Protein AF-0000000083315249 (afdb_homodimer)

Nearest PDB structures (foldseek):
  5zr6-assembly1_A  TM=9.435E-01  e=2.554E-20  Mycobacterium tuberculosis
  5zr6-assembly1_B  TM=9.448E-01  e=4.396E-19  Mycobacterium tuberculosis
  5cvi-assembly1_B  TM=8.089E-01  e=4.535E-18  Streptococcus mutans
  5zr4-assembly1_A  TM=9.489E-01  e=9.551E-16  Mycobacterium tuberculosis
  5zr4-assembly1_B  TM=8.848E-01  e=5.902E-15  Mycobacterium tuberculosis

InterPro domains:
  IPR001367 Iron dependent repressor, metal binding and dimerisation domain [PF02742] (69-138)
  IPR007167 Ferrous iron transporter FeoA-like domain [PF04023] (150-233)
  IPR007167 Ferrous iron transporter FeoA-like domain [SM00899] (149-235)
  IPR008988 Transcriptional repressor, C-terminal [SSF50037] (151-203)
  IPR022687 DTXR-type, HTH domain [PF01325] (9-63)
  IPR022687 DTXR-type, HTH domain [PS50944] (8-69)
  IPR022689 Iron dependent repressor [SM00529] (30-129)
  IPR036388 Winged helix-like DNA-binding domain superfamily [G3DSA:1.10.10.10] (8-78)
  IPR036390 Winged helix DNA-binding domain superfamily [SSF46785] (11-68)
  IPR036421 Iron dependent repressor, metal binding and dimerisation domain superfamily [G3DSA:1.10.60.10] (79-143)
  IPR036421 Iron dependent repressor, metal binding and dimerisation domain superfamily [SSF47979] (69-144)
  IPR038157 Ferrous iron transporter, core domain [G3DSA:2.30.30.90] (146-236)
  IPR050536 MntR/IdeR Metal-Dependent Regulators [PTHR33238] (9-155)

Secondary structure (DSSP, 8-state):
---GGGT--HHHHHHHHHHHHHHHH-SSB-HHHHHHHHTS-HHHHHHHHHHHHHTTSEEEETTTEEEE-HHHHHHHHHHHHHHHHHHHHHHHTT---TTTHHHHHHHHTTT--HHHHHHHHHHTT--SB-TTSPBPPPTTS-------EEGGGSPTT-EEEEEEES---HHHHHHHHHTT--TT-EEEEEEE-TTT--EEEEEPP---SS----S--PPEEEE-HHHHTTEEEEEPP---------------/---GGGT--HHHHHHHHHHHHHHHH-SSB-HHHHHHHHTS-HHHHHHHHHHHHHTTSEEEETTTEEEE-HHHHHHHHHHHHHHHHHHHHHHHTT---TTTHHHHHHHHTTT--HHHHHHHHHHTT--SB-TTSPBPPPTTS-------EEGGGSPTT-EEEEEEES---HHHHHHHHHTT--TT-EEEEEEE-TTT--EEEEEPP---SS----S--PPEEEE-HHHHTTEEEEEPP---------------

Organism: NCBI:txid1204385

Foldseek 3Di:
DPCVVVVDDPVLLVLLLLQVVVVVVDQADALVNSCVSVVHDSVVSVVSLVVCVVVPQWDADPVRGIGGDLNSLLSNLLLVLQLQLQQLLCCPPVNDDLLCSNVVSVVPSSPDDPVRSVVSCVVSPNDQGHQQQHGRADNSNDHDDDDKAFLLPDDAFWKWFWRHFQDNHSVLVVVCVVVVNTGGWMKGWHDDDPPQAKTKIFTDDDPPVPPPPVPDRGDIDIGGSVRRRRTITDIDDDPPPPPPPPPDPPPD/DPCVVVVDDPVLLVLLLLQVVVVVVDQADALVNSCVVVVHDSVVSVVSLVVCVVVPQWDADPVRGIGGDLNSLLSNLLLVLQLQLQQLLCCPPVNDDLLCSNVVSVVCSSPDDPVRSVVSCVVSPNDQGHQQQHGRADNSNDHDDDDKAFLLPDDAFWKWFWRHFQDSHSVLVVVCVVVVNTGGWMWGWHDDDPPQAKTKIFTDDDPPVPPPPVPDRGDIDIGGSVRRRRTITDIDPDPPPPPPPPPDPPPD

Radius of gyration: 31.64 Å; Cα contacts (8 Å, |Δi|>4): 783; chains: 2; bounding box: 77×123×65 Å

Structure (mmCIF, N/CA/C/O backbone):
data_AF-0000000083315249-model_v1
#
loop_
_entity.id
_entity.type
_entity.pdbx_description
1 polymer 'Manganese transport regulator'
#
loop_
_atom_site.group_PDB
_atom_site.id
_atom_site.type_symbol
_atom_site.label_atom_id
_atom_site.label_alt_id
_atom_site.label_comp_id
_atom_site.label_asym_id
_atom_site.label_entity_id
_atom_site.label_seq_id
_atom_site.pdbx_PDB_ins_code
_atom_site.Cartn_x
_atom_site.Cartn_y
_atom_site.Cartn_z
_atom_site.occupancy
_atom_site.B_iso_or_equiv
_atom_site.auth_seq_id
_atom_site.auth_comp_id
_atom_site.auth_asym_id
_atom_site.auth_atom_id
_atom_site.pdbx_PDB_model_num
ATOM 1 N N . MET A 1 1 ? 9.117 -13.203 15.688 1 26.09 1 MET A N 1
ATOM 2 C CA . MET A 1 1 ? 9.008 -13.633 14.297 1 26.09 1 MET A CA 1
ATOM 3 C C . MET A 1 1 ? 10.141 -13.055 13.461 1 26.09 1 MET A C 1
ATOM 5 O O . MET A 1 1 ? 10.32 -11.836 13.414 1 26.09 1 MET A O 1
ATOM 9 N N . GLN A 1 2 ? 11.156 -13.734 13.297 1 33.12 2 GLN A N 1
ATOM 10 C CA . GLN A 1 2 ? 12.406 -13.273 12.703 1 33.12 2 GLN A CA 1
ATOM 11 C C . GLN A 1 2 ? 12.156 -12.602 11.359 1 33.12 2 GLN A C 1
ATOM 13 O O . GLN A 1 2 ? 11.734 -13.25 10.398 1 33.12 2 GLN A O 1
ATOM 18 N N . THR A 1 3 ? 11.492 -11.531 11.312 1 38.53 3 THR A N 1
ATOM 19 C CA . THR A 1 3 ? 11.359 -10.789 10.062 1 38.53 3 THR A CA 1
ATOM 20 C C . THR A 1 3 ? 12.727 -10.555 9.422 1 38.53 3 THR A C 1
ATOM 22 O O . THR A 1 3 ? 13.609 -9.945 10.039 1 38.53 3 THR A O 1
ATOM 25 N N . PHE A 1 4 ? 13.242 -11.594 8.797 1 41.69 4 PHE A N 1
ATOM 26 C CA . PHE A 1 4 ? 14.508 -11.469 8.094 1 41.69 4 PHE A CA 1
ATOM 27 C C . PHE A 1 4 ? 14.523 -10.219 7.219 1 41.69 4 PHE A C 1
ATOM 29 O O . PHE A 1 4 ? 15.406 -10.055 6.379 1 41.69 4 PHE A O 1
ATOM 36 N N . CYS A 1 5 ? 13.469 -9.422 7.379 1 45.09 5 CYS A N 1
ATOM 37 C CA . CYS A 1 5 ? 13.289 -8.195 6.609 1 45.09 5 CYS A CA 1
ATOM 38 C C . CYS A 1 5 ? 14.516 -7.293 6.719 1 45.09 5 CYS A C 1
ATOM 40 O O . CYS A 1 5 ? 14.859 -6.582 5.773 1 45.09 5 CYS A O 1
ATOM 42 N N . GLY A 1 6 ? 15.242 -7.441 7.855 1 51.16 6 GLY A N 1
ATOM 43 C CA . GLY A 1 6 ? 16.328 -6.484 7.957 1 51.16 6 GLY A CA 1
ATOM 44 C C . GLY A 1 6 ? 17.5 -6.82 7.062 1 51.16 6 GLY A C 1
ATOM 45 O O . GLY A 1 6 ? 18.266 -5.934 6.676 1 51.16 6 GLY A O 1
ATOM 46 N N . LEU A 1 7 ? 17.641 -8.188 6.641 1 61.94 7 LEU A N 1
ATOM 47 C CA . LEU A 1 7 ? 18.859 -8.57 5.934 1 61.94 7 LEU A CA 1
ATOM 48 C C . LEU A 1 7 ? 18.609 -8.688 4.434 1 61.94 7 LEU A C 1
ATOM 50 O O . LEU A 1 7 ? 19.531 -8.891 3.656 1 61.94 7 LEU A O 1
ATOM 54 N N . THR A 1 8 ? 17.391 -8.414 4.078 1 77.75 8 THR A N 1
ATOM 55 C CA . THR A 1 8 ? 17.094 -8.648 2.666 1 77.75 8 THR A CA 1
ATOM 56 C C . THR A 1 8 ? 16.578 -7.375 2.008 1 77.75 8 THR A C 1
ATOM 58 O O . THR A 1 8 ? 15.828 -6.609 2.623 1 77.75 8 THR A O 1
ATOM 61 N N . THR A 1 9 ? 17.219 -7.113 0.875 1 89.88 9 THR A N 1
ATOM 62 C CA . THR A 1 9 ? 16.656 -6.062 0.027 1 89.88 9 THR A CA 1
ATOM 63 C C . THR A 1 9 ? 15.461 -6.578 -0.758 1 89.88 9 THR A C 1
ATOM 65 O O . THR A 1 9 ? 15.227 -7.785 -0.823 1 89.88 9 THR A O 1
ATOM 68 N N . ASP A 1 10 ? 14.734 -5.684 -1.313 1 93.69 10 ASP A N 1
ATOM 69 C CA . ASP A 1 10 ? 13.594 -6.051 -2.146 1 93.69 10 ASP A CA 1
ATOM 70 C C . ASP A 1 10 ? 14.023 -6.961 -3.295 1 93.69 10 ASP A C 1
ATOM 72 O O . ASP A 1 10 ? 13.344 -7.949 -3.598 1 93.69 10 ASP A O 1
ATOM 76 N N . GLY A 1 11 ? 15.125 -6.613 -3.848 1 94.5 11 GLY A N 1
ATOM 77 C CA . GLY A 1 11 ? 15.648 -7.43 -4.93 1 94.5 11 GLY A CA 1
ATOM 78 C C . GLY A 1 11 ? 15.984 -8.844 -4.504 1 94.5 11 GLY A C 1
ATOM 79 O O . GLY A 1 11 ? 15.68 -9.805 -5.219 1 94.5 11 GLY A O 1
ATOM 80 N N . MET A 1 12 ? 16.656 -8.992 -3.426 1 95.94 12 MET A N 1
ATOM 81 C CA . MET A 1 12 ? 16.984 -10.312 -2.898 1 95.94 12 MET A CA 1
ATOM 82 C C . MET A 1 12 ? 15.719 -11.148 -2.699 1 95.94 12 MET A C 1
ATOM 84 O O . MET A 1 12 ? 15.672 -12.32 -3.086 1 95.94 12 MET A O 1
ATOM 88 N N . LEU A 1 13 ? 14.703 -10.492 -2.137 1 96.56 13 LEU A N 1
ATOM 89 C CA . LEU A 1 13 ? 13.453 -11.195 -1.878 1 96.56 13 LEU A CA 1
ATOM 90 C C . LEU A 1 13 ? 12.797 -11.633 -3.182 1 96.56 13 LEU A C 1
ATOM 92 O O . LEU A 1 13 ? 12.242 -12.734 -3.264 1 96.56 13 LEU A O 1
ATOM 96 N N . ASP A 1 14 ? 12.875 -10.844 -4.176 1 97.25 14 ASP A N 1
ATOM 97 C CA . ASP A 1 14 ? 12.305 -11.18 -5.477 1 97.25 14 ASP A CA 1
ATOM 98 C C . ASP A 1 14 ? 12.984 -12.406 -6.07 1 97.25 14 ASP A C 1
ATOM 100 O O . ASP A 1 14 ? 12.32 -13.273 -6.652 1 97.25 14 ASP A O 1
ATOM 104 N N . TYR A 1 15 ? 14.273 -12.469 -5.945 1 97.69 15 TYR A N 1
ATOM 105 C CA . TYR A 1 15 ? 15.008 -13.625 -6.453 1 97.69 15 TYR A CA 1
ATOM 106 C C . TYR A 1 15 ? 14.648 -14.883 -5.672 1 97.69 15 TYR A C 1
ATOM 108 O O . TYR A 1 15 ? 14.492 -15.961 -6.258 1 97.69 15 TYR A O 1
ATOM 116 N N . LEU A 1 16 ? 14.547 -14.75 -4.391 1 97.88 16 LEU A N 1
ATOM 117 C CA . LEU A 1 16 ? 14.195 -15.898 -3.566 1 97.88 16 LEU A CA 1
ATOM 118 C C . LEU A 1 16 ? 12.82 -16.438 -3.949 1 97.88 16 LEU A C 1
ATOM 120 O O . LEU A 1 16 ? 12.641 -17.656 -4.074 1 97.88 16 LEU A O 1
ATOM 124 N N . ALA A 1 17 ? 11.891 -15.555 -4.152 1 97.5 17 ALA A N 1
ATOM 125 C CA . ALA A 1 17 ? 10.555 -15.961 -4.57 1 97.5 17 ALA A CA 1
ATOM 126 C C . ALA A 1 17 ? 10.594 -16.641 -5.934 1 97.5 17 ALA A C 1
ATOM 128 O O . ALA A 1 17 ? 9.906 -17.641 -6.156 1 97.5 17 ALA A O 1
ATOM 129 N N . ALA A 1 18 ? 11.383 -16.125 -6.824 1 97.31 18 ALA A N 1
ATOM 130 C CA . ALA A 1 18 ? 11.516 -16.703 -8.156 1 97.31 18 ALA A CA 1
ATOM 131 C C . ALA A 1 18 ? 12.102 -18.109 -8.086 1 97.31 18 ALA A C 1
ATOM 133 O O . ALA A 1 18 ? 11.641 -19.016 -8.773 1 97.31 18 ALA A O 1
ATOM 134 N N . ILE A 1 19 ? 13.094 -18.234 -7.297 1 97.5 19 ILE A N 1
ATOM 135 C CA . ILE A 1 19 ? 13.719 -19.547 -7.129 1 97.5 19 ILE A CA 1
ATOM 136 C C . ILE A 1 19 ? 12.695 -20.531 -6.574 1 97.5 19 ILE A C 1
ATOM 138 O O . ILE A 1 19 ? 12.602 -21.672 -7.051 1 97.5 19 ILE A O 1
ATOM 142 N N . TYR A 1 20 ? 11.938 -20.125 -5.633 1 96.88 20 TYR A N 1
ATOM 143 C CA . TYR A 1 20 ? 10.898 -20.984 -5.066 1 96.88 20 TYR A CA 1
ATOM 144 C C . TYR A 1 20 ? 9.914 -21.422 -6.141 1 96.88 20 TYR A C 1
ATOM 146 O O . TYR A 1 20 ? 9.609 -22.609 -6.262 1 96.88 20 TYR A O 1
ATOM 154 N N . ARG A 1 21 ? 9.438 -20.484 -6.898 1 94.44 21 ARG A N 1
ATOM 155 C CA . ARG A 1 21 ? 8.453 -20.781 -7.938 1 94.44 21 ARG A CA 1
ATOM 156 C C . ARG A 1 21 ? 9.023 -21.75 -8.969 1 94.44 21 ARG A C 1
ATOM 158 O O . ARG A 1 21 ? 8.367 -22.719 -9.344 1 94.44 21 ARG A O 1
ATOM 165 N N . LEU A 1 22 ? 10.219 -21.438 -9.375 1 94.56 22 LEU A N 1
ATOM 166 C CA . LEU A 1 22 ? 10.883 -22.297 -10.359 1 94.56 22 LEU A CA 1
ATOM 167 C C . LEU A 1 22 ? 11.062 -23.703 -9.82 1 94.56 22 LEU A C 1
ATOM 169 O O . LEU A 1 22 ? 10.969 -24.688 -10.57 1 94.56 22 LEU A O 1
ATOM 173 N N . SER A 1 23 ? 11.352 -23.797 -8.562 1 94.12 23 SER A N 1
ATOM 174 C CA . SER A 1 23 ? 11.609 -25.094 -7.945 1 94.12 23 SER A CA 1
ATOM 175 C C . SER A 1 23 ? 10.344 -25.953 -7.926 1 94.12 23 SER A C 1
ATOM 177 O O . SER A 1 23 ? 10.422 -27.188 -7.836 1 94.12 23 SER A O 1
ATOM 179 N N . GLN A 1 24 ? 9.164 -25.266 -7.977 1 86.62 24 GLN A N 1
ATOM 180 C CA . GLN A 1 24 ? 7.895 -26 -7.992 1 86.62 24 GLN A CA 1
ATOM 181 C C . GLN A 1 24 ? 7.621 -26.594 -9.367 1 86.62 24 GLN A C 1
ATOM 183 O O . GLN A 1 24 ? 6.914 -27.594 -9.484 1 86.62 24 GLN A O 1
ATOM 188 N N . ASP A 1 25 ? 8.203 -26 -10.359 1 81.81 25 ASP A N 1
ATOM 189 C CA . ASP A 1 25 ? 7.875 -26.359 -11.734 1 81.81 25 ASP A CA 1
ATOM 190 C C . ASP A 1 25 ? 8.969 -27.219 -12.359 1 81.81 25 ASP A C 1
ATOM 192 O O . ASP A 1 25 ? 8.734 -27.906 -13.352 1 81.81 25 ASP A O 1
ATOM 196 N N . THR A 1 26 ? 10.133 -27.031 -11.805 1 83.94 26 THR A N 1
ATOM 197 C CA . THR A 1 26 ? 11.258 -27.734 -12.414 1 83.94 26 THR A CA 1
ATOM 198 C C . THR A 1 26 ? 12.031 -28.531 -11.367 1 83.94 26 THR A C 1
ATOM 200 O O . THR A 1 26 ? 11.961 -28.219 -10.172 1 83.94 26 THR A O 1
ATOM 203 N N . GLU A 1 27 ? 12.695 -29.5 -11.867 1 83.81 27 GLU A N 1
ATOM 204 C CA . GLU A 1 27 ? 13.5 -30.328 -10.984 1 83.81 27 GLU A CA 1
ATOM 205 C C . GLU A 1 27 ? 14.758 -29.609 -10.531 1 83.81 27 GLU A C 1
ATOM 207 O O . GLU A 1 27 ? 15.156 -29.703 -9.367 1 83.81 27 GLU A O 1
ATOM 212 N N . LYS A 1 28 ? 15.328 -28.891 -11.484 1 91.44 28 LYS A N 1
ATOM 213 C CA . LYS A 1 28 ? 16.594 -28.203 -11.211 1 91.44 28 LYS A CA 1
ATOM 214 C C . LYS A 1 28 ? 16.516 -26.75 -11.641 1 91.44 28 LYS A C 1
ATOM 216 O O . LYS A 1 28 ? 16.281 -26.453 -12.82 1 91.44 28 LYS A O 1
ATOM 221 N N . VAL A 1 29 ? 16.766 -25.891 -10.641 1 95.88 29 VAL A N 1
ATOM 222 C CA . VAL A 1 29 ? 16.781 -24.469 -10.953 1 95.88 29 VAL A CA 1
ATOM 223 C C . VAL A 1 29 ? 18.188 -24.062 -11.406 1 95.88 29 VAL A C 1
ATOM 225 O O . VAL A 1 29 ? 19.172 -24.281 -10.695 1 95.88 29 VAL A O 1
ATOM 228 N N . THR A 1 30 ? 18.234 -23.5 -12.602 1 95.56 30 THR A N 1
ATOM 229 C CA . THR A 1 30 ? 19.516 -23.078 -13.156 1 95.56 30 THR A CA 1
ATOM 230 C C . THR A 1 30 ? 19.625 -21.562 -13.188 1 95.56 30 THR A C 1
ATOM 232 O O . THR A 1 30 ? 18.625 -20.859 -13.094 1 95.56 30 THR A O 1
ATOM 235 N N . THR A 1 31 ? 20.906 -21.125 -13.305 1 95.62 31 THR A N 1
ATOM 236 C CA . THR A 1 31 ? 21.156 -19.688 -13.406 1 95.62 31 THR A CA 1
ATOM 237 C C . THR A 1 31 ? 20.469 -19.109 -14.648 1 95.62 31 THR A C 1
ATOM 239 O O . THR A 1 31 ? 19.922 -18 -14.602 1 95.62 31 THR A O 1
ATOM 242 N N . SER A 1 32 ? 20.469 -19.859 -15.695 1 95.62 32 SER A N 1
ATOM 243 C CA . SER A 1 32 ? 19.859 -19.391 -16.938 1 95.62 32 SER A CA 1
ATOM 244 C C . SER A 1 32 ? 18.344 -19.234 -16.797 1 95.62 32 SER A C 1
ATOM 246 O O . SER A 1 32 ? 17.781 -18.234 -17.234 1 95.62 32 SER A O 1
ATOM 248 N N . ALA A 1 33 ? 17.75 -20.203 -16.234 1 95.25 33 ALA A N 1
ATOM 249 C CA . ALA A 1 33 ? 16.312 -20.156 -16 1 95.25 33 ALA A CA 1
ATOM 250 C C . ALA A 1 33 ? 15.938 -18.984 -15.094 1 95.25 33 ALA A C 1
ATOM 252 O O . ALA A 1 33 ? 14.945 -18.297 -15.328 1 95.25 33 ALA A O 1
ATOM 253 N N . LEU A 1 34 ? 16.719 -18.781 -14.094 1 97 34 LEU A N 1
ATOM 254 C CA . LEU A 1 34 ? 16.5 -17.688 -13.164 1 97 34 LEU A CA 1
ATOM 255 C C . LEU A 1 34 ? 16.656 -16.328 -13.859 1 97 34 LEU A C 1
ATOM 257 O O . LEU A 1 34 ? 15.82 -15.438 -13.68 1 97 34 LEU A O 1
ATOM 261 N N . ALA A 1 35 ? 17.703 -16.172 -14.648 1 97.31 35 ALA A N 1
ATOM 262 C CA . ALA A 1 35 ? 17.953 -14.938 -15.398 1 97.31 35 ALA A CA 1
ATOM 263 C C . ALA A 1 35 ? 16.781 -14.625 -16.328 1 97.31 35 ALA A C 1
ATOM 265 O O . ALA A 1 35 ? 16.359 -13.477 -16.438 1 97.31 35 ALA A O 1
ATOM 266 N N . GLU A 1 36 ? 16.266 -15.625 -16.938 1 95.31 36 GLU A N 1
ATOM 267 C CA . GLU A 1 36 ? 15.133 -15.469 -17.828 1 95.31 36 GLU A CA 1
ATOM 268 C C . GLU A 1 36 ? 13.883 -15.031 -17.078 1 95.31 36 GLU A C 1
ATOM 270 O O . GLU A 1 36 ? 13.195 -14.094 -17.484 1 95.31 36 GLU A O 1
ATOM 275 N N . THR A 1 37 ? 13.648 -15.688 -15.969 1 94 37 THR A N 1
ATOM 276 C CA . THR A 1 37 ? 12.477 -15.398 -15.148 1 94 37 THR A CA 1
ATOM 277 C C . THR A 1 37 ? 12.523 -13.961 -14.633 1 94 37 THR A C 1
ATOM 279 O O . THR A 1 37 ? 11.5 -13.273 -14.602 1 94 37 THR A O 1
ATOM 282 N N . MET A 1 38 ? 13.703 -13.516 -14.289 1 96.12 38 MET A N 1
ATOM 283 C CA . MET A 1 38 ? 13.875 -12.188 -13.695 1 96.12 38 MET A CA 1
ATOM 284 C C . MET A 1 38 ? 14.094 -11.133 -14.766 1 96.12 38 MET A C 1
ATOM 286 O O . MET A 1 38 ? 14.156 -9.938 -14.469 1 96.12 38 MET A O 1
ATOM 290 N N . SER A 1 39 ? 14.219 -11.539 -15.992 1 96.12 39 SER A N 1
ATOM 291 C CA . SER A 1 39 ? 14.461 -10.672 -17.141 1 96.12 39 SER A CA 1
ATOM 292 C C . SER A 1 39 ? 15.711 -9.828 -16.938 1 96.12 39 SER A C 1
ATOM 294 O O . SER A 1 39 ? 15.688 -8.609 -17.109 1 96.12 39 SER A O 1
ATOM 296 N N . VAL A 1 40 ? 16.797 -10.43 -16.531 1 97.25 40 VAL A N 1
ATOM 297 C CA . VAL A 1 40 ? 18.094 -9.797 -16.375 1 97.25 40 VAL A CA 1
ATOM 298 C C . VAL A 1 40 ? 19.156 -10.625 -17.078 1 97.25 40 VAL A C 1
ATOM 300 O O . VAL A 1 40 ? 18.891 -11.742 -17.547 1 97.25 40 VAL A O 1
ATOM 303 N N . SER A 1 41 ? 20.328 -10.055 -17.203 1 96.88 41 SER A N 1
ATOM 304 C CA . SER A 1 41 ? 21.438 -10.789 -17.812 1 96.88 41 SER A CA 1
ATOM 305 C C . SER A 1 41 ? 21.906 -11.914 -16.891 1 96.88 41 SER A C 1
ATOM 307 O O . SER A 1 41 ? 21.766 -11.828 -15.664 1 96.88 41 SER A O 1
ATOM 309 N N . PRO A 1 42 ? 22.5 -12.977 -17.5 1 96.12 42 PRO A N 1
ATOM 310 C CA . PRO A 1 42 ? 23.078 -14.047 -16.672 1 96.12 42 PRO A CA 1
ATOM 311 C C . PRO A 1 42 ? 24.125 -13.531 -15.695 1 96.12 42 PRO A C 1
ATOM 313 O O . PRO A 1 42 ? 24.234 -14.039 -14.578 1 96.12 42 PRO A O 1
ATOM 316 N N . ALA A 1 43 ? 24.828 -12.578 -16.109 1 96.94 43 ALA A N 1
ATOM 317 C CA . ALA A 1 43 ? 25.844 -11.992 -15.234 1 96.94 43 ALA A CA 1
ATOM 318 C C . ALA A 1 43 ? 25.203 -11.344 -14.008 1 96.94 43 ALA A C 1
ATOM 320 O O . ALA A 1 43 ? 25.688 -11.5 -12.891 1 96.94 43 ALA A O 1
ATOM 321 N N . ALA A 1 44 ? 24.109 -10.617 -14.219 1 96.81 44 ALA A N 1
ATOM 322 C CA . ALA A 1 44 ? 23.391 -9.969 -13.125 1 96.81 44 ALA A CA 1
ATOM 323 C C . ALA A 1 44 ? 22.781 -11.008 -12.18 1 96.81 44 ALA A C 1
ATOM 325 O O . ALA A 1 44 ? 22.859 -10.852 -10.961 1 96.81 44 ALA A O 1
ATOM 326 N N . ALA A 1 45 ? 22.219 -12.023 -12.781 1 97.38 45 ALA A N 1
ATOM 327 C CA . ALA A 1 45 ? 21.656 -13.102 -11.977 1 97.38 45 ALA A CA 1
ATOM 328 C C . ALA A 1 45 ? 22.734 -13.789 -11.141 1 97.38 45 ALA A C 1
ATOM 330 O O . ALA A 1 45 ? 22.531 -14.086 -9.969 1 97.38 45 ALA A O 1
ATOM 331 N N . SER A 1 46 ? 23.875 -13.992 -11.75 1 96.88 46 SER A N 1
ATOM 332 C CA . SER A 1 46 ? 24.969 -14.648 -11.062 1 96.88 46 SER A CA 1
ATOM 333 C C . SER A 1 46 ? 25.484 -13.812 -9.891 1 96.88 46 SER A C 1
ATOM 335 O O . SER A 1 46 ? 25.812 -14.344 -8.828 1 96.88 46 SER A O 1
ATOM 337 N N . SER A 1 47 ? 25.609 -12.578 -10.125 1 97.56 47 SER A N 1
ATOM 338 C CA . SER A 1 47 ? 26.047 -11.672 -9.062 1 97.56 47 SER A CA 1
ATOM 339 C C . SER A 1 47 ? 25.094 -11.703 -7.875 1 97.56 47 SER A C 1
ATOM 341 O O . SER A 1 47 ? 25.531 -11.766 -6.723 1 97.56 47 SER A O 1
ATOM 343 N N . MET A 1 48 ? 23.828 -11.688 -8.148 1 96.81 48 MET A N 1
ATOM 344 C CA . MET A 1 48 ? 22.828 -11.75 -7.09 1 96.81 48 MET A CA 1
ATOM 345 C C . MET A 1 48 ? 22.875 -13.094 -6.379 1 96.81 48 MET A C 1
ATOM 347 O O . MET A 1 48 ? 22.75 -13.156 -5.152 1 96.81 48 MET A O 1
ATOM 351 N N . LEU A 1 49 ? 23.047 -14.094 -7.125 1 97.19 49 LEU A N 1
ATOM 352 C CA . LEU A 1 49 ? 23.125 -15.43 -6.539 1 97.19 49 LEU A CA 1
ATOM 353 C C . LEU A 1 49 ? 24.297 -15.523 -5.57 1 97.19 49 LEU A C 1
ATOM 355 O O . LEU A 1 49 ? 24.188 -16.141 -4.512 1 97.19 49 LEU A O 1
ATOM 359 N N . LYS A 1 50 ? 25.359 -14.992 -5.973 1 96.88 50 LYS A N 1
ATOM 360 C CA . LYS A 1 50 ? 26.516 -14.984 -5.09 1 96.88 50 LYS A CA 1
ATOM 361 C C . LYS A 1 50 ? 26.203 -14.258 -3.779 1 96.88 50 LYS A C 1
ATOM 363 O O . LYS A 1 50 ? 26.562 -14.742 -2.701 1 96.88 50 LYS A O 1
ATOM 368 N N . ARG A 1 51 ? 25.562 -13.148 -3.859 1 96.38 51 ARG A N 1
ATOM 369 C CA . ARG A 1 51 ? 25.172 -12.391 -2.682 1 96.38 51 ARG A CA 1
ATOM 370 C C . ARG A 1 51 ? 24.234 -13.195 -1.793 1 96.38 51 ARG A C 1
ATOM 372 O O . ARG A 1 51 ? 24.375 -13.203 -0.569 1 96.38 51 ARG A O 1
ATOM 379 N N . LEU A 1 52 ? 23.281 -13.844 -2.404 1 97.5 52 LEU A N 1
ATOM 380 C CA . LEU A 1 52 ? 22.312 -14.664 -1.673 1 97.5 52 LEU A CA 1
ATOM 381 C C . LEU A 1 52 ? 23.016 -15.836 -0.987 1 97.5 52 LEU A C 1
ATOM 383 O O . LEU A 1 52 ? 22.672 -16.188 0.143 1 97.5 52 LEU A O 1
ATOM 387 N N . GLN A 1 53 ? 23.938 -16.406 -1.679 1 96.88 53 GLN A N 1
ATOM 388 C CA . GLN A 1 53 ? 24.719 -17.5 -1.115 1 96.88 53 GLN A CA 1
ATOM 389 C C . GLN A 1 53 ? 25.547 -17.047 0.072 1 96.88 53 GLN A C 1
ATOM 391 O O . GLN A 1 53 ? 25.562 -17.688 1.121 1 96.88 53 GLN A O 1
ATOM 396 N N . ASP A 1 54 ? 26.219 -15.938 -0.14 1 96 54 ASP A N 1
ATOM 397 C CA . ASP A 1 54 ? 27.047 -15.375 0.915 1 96 54 ASP A CA 1
ATOM 398 C C . ASP A 1 54 ? 26.219 -15.016 2.145 1 96 54 ASP A C 1
ATOM 400 O O . ASP A 1 54 ? 26.719 -15.07 3.271 1 96 54 ASP A O 1
ATOM 404 N N . SER A 1 55 ? 25 -14.641 1.914 1 95.81 55 SER A N 1
ATOM 405 C CA . SER A 1 55 ? 24.109 -14.234 3.004 1 95.81 55 SER A CA 1
ATOM 406 C C . SER A 1 55 ? 23.406 -15.438 3.617 1 95.81 55 SER A C 1
ATOM 408 O O . SER A 1 55 ? 22.625 -15.289 4.566 1 95.81 55 SER A O 1
ATOM 410 N N . GLY A 1 56 ? 23.562 -16.641 3.035 1 96.06 56 GLY A N 1
ATOM 411 C CA . GLY A 1 56 ? 23.078 -17.891 3.619 1 96.06 56 GLY A CA 1
ATOM 412 C C . GLY A 1 56 ? 21.656 -18.203 3.207 1 96.06 56 GLY A C 1
ATOM 413 O O . GLY A 1 56 ? 20.969 -18.984 3.885 1 96.06 56 GLY A O 1
ATOM 414 N N . PHE A 1 57 ? 21.156 -17.625 2.107 1 97.56 57 PHE A N 1
ATOM 415 C CA . PHE A 1 57 ? 19.766 -17.812 1.709 1 97.56 57 PHE A CA 1
ATOM 416 C C . PHE A 1 57 ? 19.656 -18.906 0.646 1 97.56 57 PHE A C 1
ATOM 418 O O . PHE A 1 57 ? 18.594 -19.484 0.445 1 97.56 57 PHE A O 1
ATOM 425 N N . VAL A 1 58 ? 20.781 -19.156 -0.095 1 97.75 58 VAL A N 1
ATOM 426 C CA . VAL A 1 58 ? 20.75 -20.125 -1.179 1 97.75 58 VAL A CA 1
ATOM 427 C C . VAL A 1 58 ? 22.016 -21 -1.129 1 97.75 58 VAL A C 1
ATOM 429 O O . VAL A 1 58 ? 23.031 -20.594 -0.561 1 97.75 58 VAL A O 1
ATOM 432 N N . GLU A 1 59 ? 21.922 -22.156 -1.653 1 97.38 59 GLU A N 1
ATOM 433 C CA . GLU A 1 59 ? 23.047 -23.062 -1.909 1 97.38 59 GLU A CA 1
ATOM 434 C C . GLU A 1 59 ? 23.109 -23.453 -3.381 1 97.38 59 GLU A C 1
ATOM 436 O O . GLU A 1 59 ? 22.062 -23.609 -4.031 1 97.38 59 GLU A O 1
ATOM 441 N N . ARG A 1 60 ? 24.328 -23.594 -3.805 1 95.06 60 ARG A N 1
ATOM 442 C CA . ARG A 1 60 ? 24.516 -23.969 -5.199 1 95.06 60 ARG A CA 1
ATOM 443 C C . ARG A 1 60 ? 25.375 -25.234 -5.305 1 95.06 60 ARG A C 1
ATOM 445 O O . ARG A 1 60 ? 26.375 -25.359 -4.594 1 95.06 60 ARG A O 1
ATOM 452 N N . SER A 1 61 ? 24.922 -26.156 -6.129 1 92.06 61 SER A N 1
ATOM 453 C CA . SER A 1 61 ? 25.719 -27.359 -6.418 1 92.06 61 SER A CA 1
ATOM 454 C C . SER A 1 61 ? 25.531 -27.812 -7.863 1 92.06 61 SER A C 1
ATOM 456 O O . SER A 1 61 ? 24.531 -27.453 -8.5 1 92.06 61 SER A O 1
ATOM 458 N N . ASN A 1 62 ? 26.453 -28.562 -8.359 1 88.62 62 ASN A N 1
ATOM 459 C CA . ASN A 1 62 ? 26.375 -29.094 -9.719 1 88.62 62 ASN A CA 1
ATOM 460 C C . ASN A 1 62 ? 25.266 -30.141 -9.828 1 88.62 62 ASN A C 1
ATOM 462 O O . ASN A 1 62 ? 24.609 -30.234 -10.867 1 88.62 62 ASN A O 1
ATOM 466 N N . THR A 1 63 ? 24.953 -30.812 -8.828 1 87.5 63 THR A N 1
ATOM 467 C CA . THR A 1 63 ? 23.984 -31.906 -8.836 1 87.5 63 THR A CA 1
ATOM 468 C C . THR A 1 63 ? 22.562 -31.391 -8.672 1 87.5 63 THR A C 1
ATOM 470 O O . THR A 1 63 ? 21.672 -31.75 -9.453 1 87.5 63 THR A O 1
ATOM 473 N N . ASP A 1 64 ? 22.359 -30.453 -7.809 1 88.56 64 ASP A N 1
ATOM 474 C CA . ASP A 1 64 ? 21.016 -30.062 -7.426 1 88.56 64 ASP A CA 1
ATOM 475 C C . ASP A 1 64 ? 20.656 -28.703 -8.023 1 88.56 64 ASP A C 1
ATOM 477 O O . ASP A 1 64 ? 19.484 -28.297 -7.992 1 88.56 64 ASP A O 1
ATOM 481 N N . GLY A 1 65 ? 21.641 -28.016 -8.555 1 95.12 65 GLY A N 1
ATOM 482 C CA . GLY A 1 65 ? 21.391 -26.672 -9.031 1 95.12 65 GLY A CA 1
ATOM 483 C C . GLY A 1 65 ? 21.266 -25.656 -7.906 1 95.12 65 GLY A C 1
ATOM 484 O O . GLY A 1 65 ? 22.031 -25.703 -6.938 1 95.12 65 GLY A O 1
ATOM 485 N N . ILE A 1 66 ? 20.391 -24.688 -8.062 1 97.44 66 ILE A N 1
ATOM 486 C CA . ILE A 1 66 ? 20.172 -23.656 -7.055 1 97.44 66 ILE A CA 1
ATOM 487 C C . ILE A 1 66 ? 19.062 -24.094 -6.105 1 97.44 66 ILE A C 1
ATOM 489 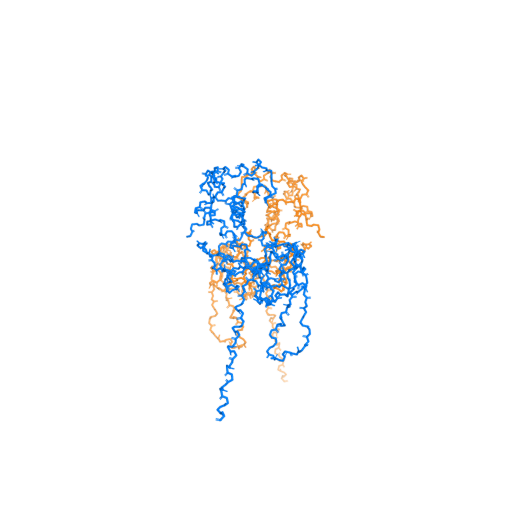O O . ILE A 1 66 ? 17.953 -24.422 -6.539 1 97.44 66 ILE A O 1
ATOM 493 N N . THR A 1 67 ? 19.375 -24.156 -4.848 1 97.19 67 THR A N 1
ATOM 494 C CA . THR A 1 67 ? 18.375 -24.547 -3.857 1 97.19 67 THR A CA 1
ATOM 495 C C . THR A 1 67 ? 18.281 -23.5 -2.748 1 97.19 67 THR A C 1
ATOM 497 O O . THR A 1 67 ? 19.281 -22.859 -2.406 1 97.19 67 THR A O 1
ATOM 500 N N . LEU A 1 68 ? 17.078 -23.359 -2.174 1 97.56 68 LEU A N 1
ATOM 501 C CA . LEU A 1 68 ? 16.859 -22.453 -1.052 1 97.56 68 LEU A CA 1
ATOM 502 C C . LEU A 1 68 ? 17.219 -23.125 0.268 1 97.56 68 LEU A C 1
ATOM 504 O O . LEU A 1 68 ? 16.922 -24.312 0.473 1 97.56 68 LEU A O 1
ATOM 508 N N . THR A 1 69 ? 17.922 -22.406 1.179 1 97.06 69 THR A N 1
ATOM 509 C CA . THR A 1 69 ? 18.047 -22.844 2.564 1 97.06 69 THR A CA 1
ATOM 510 C C . THR A 1 69 ? 16.703 -22.688 3.295 1 97.06 69 THR A C 1
ATOM 512 O O . THR A 1 69 ? 15.734 -22.188 2.721 1 97.06 69 THR A O 1
ATOM 515 N N . GLU A 1 70 ? 16.719 -23.109 4.523 1 95.94 70 GLU A N 1
ATOM 516 C CA . GLU A 1 70 ? 15.508 -22.922 5.32 1 95.94 70 GLU A CA 1
ATOM 517 C C . GLU A 1 70 ? 15.164 -21.438 5.457 1 95.94 70 GLU A C 1
ATOM 519 O O . GLU A 1 70 ? 14 -21.062 5.324 1 95.94 70 GLU A O 1
ATOM 524 N N . GLN A 1 71 ? 16.156 -20.688 5.688 1 95.69 71 GLN A N 1
ATOM 525 C CA . GLN A 1 71 ? 15.953 -19.25 5.824 1 95.69 71 GLN A CA 1
ATOM 526 C C . GLN A 1 71 ? 15.5 -18.625 4.508 1 95.69 71 GLN A C 1
ATOM 528 O O . GLN A 1 71 ? 14.633 -17.766 4.492 1 95.69 71 GLN A O 1
ATOM 533 N N . GLY A 1 72 ? 16.141 -19.109 3.426 1 97.19 72 GLY A N 1
ATOM 534 C CA . GLY A 1 72 ? 15.75 -18.625 2.111 1 97.19 72 GLY A CA 1
ATOM 535 C C . GLY A 1 72 ? 14.32 -18.969 1.74 1 97.19 72 GLY A C 1
ATOM 536 O O . GLY A 1 72 ? 13.602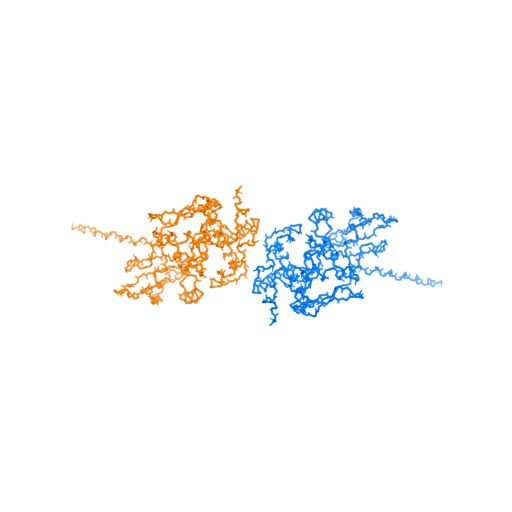 -18.141 1.181 1 97.19 72 GLY A O 1
ATOM 537 N N . ARG A 1 73 ? 13.984 -20.109 2.066 1 96.94 73 ARG A N 1
ATOM 538 C CA . ARG A 1 73 ? 12.625 -20.578 1.782 1 96.94 73 ARG A CA 1
ATOM 539 C C . ARG A 1 73 ? 11.602 -19.766 2.568 1 96.94 73 ARG A C 1
ATOM 541 O O . ARG A 1 73 ? 10.578 -19.359 2.018 1 96.94 73 ARG A O 1
ATOM 548 N N . LEU A 1 74 ? 11.852 -19.578 3.787 1 96.44 74 LEU A N 1
ATOM 549 C CA . LEU A 1 74 ? 10.93 -18.812 4.617 1 96.44 74 LEU A CA 1
ATOM 550 C C . LEU A 1 74 ? 10.781 -17.391 4.094 1 96.44 74 LEU A C 1
ATOM 552 O O . LEU A 1 74 ? 9.664 -16.875 4.004 1 96.44 74 LEU A O 1
ATOM 556 N N . ALA A 1 75 ? 11.867 -16.781 3.732 1 96.69 75 ALA A N 1
ATOM 557 C CA . ALA A 1 75 ? 11.844 -15.43 3.199 1 96.69 75 ALA A CA 1
ATOM 558 C C . ALA A 1 75 ? 11.031 -15.359 1.908 1 96.69 75 ALA A C 1
ATOM 560 O O . ALA A 1 75 ? 10.227 -14.445 1.72 1 96.69 75 ALA A O 1
ATOM 561 N N . ALA A 1 76 ? 11.258 -16.312 1.068 1 97.44 76 ALA A N 1
ATOM 562 C CA . ALA A 1 76 ? 10.508 -16.375 -0.186 1 97.44 76 ALA A CA 1
ATOM 563 C C . ALA A 1 76 ? 9.016 -16.516 0.071 1 97.44 76 ALA A C 1
ATOM 565 O O . ALA A 1 76 ? 8.211 -15.789 -0.524 1 97.44 76 ALA A O 1
ATOM 566 N N . LEU A 1 77 ? 8.68 -17.344 0.962 1 97.06 77 LEU A N 1
ATOM 567 C CA . LEU A 1 77 ? 7.273 -17.656 1.207 1 97.06 77 LEU A CA 1
ATOM 568 C C . LEU A 1 77 ? 6.574 -16.5 1.903 1 97.06 77 LEU A C 1
ATOM 570 O O . LEU A 1 77 ? 5.383 -16.25 1.686 1 97.06 77 LEU A O 1
ATOM 574 N N . GLN A 1 78 ? 7.285 -15.812 2.662 1 96.81 78 GLN A N 1
ATOM 575 C CA . GLN A 1 78 ? 6.703 -14.633 3.299 1 96.81 78 GLN A CA 1
ATOM 576 C C . GLN A 1 78 ? 6.363 -13.562 2.268 1 96.81 78 GLN A C 1
ATOM 578 O O . GLN A 1 78 ? 5.32 -12.914 2.359 1 96.81 78 GLN A O 1
ATOM 583 N N . LEU A 1 79 ? 7.242 -13.398 1.33 1 97.56 79 LEU A N 1
ATOM 584 C CA . LEU A 1 79 ? 6.934 -12.453 0.261 1 97.56 79 LEU A CA 1
ATOM 585 C C . LEU A 1 79 ? 5.742 -12.93 -0.559 1 97.56 79 LEU A C 1
ATOM 587 O O . LEU A 1 79 ? 4.867 -12.133 -0.909 1 97.56 79 LEU A O 1
ATOM 591 N N . ILE A 1 80 ? 5.699 -14.172 -0.859 1 97.19 80 ILE A N 1
ATOM 592 C CA . ILE A 1 80 ? 4.605 -14.758 -1.631 1 97.19 80 ILE A CA 1
ATOM 593 C C . ILE A 1 80 ? 3.291 -14.586 -0.875 1 97.19 80 ILE A C 1
ATOM 595 O O . ILE A 1 80 ? 2.262 -14.258 -1.475 1 97.19 80 ILE A O 1
ATOM 599 N N . ARG A 1 81 ? 3.303 -14.805 0.398 1 97.75 81 ARG A N 1
ATOM 600 C CA . ARG A 1 81 ? 2.121 -14.586 1.227 1 97.75 81 ARG A CA 1
ATOM 601 C C . ARG A 1 81 ? 1.607 -13.156 1.091 1 97.75 81 ARG A C 1
ATOM 603 O O . ARG A 1 81 ? 0.425 -12.938 0.818 1 97.75 81 ARG A O 1
ATOM 610 N N . ARG A 1 82 ? 2.494 -12.258 1.273 1 97.81 82 ARG A N 1
ATOM 611 C CA . ARG A 1 82 ? 2.111 -10.852 1.175 1 97.81 82 ARG A CA 1
ATOM 612 C C . ARG A 1 82 ? 1.465 -10.555 -0.174 1 97.81 82 ARG A C 1
ATOM 614 O O . ARG A 1 82 ? 0.407 -9.922 -0.236 1 97.81 82 ARG A O 1
ATOM 621 N N . HIS A 1 83 ? 2.072 -11.031 -1.202 1 97.56 83 HIS A N 1
ATOM 622 C CA . HIS A 1 83 ? 1.589 -10.812 -2.561 1 97.56 83 HIS A CA 1
ATOM 623 C C . HIS A 1 83 ? 0.185 -11.383 -2.744 1 97.56 83 HIS A C 1
ATOM 625 O O . HIS A 1 83 ? -0.716 -10.68 -3.211 1 97.56 83 HIS A O 1
ATOM 631 N N . ARG A 1 84 ? 0.06 -12.594 -2.371 1 97.25 84 ARG A N 1
ATOM 632 C CA . ARG A 1 84 ? -1.205 -13.281 -2.617 1 97.25 84 ARG A CA 1
ATOM 633 C C . ARG A 1 84 ? -2.311 -12.727 -1.722 1 97.25 84 ARG A C 1
ATOM 635 O O . ARG A 1 84 ? -3.471 -12.656 -2.131 1 97.25 84 ARG A O 1
ATOM 642 N N . LEU A 1 85 ? -2.006 -12.359 -0.49 1 98 85 LEU A N 1
ATOM 643 C CA . LEU A 1 85 ? -2.979 -11.703 0.379 1 98 85 LEU A CA 1
ATOM 644 C C . LEU A 1 85 ? -3.41 -10.359 -0.206 1 98 85 LEU A C 1
ATOM 646 O O . LEU A 1 85 ? -4.594 -10.016 -0.163 1 98 85 LEU A O 1
ATOM 650 N N . LEU A 1 86 ? -2.473 -9.641 -0.735 1 98.5 86 LEU A N 1
ATOM 651 C CA . LEU A 1 86 ? -2.783 -8.375 -1.387 1 98.5 86 LEU A CA 1
ATOM 652 C C . LEU A 1 86 ? -3.764 -8.578 -2.537 1 98.5 86 LEU A C 1
ATOM 654 O O . LEU A 1 86 ? -4.695 -7.789 -2.713 1 98.5 86 LEU A O 1
ATOM 658 N N . GLU A 1 87 ? -3.535 -9.633 -3.297 1 96.38 87 GLU A N 1
ATOM 659 C CA . GLU A 1 87 ? -4.445 -9.914 -4.406 1 96.38 87 GLU A CA 1
ATOM 660 C C . GLU A 1 87 ? -5.879 -10.086 -3.912 1 96.38 87 GLU A C 1
ATOM 662 O O . GLU A 1 87 ? -6.812 -9.523 -4.492 1 96.38 87 GLU A O 1
ATOM 667 N N . VAL A 1 88 ? -6.051 -10.805 -2.871 1 97.5 88 VAL A N 1
ATOM 668 C CA . VAL A 1 88 ? -7.379 -11.023 -2.301 1 97.5 88 VAL A CA 1
ATOM 669 C C . VAL A 1 88 ? -7.961 -9.688 -1.828 1 97.5 88 VAL A C 1
ATOM 671 O O . VAL A 1 88 ? -9.102 -9.352 -2.16 1 97.5 88 VAL A O 1
ATOM 674 N N . PHE A 1 89 ? -7.184 -8.977 -1.124 1 98.38 89 PHE A N 1
ATOM 675 C CA . PHE A 1 89 ? -7.605 -7.699 -0.562 1 98.38 89 PHE A CA 1
ATOM 676 C C . PHE A 1 89 ? -8.016 -6.727 -1.665 1 98.38 89 PHE A C 1
ATOM 678 O O . PHE A 1 89 ? -9.055 -6.07 -1.57 1 98.38 89 PHE A O 1
ATOM 685 N N . LEU A 1 90 ? -7.219 -6.605 -2.695 1 97.81 90 LEU A N 1
ATOM 686 C CA . LEU A 1 90 ? -7.441 -5.672 -3.791 1 97.81 90 LEU A CA 1
ATOM 687 C C . LEU A 1 90 ? -8.734 -6 -4.531 1 97.81 90 LEU A C 1
ATOM 689 O O . LEU A 1 90 ? -9.422 -5.102 -5.016 1 97.81 90 LEU A O 1
ATOM 693 N N . ILE A 1 91 ? -9.062 -7.246 -4.555 1 93.5 91 ILE A N 1
ATOM 694 C CA . ILE A 1 91 ? -10.289 -7.641 -5.234 1 93.5 91 ILE A CA 1
ATOM 695 C C . ILE A 1 91 ? -11.477 -7.484 -4.289 1 93.5 91 ILE A C 1
ATOM 697 O O . ILE A 1 91 ? -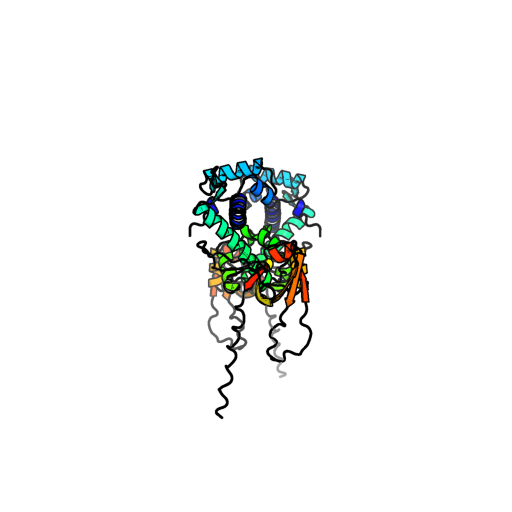12.438 -6.766 -4.594 1 93.5 91 ILE A O 1
ATOM 701 N N . LYS A 1 92 ? -11.406 -8 -3.125 1 95.56 92 LYS A N 1
ATOM 702 C CA . LYS A 1 92 ? -12.547 -8.094 -2.215 1 95.56 92 LYS A CA 1
ATOM 703 C C . LYS A 1 92 ? -12.898 -6.727 -1.634 1 95.56 92 LYS A C 1
ATOM 705 O O . LYS A 1 92 ? -14.07 -6.422 -1.415 1 95.56 92 LYS A O 1
ATOM 710 N N . VAL A 1 93 ? -11.883 -5.957 -1.443 1 95.5 93 VAL A N 1
ATOM 711 C CA . VAL A 1 93 ? -12.109 -4.715 -0.706 1 95.5 93 VAL A CA 1
ATOM 712 C C . VAL A 1 93 ? -12.031 -3.525 -1.658 1 95.5 93 VAL A C 1
ATOM 714 O O . VAL A 1 93 ? -12.859 -2.619 -1.6 1 95.5 93 VAL A O 1
ATOM 717 N N . MET A 1 94 ? -11.117 -3.543 -2.576 1 95.31 94 MET A N 1
ATOM 718 C CA . MET A 1 94 ? -10.852 -2.344 -3.365 1 95.31 94 MET A CA 1
ATOM 719 C C . MET A 1 94 ? -11.555 -2.414 -4.719 1 95.31 94 MET A C 1
ATOM 721 O O . MET A 1 94 ? -11.625 -1.415 -5.438 1 95.31 94 MET A O 1
ATOM 725 N N . GLY A 1 95 ? -11.922 -3.59 -5.148 1 93.75 95 GLY A N 1
ATOM 726 C CA . GLY A 1 95 ? -12.734 -3.705 -6.352 1 93.75 95 GLY A CA 1
ATOM 727 C C . GLY A 1 95 ? -11.906 -3.854 -7.613 1 93.75 95 GLY A C 1
ATOM 728 O O . GLY A 1 95 ? -12.375 -3.547 -8.711 1 93.75 95 GLY A O 1
ATOM 729 N N . PHE A 1 96 ? -10.719 -4.277 -7.484 1 93.25 96 PHE A N 1
ATOM 730 C CA . PHE A 1 96 ? -9.93 -4.586 -8.672 1 93.25 96 PHE A CA 1
ATOM 731 C C . PHE A 1 96 ? -10.414 -5.871 -9.328 1 93.25 96 PHE A C 1
ATOM 733 O O . PHE A 1 96 ? -11.125 -6.664 -8.695 1 93.25 96 PHE A O 1
ATOM 740 N N . THR A 1 97 ? -9.969 -6 -10.531 1 89.44 97 THR A N 1
ATOM 741 C CA . THR A 1 97 ? -10.328 -7.227 -11.234 1 89.44 97 THR A CA 1
ATOM 742 C C . THR A 1 97 ? -9.18 -8.227 -11.219 1 89.44 97 THR A C 1
ATOM 744 O O . THR A 1 97 ? -8.016 -7.836 -11.094 1 89.44 97 THR A O 1
ATOM 747 N N . TRP A 1 98 ? -9.453 -9.453 -11.312 1 86.62 98 TRP A N 1
ATOM 748 C CA . TRP A 1 98 ? -8.477 -10.523 -11.125 1 86.62 98 TRP A CA 1
ATOM 749 C C . TRP A 1 98 ? -7.402 -10.469 -12.211 1 86.62 98 TRP A C 1
ATOM 751 O O . TRP A 1 98 ? -6.316 -11.031 -12.039 1 86.62 98 TRP A O 1
ATOM 761 N N . ASP A 1 99 ? -7.699 -9.789 -13.336 1 85.06 99 ASP A N 1
ATOM 762 C CA . ASP A 1 99 ? -6.723 -9.734 -14.422 1 85.06 99 ASP A CA 1
ATOM 763 C C . ASP A 1 99 ? -5.711 -8.617 -14.195 1 85.06 99 ASP A C 1
ATOM 765 O O . ASP A 1 99 ? -4.641 -8.602 -14.812 1 85.06 99 ASP A O 1
ATOM 769 N N . GLN A 1 100 ? -6.102 -7.734 -13.289 1 87.12 100 GLN A N 1
ATOM 770 C CA . GLN A 1 100 ? -5.238 -6.574 -13.094 1 87.12 100 GLN A CA 1
ATOM 771 C C . GLN A 1 100 ? -4.582 -6.609 -11.711 1 87.12 100 GLN A C 1
ATOM 773 O O . GLN A 1 100 ? -3.686 -5.812 -11.43 1 87.12 100 GLN A O 1
ATOM 778 N N . VAL A 1 101 ? -4.945 -7.516 -10.945 1 92.56 101 VAL A N 1
ATOM 779 C CA . VAL A 1 101 ? -4.648 -7.414 -9.523 1 92.56 101 VAL A CA 1
ATOM 780 C C . VAL A 1 101 ? -3.191 -7.789 -9.266 1 92.56 101 VAL A C 1
ATOM 782 O O . VAL A 1 101 ? -2.564 -7.281 -8.336 1 92.56 101 VAL A O 1
ATOM 785 N N . ASP A 1 102 ? -2.627 -8.641 -10.195 1 92.25 102 ASP A N 1
ATOM 786 C CA . ASP A 1 102 ? -1.261 -9.109 -10 1 92.25 102 ASP A CA 1
ATOM 787 C C . ASP A 1 102 ? -0.267 -7.953 -10.031 1 92.25 102 ASP A C 1
ATOM 789 O O . ASP A 1 102 ? 0.597 -7.848 -9.156 1 92.25 102 ASP A O 1
ATOM 793 N N . VAL A 1 103 ? -0.393 -7.102 -10.961 1 93.62 103 VAL A N 1
ATOM 794 C CA . VAL A 1 103 ? 0.505 -5.969 -11.133 1 93.62 103 VAL A CA 1
ATOM 795 C C . VAL A 1 103 ? 0.376 -5.016 -9.945 1 93.62 103 VAL A C 1
ATOM 797 O O . VAL A 1 103 ? 1.379 -4.512 -9.438 1 93.62 103 VAL A O 1
ATOM 800 N N . GLU A 1 104 ? -0.832 -4.805 -9.523 1 95.06 104 GLU A N 1
ATOM 801 C CA . GLU A 1 104 ? -1.08 -3.924 -8.391 1 95.06 104 GLU A CA 1
ATOM 802 C C . GLU A 1 104 ? -0.469 -4.488 -7.109 1 95.06 104 GLU A C 1
ATOM 804 O O . GLU A 1 104 ? 0.158 -3.758 -6.34 1 95.06 104 GLU A O 1
ATOM 809 N N . ALA A 1 105 ? -0.636 -5.754 -6.914 1 96.88 105 ALA A N 1
ATOM 810 C CA . ALA A 1 105 ? -0.068 -6.414 -5.742 1 96.88 105 ALA A CA 1
ATOM 811 C C . ALA A 1 105 ? 1.454 -6.305 -5.734 1 96.88 105 ALA A C 1
ATOM 813 O O . ALA A 1 105 ? 2.061 -6.062 -4.688 1 96.88 105 ALA A O 1
ATOM 814 N N . HIS A 1 106 ? 2.012 -6.445 -6.867 1 95.94 106 HIS A N 1
ATOM 815 C CA . HIS A 1 106 ? 3.463 -6.387 -6.992 1 95.94 106 HIS A CA 1
ATOM 816 C C . HIS A 1 106 ? 3.998 -5.016 -6.602 1 95.94 106 HIS A C 1
ATOM 818 O O . HIS A 1 106 ? 5.082 -4.906 -6.023 1 95.94 106 HIS A O 1
ATOM 824 N N . ARG A 1 107 ? 3.264 -4.035 -6.805 1 95.44 107 ARG A N 1
ATOM 825 C CA . ARG A 1 107 ? 3.666 -2.676 -6.465 1 95.44 107 ARG A CA 1
ATOM 826 C C . ARG A 1 107 ? 3.734 -2.488 -4.953 1 95.44 107 ARG A C 1
ATOM 828 O O . ARG A 1 107 ? 4.535 -1.692 -4.457 1 95.44 107 ARG A O 1
ATOM 835 N N . LEU A 1 108 ? 2.975 -3.24 -4.242 1 97.38 108 LEU A N 1
ATOM 836 C CA . LEU A 1 108 ? 2.723 -2.934 -2.838 1 97.38 108 LEU A CA 1
ATOM 837 C C . LEU A 1 108 ? 3.467 -3.904 -1.926 1 97.38 108 LEU A C 1
ATOM 839 O O . LEU A 1 108 ? 3.732 -3.59 -0.764 1 97.38 108 LEU A O 1
ATOM 843 N N . GLU A 1 109 ? 3.785 -5.047 -2.379 1 97.19 109 GLU A N 1
ATOM 844 C CA . GLU A 1 109 ? 4.148 -6.191 -1.547 1 97.19 109 GLU A CA 1
ATOM 845 C C . GLU A 1 109 ? 5.402 -5.898 -0.728 1 97.19 109 GLU A C 1
ATOM 847 O O . GLU A 1 109 ? 5.57 -6.43 0.372 1 97.19 109 GLU A O 1
ATOM 852 N N . HIS A 1 110 ? 6.285 -5.023 -1.205 1 96.56 110 HIS A N 1
ATOM 853 C CA . HIS A 1 110 ? 7.504 -4.707 -0.468 1 96.56 110 HIS A CA 1
ATOM 854 C C . HIS A 1 110 ? 7.281 -3.533 0.482 1 96.56 110 HIS A C 1
ATOM 856 O O . HIS A 1 110 ? 8.102 -3.291 1.374 1 96.56 110 HIS A O 1
ATOM 862 N N . ALA A 1 111 ? 6.18 -2.877 0.321 1 95.75 111 ALA A N 1
ATOM 863 C CA . ALA A 1 111 ? 5.992 -1.62 1.04 1 95.75 111 ALA A CA 1
ATOM 864 C C . ALA A 1 111 ? 5.094 -1.815 2.258 1 95.75 111 ALA A C 1
ATOM 866 O O . ALA A 1 111 ? 5.109 -1.004 3.186 1 95.75 111 ALA A O 1
ATOM 867 N N . ILE A 1 112 ? 4.344 -2.846 2.289 1 96 112 ILE A N 1
ATOM 868 C CA . ILE A 1 112 ? 3.367 -2.984 3.363 1 96 112 ILE A CA 1
ATOM 869 C C . ILE A 1 112 ? 4.059 -3.506 4.621 1 96 112 ILE A C 1
ATOM 871 O O . ILE A 1 112 ? 5.008 -4.285 4.539 1 96 112 ILE A O 1
ATOM 875 N N . SER A 1 113 ? 3.561 -3.105 5.812 1 95.62 113 SER A N 1
ATOM 876 C CA . SER A 1 113 ? 4.07 -3.553 7.105 1 95.62 113 SER A CA 1
ATOM 877 C C . SER A 1 113 ? 3.438 -4.875 7.52 1 95.62 113 SER A C 1
ATOM 879 O O . SER A 1 113 ? 2.477 -5.332 6.898 1 95.62 113 SER A O 1
ATOM 881 N N . ALA A 1 114 ? 4.039 -5.434 8.562 1 95.69 114 ALA A N 1
ATOM 882 C CA . ALA A 1 114 ? 3.438 -6.629 9.148 1 95.69 114 ALA A CA 1
ATOM 883 C C . ALA A 1 114 ? 2.037 -6.332 9.68 1 95.69 114 ALA A C 1
ATOM 885 O O . ALA A 1 114 ? 1.135 -7.164 9.562 1 95.69 114 ALA A O 1
ATOM 886 N N . ALA A 1 115 ? 1.876 -5.145 10.25 1 95.44 115 ALA A N 1
ATOM 887 C CA . ALA A 1 115 ? 0.57 -4.746 10.773 1 95.44 115 ALA A CA 1
ATOM 888 C C . ALA A 1 115 ? -0.456 -4.633 9.648 1 95.44 115 ALA A C 1
ATOM 890 O O . ALA A 1 115 ? -1.602 -5.062 9.805 1 95.44 115 ALA A O 1
ATOM 891 N N . PHE A 1 116 ? -0.068 -4.074 8.57 1 97.19 116 PHE A N 1
ATOM 892 C CA . PHE A 1 116 ? -0.935 -3.982 7.398 1 97.19 116 PHE A CA 1
ATOM 893 C C . PHE A 1 116 ? -1.334 -5.371 6.91 1 97.19 116 PHE A C 1
ATOM 895 O O . PHE A 1 116 ? -2.51 -5.625 6.637 1 97.19 116 PHE A O 1
ATOM 902 N N . GLU A 1 117 ? -0.352 -6.234 6.836 1 97.5 117 GLU A N 1
ATOM 903 C CA . GLU A 1 117 ? -0.592 -7.609 6.41 1 97.5 117 GLU A CA 1
ATOM 904 C C . GLU A 1 117 ? -1.623 -8.289 7.305 1 97.5 117 GLU A C 1
ATOM 906 O O . GLU A 1 117 ? -2.553 -8.93 6.809 1 97.5 117 GLU A O 1
ATOM 911 N N . ASP A 1 118 ? -1.473 -8.156 8.555 1 96.75 118 ASP A N 1
ATOM 912 C CA . ASP A 1 118 ? -2.377 -8.781 9.516 1 96.75 118 ASP A CA 1
ATOM 913 C C . ASP A 1 118 ? -3.803 -8.266 9.344 1 96.75 118 ASP A C 1
ATOM 915 O O . ASP A 1 118 ? -4.762 -9.039 9.398 1 96.75 118 ASP A O 1
ATOM 919 N N . ARG A 1 119 ? -3.934 -7.09 9.125 1 95.88 119 ARG A N 1
ATOM 920 C CA . ARG A 1 119 ? -5.254 -6.484 8.977 1 95.88 119 ARG A CA 1
ATOM 921 C C . ARG A 1 119 ? -5.926 -6.938 7.688 1 95.88 119 ARG A C 1
ATOM 923 O O . ARG A 1 119 ? -7.129 -7.203 7.668 1 95.88 119 ARG A O 1
ATOM 930 N N . MET A 1 120 ? -5.129 -6.961 6.66 1 96.62 120 MET A N 1
ATOM 931 C CA . MET A 1 120 ? -5.656 -7.484 5.406 1 96.62 120 MET A CA 1
ATOM 932 C C . MET A 1 120 ? -6.18 -8.906 5.586 1 96.62 120 MET A C 1
ATOM 934 O O . MET A 1 120 ? -7.266 -9.234 5.109 1 96.62 120 MET A O 1
ATOM 938 N N . ASP A 1 121 ? -5.316 -9.68 6.254 1 96.75 121 ASP A N 1
ATOM 939 C CA . ASP A 1 121 ? -5.668 -11.07 6.492 1 96.75 121 ASP A CA 1
ATOM 940 C C . ASP A 1 121 ? -7.012 -11.188 7.211 1 96.75 121 ASP A C 1
ATOM 942 O O . ASP A 1 121 ? -7.898 -11.922 6.773 1 96.75 121 ASP A O 1
ATOM 946 N N . ARG A 1 122 ? -7.18 -10.43 8.164 1 95.5 122 ARG A N 1
ATOM 947 C CA . ARG A 1 122 ? -8.398 -10.422 8.961 1 95.5 122 ARG A CA 1
ATOM 948 C C . ARG A 1 122 ? -9.578 -9.898 8.148 1 95.5 122 ARG A C 1
ATOM 950 O O . ARG A 1 122 ? -10.656 -10.508 8.141 1 95.5 122 ARG A O 1
ATOM 957 N N . LEU A 1 123 ? -9.391 -8.805 7.484 1 96.12 123 LEU A N 1
ATOM 958 C CA . LEU A 1 123 ? -10.445 -8.164 6.707 1 96.12 123 LEU A CA 1
ATOM 959 C C . LEU A 1 123 ? -10.961 -9.102 5.617 1 96.12 123 LEU A C 1
ATOM 961 O O . LEU A 1 123 ? -12.148 -9.078 5.293 1 96.12 123 LEU A O 1
ATOM 965 N N . CYS A 1 124 ? -10.086 -9.914 5.141 1 97 124 CYS A N 1
ATOM 966 C CA . CYS A 1 124 ? -10.453 -10.797 4.039 1 97 124 CYS A CA 1
ATOM 967 C C . CYS A 1 124 ? -10.961 -12.133 4.559 1 97 124 CYS A C 1
ATOM 969 O O . CYS A 1 124 ? -11.289 -13.023 3.773 1 97 124 CYS A O 1
ATOM 971 N N . GLY A 1 125 ? -11 -12.297 5.836 1 96.5 125 GLY A N 1
ATOM 972 C CA . GLY A 1 125 ? -11.531 -13.508 6.438 1 96.5 125 GLY A CA 1
ATOM 973 C C . GLY A 1 125 ? -10.539 -14.656 6.449 1 96.5 125 GLY A C 1
ATOM 974 O O . GLY A 1 125 ? -10.922 -15.82 6.266 1 96.5 125 GLY A O 1
ATOM 975 N N . TYR A 1 126 ? -9.336 -14.383 6.5 1 95.88 126 TYR A N 1
ATOM 976 C CA . TYR A 1 126 ? -8.258 -15.367 6.578 1 95.88 126 TYR A CA 1
ATOM 977 C C . TYR A 1 126 ? -8.297 -16.312 5.387 1 95.88 126 TYR A C 1
ATOM 979 O O . TYR A 1 126 ? -8.414 -17.531 5.559 1 95.88 126 TYR A O 1
ATOM 987 N N . PRO A 1 127 ? -8.133 -15.805 4.219 1 95.88 127 PRO A N 1
ATOM 988 C CA . PRO A 1 127 ? -8.211 -16.641 3.016 1 95.88 127 PRO A CA 1
ATOM 989 C C . PRO A 1 127 ? -7.078 -17.656 2.938 1 95.88 127 PRO A C 1
ATOM 991 O O . PRO A 1 127 ? -5.973 -17.406 3.418 1 95.88 127 PRO A O 1
ATOM 994 N N . THR A 1 128 ? -7.309 -18.719 2.23 1 93.25 128 THR A N 1
ATOM 995 C CA . THR A 1 128 ? -6.305 -19.781 2.107 1 93.25 128 THR A CA 1
ATOM 996 C C . THR A 1 128 ? -5.699 -19.781 0.708 1 93.25 128 THR A C 1
ATOM 998 O O . THR A 1 128 ? -4.664 -20.422 0.479 1 93.25 128 THR A O 1
ATOM 1001 N N . HIS A 1 129 ? -6.41 -19.125 -0.225 1 93.25 129 HIS A N 1
ATOM 1002 C CA . HIS A 1 129 ? -5.953 -19.078 -1.609 1 93.25 129 HIS A CA 1
ATOM 1003 C C . HIS A 1 129 ? -6.121 -17.688 -2.199 1 93.25 129 HIS A C 1
ATOM 1005 O O . HIS A 1 129 ? -7.016 -16.938 -1.795 1 93.25 129 HIS A O 1
ATOM 1011 N N . CYS A 1 130 ? -5.281 -17.391 -3.115 1 93.62 130 CYS A N 1
ATOM 1012 C CA . CYS A 1 130 ? -5.465 -16.141 -3.828 1 93.62 130 CYS A CA 1
ATOM 1013 C C . CYS A 1 130 ? -6.578 -16.25 -4.863 1 93.62 130 CYS A C 1
ATOM 1015 O O . CYS A 1 130 ? -7.125 -17.344 -5.07 1 93.62 130 CYS A O 1
ATOM 1017 N N . PRO A 1 131 ? -6.938 -15.203 -5.539 1 90.75 131 PRO A N 1
ATOM 1018 C CA . PRO A 1 131 ? -8.07 -15.258 -6.465 1 90.75 131 PRO A CA 1
ATOM 1019 C C . PRO A 1 131 ? -7.84 -16.219 -7.633 1 90.75 131 PRO A C 1
ATOM 1021 O O . PRO A 1 131 ? -8.797 -16.672 -8.258 1 90.75 131 PRO A O 1
ATOM 1024 N N . HIS A 1 132 ? -6.574 -16.469 -7.93 1 89.19 132 HIS A N 1
ATOM 1025 C CA . HIS A 1 132 ? -6.25 -17.375 -9.031 1 89.19 132 HIS A CA 1
ATOM 1026 C C . HIS A 1 132 ? -6.18 -18.812 -8.562 1 89.19 132 HIS A C 1
ATOM 1028 O O . HIS A 1 132 ? -6.004 -19.734 -9.375 1 89.19 132 HIS A O 1
ATOM 1034 N N . GLY A 1 133 ? -6.227 -19.031 -7.242 1 89.75 133 GLY A N 1
ATOM 1035 C CA . GLY A 1 133 ? -6.27 -20.375 -6.707 1 89.75 133 GLY A CA 1
ATOM 1036 C C . GLY A 1 133 ? -4.953 -20.812 -6.09 1 89.75 133 GLY A C 1
ATOM 1037 O O . GLY A 1 133 ? -4.844 -21.922 -5.57 1 89.75 133 GLY A O 1
ATOM 1038 N N . ASP A 1 134 ? -3.963 -20 -6.109 1 91.75 134 ASP A N 1
ATOM 1039 C CA . ASP A 1 134 ? -2.693 -20.344 -5.473 1 91.75 134 ASP A CA 1
ATOM 1040 C C . ASP A 1 134 ? -2.811 -20.297 -3.951 1 91.75 134 ASP A C 1
ATOM 1042 O O . ASP A 1 134 ? -3.438 -19.391 -3.398 1 91.75 134 ASP A O 1
ATOM 1046 N N . PRO A 1 135 ? -2.234 -21.312 -3.318 1 94.06 135 PRO A N 1
ATOM 1047 C CA . PRO A 1 135 ? -2.305 -21.297 -1.855 1 94.06 135 PRO A CA 1
ATOM 1048 C C . PRO A 1 135 ? -1.532 -20.125 -1.239 1 94.06 135 PRO A C 1
ATOM 1050 O O . PRO A 1 135 ? -0.471 -19.75 -1.743 1 94.06 135 PRO A O 1
ATOM 1053 N N . ILE A 1 136 ? -2.049 -19.594 -0.145 1 96.62 136 ILE A N 1
ATOM 1054 C CA . ILE A 1 136 ? -1.388 -18.531 0.613 1 96.62 136 ILE A CA 1
ATOM 1055 C C . ILE A 1 136 ? -0.6 -19.141 1.77 1 96.62 136 ILE A C 1
ATOM 1057 O O . ILE A 1 136 ? -1.18 -19.766 2.666 1 96.62 136 ILE A O 1
ATOM 1061 N N . PRO A 1 137 ? 0.704 -18.938 1.707 1 96.56 137 PRO A N 1
ATOM 1062 C CA . PRO A 1 137 ? 1.482 -19.469 2.826 1 96.56 137 PRO A CA 1
ATOM 1063 C C . PRO A 1 137 ? 1.066 -18.875 4.172 1 96.56 137 PRO A C 1
ATOM 1065 O O . PRO A 1 137 ? 0.673 -17.719 4.238 1 96.56 137 PRO A O 1
ATOM 1068 N N . ARG A 1 138 ? 1.214 -19.656 5.18 1 94.5 138 ARG A N 1
ATOM 1069 C CA . ARG A 1 138 ? 1.108 -19.109 6.527 1 94.5 138 ARG A CA 1
ATOM 1070 C C . ARG A 1 138 ? 2.369 -18.344 6.902 1 94.5 138 ARG A C 1
ATOM 1072 O O . ARG A 1 138 ? 3.365 -18.375 6.176 1 94.5 138 ARG A O 1
ATOM 1079 N N . LYS A 1 139 ? 2.299 -17.672 8.023 1 93.5 139 LYS A N 1
ATOM 1080 C CA . LYS A 1 139 ? 3.422 -16.844 8.445 1 93.5 139 LYS A CA 1
ATOM 1081 C C . LYS A 1 139 ? 4.664 -17.688 8.703 1 93.5 139 LYS A C 1
ATOM 1083 O O . LYS A 1 139 ? 5.789 -17.234 8.484 1 93.5 139 LYS A O 1
ATOM 1088 N N . ASP A 1 140 ? 4.469 -18.938 9.023 1 92.69 140 ASP A N 1
ATOM 1089 C CA . ASP A 1 140 ? 5.59 -19.812 9.328 1 92.69 140 ASP A CA 1
ATOM 1090 C C . ASP A 1 140 ? 6.074 -20.547 8.078 1 92.69 140 ASP A C 1
ATOM 1092 O O . ASP A 1 140 ? 6.945 -21.422 8.164 1 92.69 140 ASP A O 1
ATOM 1096 N N . GLY A 1 141 ? 5.438 -20.297 6.992 1 92.69 141 GLY A N 1
ATOM 1097 C CA . GLY A 1 141 ? 5.883 -20.859 5.73 1 92.69 141 GLY A CA 1
ATOM 1098 C C . GLY A 1 141 ? 5.129 -22.125 5.348 1 92.69 141 GLY A C 1
ATOM 1099 O O . GLY A 1 141 ? 5.336 -22.672 4.262 1 92.69 141 GLY A O 1
ATOM 1100 N N . THR A 1 142 ? 4.27 -22.516 6.148 1 92.56 142 THR A N 1
ATOM 1101 C CA . THR A 1 142 ? 3.516 -23.719 5.812 1 92.56 142 THR A CA 1
ATOM 1102 C C . THR A 1 142 ? 2.438 -23.406 4.777 1 92.56 142 THR A C 1
ATOM 1104 O O . THR A 1 142 ? 1.92 -22.297 4.73 1 92.56 142 THR A O 1
ATOM 1107 N N . MET A 1 143 ? 2.217 -24.391 3.9 1 90.44 143 MET A N 1
ATOM 1108 C CA . MET A 1 143 ? 1.267 -24.234 2.803 1 90.44 143 MET A CA 1
ATOM 1109 C C . MET A 1 143 ? 0.067 -25.172 2.986 1 90.44 143 MET A C 1
ATOM 1111 O O . MET A 1 143 ? 0.208 -26.281 3.5 1 90.44 143 MET A O 1
ATOM 1115 N N . PRO A 1 144 ? -1.072 -24.672 2.605 1 84.94 144 PRO A N 1
ATOM 1116 C CA . PRO A 1 144 ? -2.199 -25.594 2.562 1 84.94 144 PRO A CA 1
ATOM 1117 C C . PRO A 1 144 ? -1.97 -26.766 1.594 1 84.94 144 PRO A C 1
ATOM 1119 O O . PRO A 1 144 ? -1.354 -26.578 0.541 1 84.94 144 PRO A O 1
ATOM 1122 N N . GLU A 1 145 ? -2.275 -27.875 2.025 1 79.62 145 GLU A N 1
ATOM 1123 C CA . GLU A 1 145 ? -2.104 -29.062 1.192 1 79.62 145 GLU A CA 1
ATOM 1124 C C . GLU A 1 145 ? -3.262 -29.234 0.213 1 79.62 145 GLU A C 1
ATOM 1126 O O . GLU A 1 145 ? -4.426 -29.109 0.597 1 79.62 145 GLU A O 1
ATOM 1131 N N . GLU A 1 146 ? -2.863 -29.188 -1.054 1 79.44 146 GLU A N 1
ATOM 1132 C CA . GLU A 1 146 ? -3.9 -29.516 -2.027 1 79.44 146 GLU A CA 1
ATOM 1133 C C . GLU A 1 146 ? -3.348 -30.375 -3.154 1 79.44 146 GLU A C 1
ATOM 1135 O O . GLU A 1 146 ? -2.191 -30.219 -3.555 1 79.44 146 GLU A O 1
ATOM 1140 N N . HIS A 1 147 ? -4.082 -31.438 -3.469 1 85.44 147 HIS A N 1
ATOM 1141 C CA . HIS A 1 147 ? -3.744 -32.281 -4.59 1 85.44 147 HIS A CA 1
ATOM 1142 C C . HIS A 1 147 ? -4.547 -31.922 -5.836 1 85.44 147 HIS A C 1
ATOM 1144 O O . HIS A 1 147 ? -5.703 -32.312 -5.977 1 85.44 147 HIS A O 1
ATOM 1150 N N . LEU A 1 148 ? -3.889 -31.109 -6.633 1 90.88 148 LEU A N 1
ATOM 1151 C CA . LEU A 1 148 ? -4.527 -30.688 -7.871 1 90.88 148 LEU A CA 1
ATOM 1152 C C . LEU A 1 148 ? -3.916 -31.391 -9.07 1 90.88 148 LEU A C 1
ATOM 1154 O O . LEU A 1 148 ? -2.756 -31.812 -9.031 1 90.88 148 LEU A O 1
ATOM 1158 N N . ILE A 1 149 ? -4.73 -31.625 -10.031 1 93.38 149 ILE A N 1
ATOM 1159 C CA . ILE A 1 149 ? -4.219 -32.125 -11.305 1 93.38 149 ILE A CA 1
ATOM 1160 C C . ILE A 1 149 ? -4.625 -31.188 -12.438 1 93.38 149 ILE A C 1
ATOM 1162 O O . ILE A 1 149 ? -5.613 -30.453 -12.32 1 93.38 149 ILE A O 1
ATOM 1166 N N . SER A 1 150 ? -3.828 -31.172 -13.492 1 94.31 150 SER A N 1
ATOM 1167 C CA . SER A 1 150 ? -4.176 -30.375 -14.664 1 94.31 150 SER A CA 1
ATOM 1168 C C . SER A 1 150 ? -5.426 -30.922 -15.352 1 94.31 150 SER A C 1
ATOM 1170 O O . SER A 1 150 ? -5.695 -32.125 -15.289 1 94.31 150 SER A O 1
ATOM 1172 N N . LEU A 1 151 ? -6.117 -30.078 -16.016 1 93.69 151 LEU A N 1
ATOM 1173 C CA . LEU A 1 151 ? -7.273 -30.484 -16.797 1 93.69 151 LEU A CA 1
ATOM 1174 C C . LEU A 1 151 ? -6.891 -31.578 -17.797 1 93.69 151 LEU A C 1
ATOM 1176 O O . LEU A 1 151 ? -7.68 -32.5 -18.047 1 93.69 151 LEU A O 1
ATOM 1180 N N . THR A 1 152 ? -5.684 -31.5 -18.25 1 94.19 152 THR A N 1
ATOM 1181 C CA . THR A 1 152 ? -5.242 -32.406 -19.297 1 94.19 152 THR A CA 1
ATOM 1182 C C . THR A 1 152 ? -4.969 -33.812 -18.719 1 94.19 152 THR A C 1
ATOM 1184 O O . THR A 1 152 ? -4.789 -34.781 -19.469 1 94.19 152 THR A O 1
ATOM 1187 N N . GLU A 1 153 ? -4.926 -33.875 -17.438 1 94.31 153 GLU A N 1
ATOM 1188 C CA . GLU A 1 153 ? -4.688 -35.156 -16.781 1 94.31 153 GLU A CA 1
ATOM 1189 C C . GLU A 1 153 ? -6 -35.844 -16.406 1 94.31 153 GLU A C 1
ATOM 1191 O O . GLU A 1 153 ? -6 -37 -15.945 1 94.31 153 GLU A O 1
ATOM 1196 N N . MET A 1 154 ? -7.078 -35.219 -16.656 1 94.19 154 MET A N 1
ATOM 1197 C CA . MET A 1 154 ? -8.391 -35.812 -16.391 1 94.19 154 MET A CA 1
ATOM 1198 C C . MET A 1 154 ? -8.82 -36.75 -17.5 1 94.19 154 MET A C 1
ATOM 1200 O O . MET A 1 154 ? -8.258 -36.719 -18.594 1 94.19 154 MET A O 1
ATOM 1204 N N . GLU A 1 155 ? -9.844 -37.5 -17.188 1 93.31 155 GLU A N 1
ATOM 1205 C CA . GLU A 1 155 ? -10.414 -38.406 -18.188 1 93.31 155 GLU A CA 1
ATOM 1206 C C . GLU A 1 155 ? -11.711 -37.812 -18.766 1 93.31 155 GLU A C 1
ATOM 1208 O O . GLU A 1 155 ? -12.453 -37.156 -18.062 1 93.31 155 GLU A O 1
ATOM 1213 N N . PRO A 1 156 ? -11.898 -38.188 -20.062 1 93.44 156 PRO A N 1
ATOM 1214 C CA . PRO A 1 156 ? -13.203 -37.75 -20.594 1 93.44 156 PRO A CA 1
ATOM 1215 C C . PRO A 1 156 ? -14.367 -38.281 -19.75 1 93.44 156 PRO A C 1
ATOM 1217 O O . PRO A 1 156 ? -14.359 -39.406 -19.312 1 93.44 156 PRO A O 1
ATOM 1220 N N . GLY A 1 157 ? -15.266 -37.375 -19.484 1 92.25 157 GLY A N 1
ATOM 1221 C CA . GLY A 1 157 ? -16.422 -37.719 -18.672 1 92.25 157 GLY A CA 1
ATOM 1222 C C . GLY A 1 157 ? -16.25 -37.375 -17.219 1 92.25 157 GLY A C 1
ATOM 1223 O O . GLY A 1 157 ? -17.234 -37.312 -16.469 1 92.25 157 GLY A O 1
ATOM 1224 N N . GLN A 1 158 ? -15.039 -37.125 -16.766 1 93.38 158 GLN A N 1
ATOM 1225 C CA . GLN A 1 158 ? -14.734 -36.844 -15.375 1 93.38 158 GLN A CA 1
ATOM 1226 C C . GLN A 1 158 ? -15.141 -35.406 -15.016 1 93.38 158 GLN A C 1
ATOM 1228 O O . GLN A 1 158 ? -14.945 -34.5 -15.805 1 93.38 158 GLN A O 1
ATOM 1233 N N . LEU A 1 159 ? -15.719 -35.312 -13.828 1 94.31 159 LEU A N 1
ATOM 1234 C CA . LEU A 1 159 ? -16.062 -34 -13.273 1 94.31 159 LEU A CA 1
ATOM 1235 C C . LEU A 1 159 ? -14.961 -33.5 -12.352 1 94.31 159 LEU A C 1
ATOM 1237 O O . LEU A 1 159 ? -14.219 -34.281 -11.766 1 94.31 159 LEU A O 1
ATOM 1241 N N . GLY A 1 160 ? -14.844 -32.156 -12.312 1 94.25 160 GLY A N 1
ATOM 1242 C CA . GLY A 1 160 ? -13.906 -31.531 -11.398 1 94.25 160 GLY A CA 1
ATOM 1243 C C . GLY A 1 160 ? -14.227 -30.078 -11.117 1 94.25 160 GLY A C 1
ATOM 1244 O O . GLY A 1 160 ? -15.062 -29.484 -11.797 1 94.25 160 GLY A O 1
ATOM 1245 N N . VAL A 1 161 ? -13.68 -29.625 -10.047 1 93.75 161 VAL A N 1
ATOM 1246 C CA . VAL A 1 161 ? -13.812 -28.203 -9.703 1 93.75 161 VAL A CA 1
ATOM 1247 C C . VAL A 1 161 ? -12.516 -27.469 -10.008 1 93.75 161 VAL A C 1
ATOM 1249 O O . VAL A 1 161 ? -11.445 -27.859 -9.531 1 93.75 161 VAL A O 1
ATOM 1252 N N . LEU A 1 162 ? -12.617 -26.516 -10.875 1 94.38 162 LEU A N 1
ATOM 1253 C CA . LEU A 1 162 ? -11.453 -25.672 -11.133 1 94.38 162 LEU A CA 1
ATOM 1254 C C . LEU A 1 162 ? -11 -24.969 -9.852 1 94.38 162 LEU A C 1
ATOM 1256 O O . LEU A 1 162 ? -11.805 -24.344 -9.164 1 94.38 162 LEU A O 1
ATOM 1260 N N . ARG A 1 163 ? -9.664 -25.047 -9.555 1 93.06 163 ARG A N 1
ATOM 1261 C CA . ARG A 1 163 ? -9.195 -24.516 -8.281 1 93.06 163 ARG A CA 1
ATOM 1262 C C . ARG A 1 163 ? -8.07 -23.5 -8.484 1 93.06 163 ARG A C 1
ATOM 1264 O O . ARG A 1 163 ? -7.859 -22.609 -7.656 1 93.06 163 ARG A O 1
ATOM 1271 N N . ARG A 1 164 ? -7.359 -23.625 -9.617 1 93.81 164 ARG A N 1
ATOM 1272 C CA . ARG A 1 164 ? -6.176 -22.797 -9.781 1 93.81 164 ARG A CA 1
ATOM 1273 C C . ARG A 1 164 ? -5.875 -22.547 -11.258 1 93.81 164 ARG A C 1
ATOM 1275 O O . ARG A 1 164 ? -6 -23.469 -12.078 1 93.81 164 ARG A O 1
ATOM 1282 N N . VAL A 1 165 ? -5.539 -21.328 -11.539 1 92.88 165 VAL A N 1
ATOM 1283 C CA . VAL A 1 165 ? -5 -20.953 -12.844 1 92.88 165 VAL A CA 1
ATOM 1284 C C . VAL A 1 165 ? -3.502 -20.672 -12.727 1 92.88 165 VAL A C 1
ATOM 1286 O O . VAL A 1 165 ? -3.084 -19.781 -12 1 92.88 165 VAL A O 1
ATOM 1289 N N . GLY A 1 166 ? -2.723 -21.359 -13.5 1 90.38 166 GLY A N 1
ATOM 1290 C CA . GLY A 1 166 ? -1.276 -21.344 -13.344 1 90.38 166 GLY A CA 1
ATOM 1291 C C . GLY A 1 166 ? -0.604 -20.219 -14.102 1 90.38 166 GLY A C 1
ATOM 1292 O O . GLY A 1 166 ? 0.623 -20.094 -14.078 1 90.38 166 GLY A O 1
ATOM 1293 N N . ILE A 1 167 ? -1.373 -19.422 -14.766 1 84.25 167 ILE A N 1
ATOM 1294 C CA . ILE A 1 167 ? -0.823 -18.312 -15.531 1 84.25 167 ILE A CA 1
ATOM 1295 C C . ILE A 1 167 ? -1.536 -17.016 -15.148 1 84.25 167 ILE A C 1
ATOM 1297 O O . ILE A 1 167 ? -2.766 -16.984 -15.062 1 84.25 167 ILE A O 1
ATOM 1301 N N . LYS A 1 168 ? -0.759 -15.961 -14.906 1 82.31 168 LYS A N 1
ATOM 1302 C CA . LYS A 1 168 ? -1.355 -14.711 -14.438 1 82.31 168 LYS A CA 1
ATOM 1303 C C . LYS A 1 168 ? -1.265 -13.625 -15.5 1 82.31 168 LYS A C 1
ATOM 1305 O O . LYS A 1 168 ? -1.17 -12.438 -15.18 1 82.31 168 LYS A O 1
ATOM 1310 N N . ASN A 1 169 ? -1.293 -14.055 -16.703 1 85.56 169 ASN A N 1
ATOM 1311 C CA . ASN A 1 169 ? -1.358 -13.109 -17.812 1 85.56 169 ASN A CA 1
ATOM 1312 C C . ASN A 1 169 ? -2.736 -12.461 -17.906 1 85.56 169 ASN A C 1
ATOM 1314 O O . ASN A 1 169 ? -3.754 -13.156 -17.938 1 85.56 169 ASN A O 1
ATOM 1318 N N . ALA A 1 170 ? -2.752 -11.164 -18 1 86.25 170 ALA A N 1
ATOM 1319 C CA . ALA A 1 170 ? -4.016 -10.43 -17.938 1 86.25 170 ALA A CA 1
ATOM 1320 C C . ALA A 1 170 ? -4.953 -10.852 -19.062 1 86.25 170 ALA A C 1
ATOM 1322 O O . ALA A 1 170 ? -6.156 -11.031 -18.844 1 86.25 170 ALA A O 1
ATOM 1323 N N . SER A 1 171 ? -4.422 -10.953 -20.266 1 86.06 171 SER A N 1
ATOM 1324 C CA . SER A 1 171 ? -5.246 -11.32 -21.422 1 86.06 171 SER A CA 1
ATOM 1325 C C . SER A 1 171 ? -5.836 -12.719 -21.25 1 86.06 171 SER A C 1
ATOM 1327 O O . SER A 1 171 ? -7 -12.945 -21.578 1 86.06 171 SER A O 1
ATOM 1329 N N . VAL A 1 172 ? -5.039 -13.609 -20.719 1 90.81 172 VAL A N 1
ATOM 1330 C CA . VAL A 1 172 ? -5.492 -14.977 -20.5 1 90.81 172 VAL A CA 1
ATOM 1331 C C . VAL A 1 172 ? -6.574 -14.992 -19.422 1 90.81 172 VAL A C 1
ATOM 1333 O O . VAL A 1 172 ? -7.613 -15.633 -19.578 1 90.81 172 VAL A O 1
ATOM 1336 N N . LEU A 1 173 ? -6.352 -14.258 -18.406 1 90.81 173 LEU A N 1
ATOM 1337 C CA . LEU A 1 173 ? -7.289 -14.234 -17.297 1 90.81 173 LEU A CA 1
ATOM 1338 C C . LEU A 1 173 ? -8.617 -13.617 -17.719 1 90.81 173 LEU A C 1
ATOM 1340 O O . LEU A 1 173 ? -9.688 -14.094 -17.312 1 90.81 173 LEU A O 1
ATOM 1344 N N . ARG A 1 174 ? -8.609 -12.547 -18.5 1 86.5 174 ARG A N 1
ATOM 1345 C CA . ARG A 1 174 ? -9.828 -11.945 -19.031 1 86.5 174 ARG A CA 1
ATOM 1346 C C . ARG A 1 174 ? -10.594 -12.938 -19.906 1 86.5 174 ARG A C 1
ATOM 1348 O O . ARG A 1 174 ? -11.82 -13.039 -19.797 1 86.5 174 ARG A O 1
ATOM 1355 N N . TYR A 1 175 ? -9.805 -13.68 -20.734 1 89.56 175 TYR A N 1
ATOM 1356 C CA . TYR A 1 175 ? -10.398 -14.688 -21.594 1 89.56 175 TYR A CA 1
ATOM 1357 C C . TYR A 1 175 ? -11.102 -15.766 -20.766 1 89.56 175 TYR A C 1
ATOM 1359 O O . TYR A 1 175 ? -12.258 -16.109 -21.031 1 89.56 175 TYR A O 1
ATOM 1367 N N . LEU A 1 176 ? -10.445 -16.234 -19.766 1 93.44 176 LEU A N 1
ATOM 1368 C CA . LEU A 1 176 ? -11.016 -17.266 -18.906 1 93.44 176 LEU A CA 1
ATOM 1369 C C . LEU A 1 176 ? -12.273 -16.766 -18.203 1 93.44 176 LEU A C 1
ATOM 1371 O O . LEU A 1 176 ? -13.25 -17.5 -18.047 1 93.44 176 LEU A O 1
ATOM 1375 N N . SER A 1 177 ? -12.203 -15.531 -17.766 1 90.88 177 SER A N 1
ATOM 1376 C CA . SER A 1 177 ? -13.375 -14.93 -17.141 1 90.88 177 SER A CA 1
ATOM 1377 C C . SER A 1 177 ? -14.562 -14.883 -18.094 1 90.88 177 SER A C 1
ATOM 1379 O O . SER A 1 177 ? -15.695 -15.148 -17.703 1 90.88 177 SER A O 1
ATOM 1381 N N . GLN A 1 178 ? -14.336 -14.539 -19.328 1 86.25 178 GLN A N 1
ATOM 1382 C CA . GLN A 1 178 ? -15.383 -14.508 -20.344 1 86.25 178 GLN A CA 1
ATOM 1383 C C . GLN A 1 178 ? -16.016 -15.883 -20.531 1 86.25 178 GLN A C 1
ATOM 1385 O O . GLN A 1 178 ? -17.219 -15.992 -20.781 1 86.25 178 GLN A O 1
ATOM 1390 N N . LEU A 1 179 ? -15.227 -16.875 -20.328 1 89.62 179 LEU A N 1
ATOM 1391 C CA . LEU A 1 179 ? -15.703 -18.25 -20.469 1 89.62 179 LEU A CA 1
ATOM 1392 C C . LEU A 1 179 ? -16.328 -18.734 -19.172 1 89.62 179 LEU A C 1
ATOM 1394 O O . LEU A 1 179 ? -16.797 -19.875 -19.078 1 89.62 179 LEU A O 1
ATOM 1398 N N . THR A 1 180 ? -16.234 -17.938 -18.109 1 90.06 180 THR A N 1
ATOM 1399 C CA . THR A 1 180 ? -16.703 -18.25 -16.766 1 90.06 180 THR A CA 1
ATOM 1400 C C . THR A 1 180 ? -15.906 -19.406 -16.172 1 90.06 180 THR A C 1
ATOM 1402 O O . THR A 1 180 ? -16.469 -20.25 -15.453 1 90.06 180 THR A O 1
ATOM 1405 N N . LEU A 1 181 ? -14.727 -19.469 -16.656 1 92.06 181 LEU A N 1
ATOM 1406 C CA . LEU A 1 181 ? -13.805 -20.469 -16.125 1 92.06 181 LEU A CA 1
ATOM 1407 C C . LEU A 1 181 ? -12.898 -19.859 -15.055 1 92.06 181 LEU A C 1
ATOM 1409 O O . LEU A 1 181 ? -11.734 -19.562 -15.32 1 92.06 181 LEU A O 1
ATOM 1413 N N . THR A 1 182 ? -13.438 -19.656 -13.914 1 92.69 182 THR A N 1
ATOM 1414 C CA . THR A 1 182 ? -12.742 -19.109 -12.75 1 92.69 182 THR A CA 1
ATOM 1415 C C . THR A 1 182 ? -12.711 -20.125 -11.609 1 92.69 182 THR A C 1
ATOM 1417 O O . THR A 1 182 ? -13.531 -21.047 -11.57 1 92.69 182 THR A O 1
ATOM 1420 N N . PRO A 1 183 ? -11.727 -19.969 -10.734 1 92 183 PRO A N 1
ATOM 1421 C CA . PRO A 1 183 ? -11.672 -20.922 -9.617 1 92 183 PRO A CA 1
ATOM 1422 C C . PRO A 1 183 ? -13.016 -21.062 -8.898 1 92 183 PRO A C 1
ATOM 1424 O O . PRO A 1 183 ? -13.664 -20.062 -8.602 1 92 183 PRO A O 1
ATOM 1427 N N . GLY A 1 184 ? -13.391 -22.281 -8.664 1 90.19 184 GLY A N 1
ATOM 1428 C CA . GLY A 1 184 ? -14.68 -22.594 -8.07 1 90.19 184 GLY A CA 1
ATOM 1429 C C . GLY A 1 184 ? -15.656 -23.188 -9.055 1 90.19 184 GLY A C 1
ATOM 1430 O O . GLY A 1 184 ? -16.641 -23.828 -8.656 1 90.19 184 GLY A O 1
ATOM 1431 N N . ARG A 1 185 ? -15.438 -23.078 -10.305 1 90.94 185 ARG A N 1
ATOM 1432 C CA . ARG A 1 185 ? -16.328 -23.562 -11.352 1 90.94 185 ARG A CA 1
ATOM 1433 C C . ARG A 1 185 ? -16.234 -25.094 -11.477 1 90.94 185 ARG A C 1
ATOM 1435 O O . ARG A 1 185 ? -15.148 -25.656 -11.477 1 90.94 185 ARG A O 1
ATOM 1442 N N . VAL A 1 186 ? -17.391 -25.641 -11.555 1 92.75 186 VAL A N 1
ATOM 1443 C CA . VAL A 1 186 ? -17.422 -27.078 -11.82 1 92.75 186 VAL A CA 1
ATOM 1444 C C . VAL A 1 186 ? -17.391 -27.328 -13.328 1 92.75 186 VAL A C 1
ATOM 1446 O O . VAL A 1 186 ? -18.141 -26.703 -14.086 1 92.75 186 VAL A O 1
ATOM 1449 N N . VAL A 1 187 ? -16.516 -28.297 -13.727 1 93.88 187 VAL A N 1
ATOM 1450 C CA . VAL A 1 187 ? -16.359 -28.562 -15.156 1 93.88 187 VAL A CA 1
ATOM 1451 C C . VAL A 1 187 ? -16.359 -30.078 -15.391 1 93.88 187 VAL A C 1
ATOM 1453 O O . VAL A 1 187 ? -15.984 -30.859 -14.508 1 93.88 187 VAL A O 1
ATOM 1456 N N . LYS A 1 188 ? -16.797 -30.406 -16.516 1 94.12 188 LYS A N 1
ATOM 1457 C CA . LYS A 1 188 ? -16.703 -31.797 -17 1 94.12 188 LYS A CA 1
ATOM 1458 C C . LYS A 1 188 ? -15.875 -31.875 -18.281 1 94.12 188 LYS A C 1
ATOM 1460 O O . LYS A 1 188 ? -16.109 -31.125 -19.234 1 94.12 188 LYS A O 1
ATOM 1465 N N . VAL A 1 189 ? -14.961 -32.781 -18.266 1 94.75 189 VAL A N 1
ATOM 1466 C CA . VAL A 1 189 ? -14.188 -33 -19.484 1 94.75 189 VAL A CA 1
ATOM 1467 C C . VAL A 1 189 ? -14.984 -33.844 -20.469 1 94.75 189 VAL A C 1
ATOM 1469 O O . VAL A 1 189 ? -15.375 -34.969 -20.156 1 94.75 189 VAL A O 1
ATOM 1472 N N . VAL A 1 190 ? -15.234 -33.25 -21.594 1 93.69 190 VAL A N 1
ATOM 1473 C CA . VAL A 1 190 ? -15.969 -33.969 -22.625 1 93.69 190 VAL A CA 1
ATOM 1474 C C . VAL A 1 190 ? -14.992 -34.75 -23.5 1 93.69 190 VAL A C 1
ATOM 1476 O O . VAL A 1 190 ? -15.219 -35.938 -23.781 1 93.69 190 VAL A O 1
ATOM 1479 N N . GLU A 1 191 ? -13.93 -34 -23.828 1 93.56 191 GLU A N 1
ATOM 1480 C CA . GLU A 1 191 ? -12.961 -34.625 -24.719 1 93.56 191 GLU A CA 1
ATOM 1481 C C . GLU A 1 191 ? -11.586 -33.969 -24.594 1 93.56 191 GLU A C 1
ATOM 1483 O O . GLU A 1 191 ? -11.484 -32.781 -24.406 1 93.56 191 GLU A O 1
ATOM 1488 N N . ILE A 1 192 ? -10.57 -34.844 -24.719 1 93.38 192 ILE A N 1
ATOM 1489 C CA . ILE A 1 192 ? -9.195 -34.406 -24.906 1 93.38 192 ILE A CA 1
ATOM 1490 C C . ILE A 1 192 ? -8.648 -34.938 -26.219 1 93.38 192 ILE A C 1
ATOM 1492 O O . ILE A 1 192 ? -8.359 -36.125 -26.359 1 93.38 192 ILE A O 1
ATOM 1496 N N . ALA A 1 193 ? -8.516 -34.031 -27.109 1 88.5 193 ALA A N 1
ATOM 1497 C CA . ALA A 1 193 ? -8.109 -34.438 -28.453 1 88.5 193 ALA A CA 1
ATOM 1498 C C . ALA A 1 193 ? -6.676 -34.969 -28.453 1 88.5 193 ALA A C 1
ATOM 1500 O O . ALA A 1 193 ? -5.824 -34.469 -27.719 1 88.5 193 ALA A O 1
ATOM 1501 N N . PRO A 1 194 ? -6.355 -35.969 -29.266 1 88.81 194 PRO A N 1
ATOM 1502 C CA . PRO A 1 194 ? -5.004 -36.5 -29.344 1 88.81 194 PRO A CA 1
ATOM 1503 C C . PRO A 1 194 ? -3.992 -35.531 -29.953 1 88.81 194 PRO A C 1
ATOM 1505 O O . PRO A 1 194 ? -4.371 -34.438 -30.391 1 88.81 194 PRO A O 1
ATOM 1508 N N . PHE A 1 195 ? -2.67 -35.812 -29.781 1 88.44 195 PHE A N 1
ATOM 1509 C CA . PHE A 1 195 ? -1.562 -35.062 -30.391 1 88.44 195 PHE A CA 1
ATOM 1510 C C . PHE A 1 195 ? -1.525 -33.625 -29.875 1 88.44 195 PHE A C 1
ATOM 1512 O O . PHE A 1 195 ? -1.412 -32.688 -30.672 1 88.44 195 PHE A O 1
ATOM 1519 N N . ASN A 1 196 ? -1.752 -33.531 -28.641 1 88.56 196 ASN A N 1
ATOM 1520 C CA . ASN A 1 196 ? -1.704 -32.25 -27.969 1 88.56 196 ASN A CA 1
ATOM 1521 C C . ASN A 1 196 ? -2.787 -31.297 -28.484 1 88.56 196 ASN A C 1
ATOM 1523 O O . ASN A 1 196 ? -2.549 -30.094 -28.641 1 88.56 196 ASN A O 1
ATOM 1527 N N . GLY A 1 197 ? -3.9 -31.938 -28.781 1 86.69 197 GLY A N 1
ATOM 1528 C CA . GLY A 1 197 ? -5.035 -31.172 -29.281 1 86.69 197 GLY A CA 1
ATOM 1529 C C . GLY A 1 197 ? -5.836 -30.5 -28.188 1 86.69 197 GLY A C 1
ATOM 1530 O O . GLY A 1 197 ? -5.469 -30.578 -27.016 1 86.69 197 GLY A O 1
ATOM 1531 N N . PRO A 1 198 ? -6.895 -29.875 -28.578 1 91.31 198 PRO A N 1
ATOM 1532 C CA . PRO A 1 198 ? -7.684 -29.062 -27.641 1 91.31 198 PRO A CA 1
ATOM 1533 C C . PRO A 1 198 ? -8.469 -29.922 -26.641 1 91.31 198 PRO A C 1
ATOM 1535 O O . PRO A 1 198 ? -8.578 -31.125 -26.812 1 91.31 198 PRO A O 1
ATOM 1538 N N . VAL A 1 199 ? -8.898 -29.297 -25.578 1 94.31 199 VAL A N 1
ATOM 1539 C CA . VAL A 1 199 ? -9.727 -29.906 -24.531 1 94.31 199 VAL A CA 1
ATOM 1540 C C . VAL A 1 199 ? -11.133 -29.312 -24.578 1 94.31 199 VAL A C 1
ATOM 1542 O O . VAL A 1 199 ? -11.289 -28.078 -24.594 1 94.31 199 VAL A O 1
ATOM 1545 N N . THR A 1 200 ? -12.102 -30.109 -24.641 1 94.56 200 THR A N 1
ATOM 1546 C CA . THR A 1 200 ? -13.492 -29.672 -24.625 1 94.56 200 THR A CA 1
ATOM 1547 C C . THR A 1 200 ? -14.109 -29.875 -23.25 1 94.56 200 THR A C 1
ATOM 1549 O O . THR A 1 200 ? -14.055 -30.984 -22.688 1 94.56 200 THR A O 1
ATOM 1552 N N . LEU A 1 201 ? -14.656 -28.766 -22.734 1 94.94 201 LEU A N 1
ATOM 1553 C CA . LEU A 1 201 ? -15.234 -28.797 -21.391 1 94.94 201 LEU A CA 1
ATOM 1554 C C . LEU A 1 201 ? -16.719 -28.469 -21.438 1 94.94 201 LEU A C 1
ATOM 1556 O O . LEU A 1 201 ? -17.156 -27.641 -22.25 1 94.94 201 LEU A O 1
ATOM 1560 N N . GLU A 1 202 ? -17.453 -29.094 -20.594 1 92.88 202 GLU A N 1
ATOM 1561 C CA . GLU A 1 202 ? -18.812 -28.703 -20.281 1 92.88 202 GLU A CA 1
ATOM 1562 C C . GLU A 1 202 ? -18.891 -28 -18.938 1 92.88 202 GLU A C 1
ATOM 1564 O O . GLU A 1 202 ? -18.328 -28.469 -17.953 1 92.88 202 GLU A O 1
ATOM 1569 N N . LEU A 1 203 ? -19.469 -26.859 -18.938 1 90.5 203 LEU A N 1
ATOM 1570 C CA . LEU A 1 203 ? -19.562 -26.094 -17.703 1 90.5 203 LEU A CA 1
ATOM 1571 C C . LEU A 1 203 ? -20.875 -26.375 -16.984 1 90.5 203 LEU A C 1
ATOM 1573 O O . LEU A 1 203 ? -21.938 -26.359 -17.609 1 90.5 203 LEU A O 1
ATOM 1577 N N . ALA A 1 204 ? -20.781 -26.859 -15.773 1 79.25 204 ALA A N 1
ATOM 1578 C CA . ALA A 1 204 ? -21.984 -27.125 -14.984 1 79.25 204 ALA A CA 1
ATOM 1579 C C . ALA A 1 204 ? -22.703 -25.844 -14.617 1 79.25 204 ALA A C 1
ATOM 1581 O O . ALA A 1 204 ? -22.078 -24.781 -14.469 1 79.25 204 ALA A O 1
ATOM 1582 N N . SER A 1 205 ? -23.984 -25.812 -14.883 1 66.06 205 SER A N 1
ATOM 1583 C CA . SER A 1 205 ? -24.781 -24.641 -14.539 1 66.06 205 SER A CA 1
ATOM 1584 C C . SER A 1 205 ? -24.641 -24.281 -13.062 1 66.06 205 SER A C 1
ATOM 1586 O O . SER A 1 205 ? -24.5 -25.172 -12.219 1 66.06 205 SER A O 1
ATOM 1588 N N . PRO A 1 206 ? -24.156 -23.109 -12.688 1 54.97 206 PRO A N 1
ATOM 1589 C CA . PRO A 1 206 ? -24.172 -22.75 -11.266 1 54.97 206 PRO A CA 1
ATOM 1590 C C . PRO A 1 206 ? -25.422 -23.234 -10.547 1 54.97 206 PRO A C 1
ATOM 1592 O O . PRO A 1 206 ? -26.484 -23.391 -11.164 1 54.97 206 PRO A O 1
ATOM 1595 N N . HIS A 1 207 ? -25.297 -24.141 -9.547 1 47.59 207 HIS A N 1
ATOM 1596 C CA . HIS A 1 207 ? -26.453 -24.672 -8.828 1 47.59 207 HIS A CA 1
ATOM 1597 C C . HIS A 1 207 ? -27.547 -23.625 -8.695 1 47.59 207 HIS A C 1
ATOM 1599 O O . HIS A 1 207 ? -27.438 -22.688 -7.91 1 47.59 207 HIS A O 1
ATOM 1605 N N . ASN A 1 208 ? -28.094 -23.047 -9.641 1 42.19 208 ASN A N 1
ATOM 1606 C CA . ASN A 1 208 ? -29.391 -22.562 -9.164 1 42.19 208 ASN A CA 1
ATOM 1607 C C . ASN A 1 208 ? -30.156 -23.656 -8.43 1 42.19 208 ASN A C 1
ATOM 1609 O O . ASN A 1 208 ? -30.016 -24.844 -8.734 1 42.19 208 ASN A O 1
ATOM 1613 N N . GLY A 1 209 ? -30.359 -23.594 -7.059 1 37.97 209 GLY A N 1
ATOM 1614 C CA . GLY A 1 209 ? -31.188 -24.453 -6.25 1 37.97 209 GLY A CA 1
ATOM 1615 C C . GLY A 1 209 ? -32.156 -25.297 -7.074 1 37.97 209 GLY A C 1
ATOM 1616 O O . GLY A 1 209 ? -32.875 -26.125 -6.527 1 37.97 209 GLY A O 1
ATOM 1617 N N . ASN A 1 210 ? -32.875 -24.625 -7.953 1 39.44 210 ASN A N 1
ATOM 1618 C CA . ASN A 1 210 ? -34 -25.422 -8.477 1 39.44 210 ASN A CA 1
ATOM 1619 C C . ASN A 1 210 ? -33.5 -26.547 -9.367 1 39.44 210 ASN A C 1
ATOM 1621 O O . ASN A 1 210 ? -32.625 -26.344 -10.234 1 39.44 210 ASN A O 1
ATOM 1625 N N . GLY A 1 211 ? -33.219 -27.734 -8.867 1 38.81 211 GLY A N 1
ATOM 1626 C CA . GLY A 1 211 ? -33.062 -29.078 -9.406 1 38.81 211 GLY A CA 1
ATOM 1627 C C . GLY A 1 211 ? -33.406 -29.172 -10.883 1 38.81 211 GLY A C 1
ATOM 1628 O O . GLY A 1 211 ? -33.562 -30.266 -11.422 1 38.81 211 GLY A O 1
ATOM 1629 N N . GLU A 1 212 ? -34.188 -28.203 -11.336 1 38.44 212 GLU A N 1
ATOM 1630 C CA . GLU A 1 212 ? -34.656 -28.609 -12.656 1 38.44 212 GLU A CA 1
ATOM 1631 C C . GLU A 1 212 ? -33.531 -28.609 -13.68 1 38.44 212 GLU A C 1
ATOM 1633 O O . GLU A 1 212 ? -32.844 -27.594 -13.867 1 38.44 212 GLU A O 1
ATOM 1638 N N . ASP A 1 213 ? -32.625 -29.672 -13.727 1 43.53 213 ASP A N 1
ATOM 1639 C CA . ASP A 1 213 ? -31.922 -30.047 -14.953 1 43.53 213 ASP A CA 1
ATOM 1640 C C . ASP A 1 213 ? -32.656 -29.531 -16.188 1 43.53 213 ASP A C 1
ATOM 1642 O O . ASP A 1 213 ? -33.594 -30.172 -16.688 1 43.53 213 ASP A O 1
ATOM 1646 N N . SER A 1 214 ? -33.156 -28.359 -16.188 1 42 214 SER A N 1
ATOM 1647 C CA . SER A 1 214 ? -33.781 -28.172 -17.5 1 42 214 SER A CA 1
ATOM 1648 C C . SER A 1 214 ? -32.875 -28.672 -18.625 1 42 214 SER A C 1
ATOM 1650 O O . SER A 1 214 ? -31.656 -28.516 -18.547 1 42 214 SER A O 1
ATOM 1652 N N . GLY A 1 215 ? -33.094 -29.766 -19.281 1 46.28 215 GLY A N 1
ATOM 1653 C CA . GLY A 1 215 ? -32.688 -30.359 -20.547 1 46.28 215 GLY A CA 1
ATOM 1654 C C . GLY A 1 215 ? -31.828 -29.453 -21.391 1 46.28 215 GLY A C 1
ATOM 1655 O O . GLY A 1 215 ? -31.641 -29.703 -22.594 1 46.28 215 GLY A O 1
ATOM 1656 N N . GLY A 1 216 ? -31.594 -28.188 -20.969 1 51.69 216 GLY A N 1
ATOM 1657 C CA . GLY A 1 216 ? -30.906 -27.375 -21.953 1 51.69 216 GLY A CA 1
ATOM 1658 C C . GLY A 1 216 ? -29.406 -27.641 -22.031 1 51.69 216 GLY A C 1
ATOM 1659 O O . GLY A 1 216 ? -28.844 -28.25 -21.109 1 51.69 216 GLY A O 1
ATOM 1660 N N . GLN A 1 217 ? -28.797 -27.719 -23.266 1 59.47 217 GLN A N 1
ATOM 1661 C CA . GLN A 1 217 ? -27.406 -27.938 -23.641 1 59.47 217 GLN A CA 1
ATOM 1662 C C . GLN A 1 217 ? -26.469 -27.109 -22.766 1 59.47 217 GLN A C 1
ATOM 1664 O O . GLN A 1 217 ? -26.594 -25.891 -22.688 1 59.47 217 GLN A O 1
ATOM 1669 N N . ARG A 1 218 ? -25.828 -27.75 -21.766 1 72.75 218 ARG A N 1
ATOM 1670 C CA . ARG A 1 218 ? -24.797 -27.078 -20.984 1 72.75 218 ARG A CA 1
ATOM 1671 C C . ARG A 1 218 ? -23.734 -26.453 -21.875 1 72.75 218 ARG A C 1
ATOM 1673 O O . ARG A 1 218 ? -23.281 -27.062 -22.844 1 72.75 218 ARG A O 1
ATOM 1680 N N . PRO A 1 219 ? -23.438 -25.266 -21.688 1 81.56 219 PRO A N 1
ATOM 1681 C CA . PRO A 1 219 ? -22.453 -24.578 -22.531 1 81.56 219 PRO A CA 1
ATOM 1682 C C . PRO A 1 219 ? -21.109 -25.297 -22.562 1 81.56 219 PRO A C 1
ATOM 1684 O O . PRO A 1 219 ? -20.656 -25.828 -21.531 1 81.56 219 PRO A O 1
ATOM 1687 N N . THR A 1 220 ? -20.672 -25.609 -23.797 1 89.56 220 THR A N 1
ATOM 1688 C CA . THR A 1 220 ? -19.375 -26.234 -23.984 1 89.56 220 THR A CA 1
ATOM 1689 C C . THR A 1 220 ? -18.312 -25.188 -24.344 1 89.56 220 THR A C 1
ATOM 1691 O O . THR A 1 220 ? -18.625 -24.203 -25.031 1 89.56 220 THR A O 1
ATOM 1694 N N . GLN A 1 221 ? -17.125 -25.359 -23.797 1 91.88 221 GLN A N 1
ATOM 1695 C CA . GLN A 1 221 ? -15.977 -24.516 -24.125 1 91.88 221 GLN A CA 1
ATOM 1696 C C . GLN A 1 221 ? -14.812 -25.359 -24.641 1 91.88 221 GLN A C 1
ATOM 1698 O O . GLN A 1 221 ? -14.578 -26.469 -24.156 1 91.88 221 GLN A O 1
ATOM 1703 N N . ILE A 1 222 ? -14.109 -24.781 -25.609 1 92.25 222 ILE A N 1
ATOM 1704 C CA . ILE A 1 222 ? -12.93 -25.453 -26.141 1 92.25 222 ILE A CA 1
ATOM 1705 C C . ILE A 1 222 ? -11.68 -24.656 -25.797 1 92.25 222 ILE A C 1
ATOM 1707 O O . ILE A 1 222 ? -11.602 -23.453 -26.062 1 92.25 222 ILE A O 1
ATOM 1711 N N . LEU A 1 223 ? -10.734 -25.328 -25.203 1 94.38 223 LEU A N 1
ATOM 1712 C CA . LEU A 1 223 ? -9.477 -24.688 -24.812 1 94.38 223 LEU A CA 1
ATOM 1713 C C . LEU A 1 223 ? -8.297 -25.328 -25.547 1 94.38 223 LEU A C 1
ATOM 1715 O O . LEU A 1 223 ? -8.258 -26.547 -25.734 1 94.38 223 LEU A O 1
ATOM 1719 N N . GLY A 1 224 ? -7.34 -24.5 -25.938 1 92.12 224 GLY A N 1
ATOM 1720 C CA . GLY A 1 224 ? -6.078 -25.062 -26.406 1 92.12 224 GLY A CA 1
ATOM 1721 C C . GLY A 1 224 ? -5.336 -25.828 -25.328 1 92.12 224 GLY A C 1
ATOM 1722 O O . GLY A 1 224 ? -5.477 -25.562 -24.141 1 92.12 224 GLY A O 1
ATOM 1723 N N . ARG A 1 225 ? -4.516 -26.734 -25.828 1 91.69 225 ARG A N 1
ATOM 1724 C CA . ARG A 1 225 ? -3.811 -27.625 -24.906 1 91.69 225 ARG A CA 1
ATOM 1725 C C . ARG A 1 225 ? -2.953 -26.844 -23.922 1 91.69 225 ARG A C 1
ATOM 1727 O O . ARG A 1 225 ? -2.943 -27.141 -22.734 1 91.69 225 ARG A O 1
ATOM 1734 N N . GLU A 1 226 ? -2.248 -25.859 -24.344 1 90.31 226 GLU A N 1
ATOM 1735 C CA . GLU A 1 226 ? -1.344 -25.078 -23.5 1 90.31 226 GLU A CA 1
ATOM 1736 C C . GLU A 1 226 ? -2.098 -24.391 -22.359 1 90.31 226 GLU A C 1
ATOM 1738 O O . GLU A 1 226 ? -1.637 -24.391 -21.219 1 90.31 226 GLU A O 1
ATOM 1743 N N . LEU A 1 227 ? -3.23 -23.859 -22.734 1 92.81 227 LEU A N 1
ATOM 1744 C CA . LEU A 1 227 ? -4.047 -23.219 -21.719 1 92.81 227 LEU A CA 1
ATOM 1745 C C . LEU A 1 227 ? -4.625 -24.25 -20.75 1 92.81 227 LEU A C 1
ATOM 1747 O O . LEU A 1 227 ? -4.59 -24.062 -19.531 1 92.81 227 LEU A O 1
ATOM 1751 N N . ALA A 1 228 ? -5.094 -25.328 -21.266 1 95.06 228 ALA A N 1
ATOM 1752 C CA . ALA A 1 228 ? -5.703 -26.375 -20.453 1 95.06 228 ALA A CA 1
ATOM 1753 C C . ALA A 1 228 ? -4.703 -26.938 -19.453 1 95.06 228 ALA A C 1
ATOM 1755 O O . ALA A 1 228 ? -5.074 -27.312 -18.328 1 95.06 228 ALA A O 1
ATOM 1756 N N . GLU A 1 229 ? -3.492 -26.969 -19.812 1 93.5 229 GLU A N 1
ATOM 1757 C CA . GLU A 1 229 ? -2.432 -27.5 -18.969 1 93.5 229 GLU A CA 1
ATOM 1758 C C . GLU A 1 229 ? -2.211 -26.594 -17.75 1 93.5 229 GLU A C 1
ATOM 1760 O O . GLU A 1 229 ? -1.654 -27.031 -16.734 1 93.5 229 GLU A O 1
ATOM 1765 N N . GLN A 1 230 ? -2.672 -25.344 -17.844 1 93 230 GLN A N 1
ATOM 1766 C CA . GLN A 1 230 ? -2.453 -24.375 -16.781 1 93 230 GLN A CA 1
ATOM 1767 C C . GLN A 1 230 ? -3.682 -24.25 -15.891 1 93 230 GLN A C 1
ATOM 1769 O O . GLN A 1 230 ? -3.732 -23.391 -15.008 1 93 230 GLN A O 1
ATOM 1774 N N . LEU A 1 231 ? -4.664 -25.047 -16.188 1 94.5 231 LEU A N 1
ATOM 1775 C CA . LEU A 1 231 ? -5.863 -25.078 -15.359 1 94.5 231 LEU A CA 1
ATOM 1776 C C . LEU A 1 231 ? -5.891 -26.328 -14.484 1 94.5 231 LEU A C 1
ATOM 1778 O O . LEU A 1 231 ? -5.84 -27.453 -15 1 94.5 231 LEU A O 1
ATOM 1782 N N . PHE A 1 232 ? -5.941 -26.078 -13.141 1 94.88 232 PHE A N 1
ATOM 1783 C CA . PHE A 1 232 ? -5.816 -27.188 -12.203 1 94.88 232 PHE A CA 1
ATOM 1784 C C . PHE A 1 232 ? -7.125 -27.422 -11.453 1 94.88 232 PHE A C 1
ATOM 1786 O O . PHE A 1 232 ? -7.801 -26.453 -11.062 1 94.88 232 PHE A O 1
ATOM 1793 N N . VAL A 1 233 ? -7.484 -28.719 -11.297 1 94.94 233 VAL A N 1
ATOM 1794 C CA . VAL A 1 233 ? -8.789 -29.078 -10.758 1 94.94 233 VAL A CA 1
ATOM 1795 C C . VAL A 1 233 ? -8.625 -30.109 -9.648 1 94.94 233 VAL A C 1
ATOM 1797 O O . VAL A 1 233 ? -7.559 -30.719 -9.508 1 94.94 233 VAL A O 1
ATOM 1800 N N . ILE A 1 234 ? -9.602 -30.141 -8.805 1 92.75 234 ILE A N 1
ATOM 1801 C CA . ILE A 1 234 ? -9.82 -31.297 -7.945 1 92.75 234 ILE A CA 1
ATOM 1802 C C . ILE A 1 234 ? -10.82 -32.25 -8.609 1 92.75 234 ILE A C 1
ATOM 1804 O O . ILE A 1 234 ? -11.992 -31.906 -8.781 1 92.75 234 ILE A O 1
ATOM 1808 N N . PRO A 1 235 ? -10.352 -33.375 -8.984 1 92.75 235 PRO A N 1
ATOM 1809 C CA . PRO A 1 235 ? -11.289 -34.312 -9.602 1 92.75 235 PRO A CA 1
ATOM 1810 C C . PRO A 1 235 ? -12.344 -34.812 -8.625 1 92.75 235 PRO A C 1
ATOM 1812 O O . PRO A 1 235 ? -12.047 -35.031 -7.441 1 92.75 235 PRO A O 1
ATOM 1815 N N . GLN A 1 236 ? -13.594 -34.812 -9.031 1 86.38 236 GLN A N 1
ATOM 1816 C CA . GLN A 1 236 ? -14.648 -35.438 -8.227 1 86.38 236 GLN A CA 1
ATOM 1817 C C . GLN A 1 236 ? -14.758 -36.906 -8.492 1 86.38 236 GLN A C 1
ATOM 1819 O O . GLN A 1 236 ? -14.547 -37.375 -9.617 1 86.38 236 GLN A O 1
ATOM 1824 N N . PRO A 1 237 ? -14.898 -37.719 -7.426 1 75.06 237 PRO A N 1
ATOM 1825 C CA . PRO A 1 237 ? -15.031 -39.156 -7.633 1 75.06 237 PRO A CA 1
ATOM 1826 C C . PRO A 1 237 ? -16.188 -39.531 -8.547 1 75.06 237 PRO A C 1
ATOM 1828 O O . PRO A 1 237 ? -17.203 -38.812 -8.57 1 75.06 237 PRO A O 1
ATOM 1831 N N . ALA A 1 238 ? -16.047 -40.312 -9.656 1 61.91 238 ALA A N 1
ATOM 1832 C CA . ALA A 1 238 ? -17.109 -40.812 -10.523 1 61.91 238 ALA A CA 1
ATOM 1833 C C . ALA A 1 238 ? -18.297 -41.312 -9.703 1 61.91 238 ALA A C 1
ATOM 1835 O O . ALA A 1 238 ? -18.125 -41.938 -8.641 1 61.91 238 ALA A O 1
ATOM 1836 N N . PRO A 1 239 ? -19.5 -40.625 -9.852 1 53.94 239 PRO A N 1
ATOM 1837 C CA . PRO A 1 239 ? -20.609 -41.25 -9.125 1 53.94 239 PRO A CA 1
ATOM 1838 C C . PRO A 1 239 ? -20.547 -42.75 -9.156 1 53.94 239 PRO A C 1
ATOM 1840 O O . PRO A 1 239 ? -20.219 -43.344 -10.195 1 53.94 239 PRO A O 1
ATOM 1843 N N . GLN A 1 240 ? -20.156 -43.406 -8.07 1 49.31 240 GLN A N 1
ATOM 1844 C CA . GLN A 1 240 ? -20.25 -44.844 -8.016 1 49.31 240 GLN A CA 1
ATOM 1845 C C . GLN A 1 240 ? -21.516 -45.344 -8.703 1 49.31 240 GLN A C 1
ATOM 1847 O O . GLN A 1 240 ? -22.609 -44.844 -8.43 1 49.31 240 GLN A O 1
ATOM 1852 N N . ALA A 1 241 ? -21.469 -45.906 -9.844 1 51.5 241 ALA A N 1
ATOM 1853 C CA . ALA A 1 241 ? -22.609 -46.594 -10.445 1 51.5 241 ALA A CA 1
ATOM 1854 C C . ALA A 1 241 ? -23.359 -47.406 -9.406 1 51.5 241 ALA A C 1
ATOM 1856 O O . ALA A 1 241 ? -22.75 -48.156 -8.625 1 51.5 241 ALA A O 1
ATOM 1857 N N . GLU A 1 242 ? -24.422 -46.875 -8.758 1 49 242 GLU A N 1
ATOM 1858 C CA . GLU A 1 242 ? -25.234 -47.781 -7.973 1 49 242 GLU A CA 1
ATOM 1859 C C . GLU A 1 242 ? -25.234 -49.188 -8.578 1 49 242 GLU A C 1
ATOM 1861 O O . GLU A 1 242 ? -25.359 -49.344 -9.797 1 49 242 GLU A O 1
ATOM 1866 N N . PRO A 1 243 ? -24.672 -50.125 -7.848 1 47.28 243 PRO A N 1
ATOM 1867 C CA . PRO A 1 243 ? -24.781 -51.469 -8.398 1 47.28 243 PRO A CA 1
ATOM 1868 C C . PRO A 1 243 ? -26.156 -51.781 -8.969 1 47.28 243 PRO A C 1
ATOM 1870 O O . PRO A 1 243 ? -27.156 -51.25 -8.469 1 47.28 243 PRO A O 1
ATOM 1873 N N . ASP A 1 244 ? -26.266 -51.969 -10.25 1 42.56 244 ASP A N 1
ATOM 1874 C CA . ASP A 1 244 ? -27.531 -52.438 -10.828 1 42.56 244 ASP A CA 1
ATOM 1875 C C . ASP A 1 244 ? -28.25 -53.375 -9.883 1 42.56 244 ASP A C 1
ATOM 1877 O O . ASP A 1 244 ? -27.672 -54.375 -9.445 1 42.56 244 ASP A O 1
ATOM 1881 N N . ALA A 1 245 ? -29.203 -52.844 -9.109 1 48.59 245 ALA A N 1
ATOM 1882 C CA . ALA A 1 245 ? -30.047 -53.75 -8.336 1 48.59 245 ALA A CA 1
ATOM 1883 C C . ALA A 1 245 ? -30.359 -55 -9.133 1 48.59 245 ALA A C 1
ATOM 1885 O O . ALA A 1 245 ? -30.891 -54.938 -10.234 1 48.59 245 ALA A O 1
ATOM 1886 N N . THR A 1 246 ? -29.453 -56.094 -8.992 1 44.84 246 THR A N 1
ATOM 1887 C CA . THR A 1 246 ? -29.75 -57.375 -9.562 1 44.84 246 THR A CA 1
ATOM 1888 C C . THR A 1 246 ? -31.25 -57.688 -9.469 1 44.84 246 THR A C 1
ATOM 1890 O O . THR A 1 246 ? -31.844 -57.594 -8.391 1 44.84 246 THR A O 1
ATOM 1893 N N . PRO A 1 247 ? -32.031 -57.531 -10.523 1 47.22 247 PRO A N 1
ATOM 1894 C CA . PRO A 1 247 ? -33.469 -57.875 -10.414 1 47.22 247 PRO A CA 1
ATOM 1895 C C . PRO A 1 247 ? -33.719 -59.156 -9.602 1 47.22 247 PRO A C 1
ATOM 1897 O O . PRO A 1 247 ? -32.906 -60.094 -9.656 1 47.22 247 PRO A O 1
ATOM 1900 N N . ALA A 1 248 ? -34.312 -58.844 -8.359 1 49.91 248 ALA A N 1
ATOM 1901 C CA . ALA A 1 248 ? -34.75 -59.938 -7.527 1 49.91 248 ALA A CA 1
ATOM 1902 C C . ALA A 1 248 ? -35.312 -61.062 -8.383 1 49.91 248 ALA A C 1
ATOM 1904 O O . ALA A 1 248 ? -36.031 -60.812 -9.359 1 49.91 248 ALA A O 1
ATOM 1905 N N . PRO A 1 249 ? -34.719 -62.281 -8.305 1 45.62 249 PRO A N 1
ATOM 1906 C CA . PRO A 1 249 ? -35.188 -63.438 -9.086 1 45.62 249 PRO A CA 1
ATOM 1907 C C . PRO A 1 249 ? -36.719 -63.594 -9.016 1 45.62 249 PRO A C 1
ATOM 1909 O O . PRO A 1 249 ? -37.312 -63.344 -7.969 1 45.62 249 PRO A O 1
ATOM 1912 N N . THR A 1 250 ? -37.5 -63.125 -10 1 44.75 250 THR A N 1
ATOM 1913 C CA . THR A 1 250 ? -38.906 -63.469 -10.07 1 44.75 250 THR A CA 1
ATOM 1914 C C . THR A 1 250 ? -39.125 -64.938 -9.766 1 44.75 250 THR A C 1
ATOM 1916 O O . THR A 1 250 ? -38.594 -65.812 -10.438 1 44.75 250 THR A O 1
ATOM 1919 N N . SER A 1 251 ? -39.281 -65.188 -8.398 1 40.88 251 SER A N 1
ATOM 1920 C CA . SER A 1 251 ? -39.75 -66.562 -8.039 1 40.88 251 SER A CA 1
ATOM 1921 C C . SER A 1 251 ? -40.844 -67 -9.008 1 40.88 251 SER A C 1
ATOM 1923 O O . SER A 1 251 ? -41.844 -66.312 -9.195 1 40.88 251 SER A O 1
ATOM 1925 N N . LEU A 1 252 ? -40.531 -67.812 -10.047 1 33.38 252 LEU A N 1
ATOM 1926 C CA . LEU A 1 252 ? -41.531 -68.625 -10.695 1 33.38 252 LEU A CA 1
ATOM 1927 C C . LEU A 1 252 ? -42.312 -69.438 -9.664 1 33.38 252 LEU A C 1
ATOM 1929 O O . LEU A 1 252 ? -41.75 -69.938 -8.703 1 33.38 252 LEU A O 1
ATOM 1933 N N . MET B 1 1 ? -3.08 13.703 -17.922 1 25.59 1 MET B N 1
ATOM 1934 C CA . MET B 1 1 ? -2.662 14.125 -16.594 1 25.59 1 MET B CA 1
ATOM 1935 C C . MET B 1 1 ? -1.174 13.859 -16.375 1 25.59 1 MET B C 1
ATOM 1937 O O . MET B 1 1 ? -0.714 12.727 -16.5 1 25.59 1 MET B O 1
ATOM 1941 N N . GLN B 1 2 ? -0.373 14.805 -16.625 1 32.75 2 GLN B N 1
ATOM 1942 C CA . GLN B 1 2 ? 1.079 14.703 -16.703 1 32.75 2 GLN B CA 1
ATOM 1943 C C . GLN B 1 2 ? 1.667 14.078 -15.445 1 32.75 2 GLN B C 1
ATOM 1945 O O . GLN B 1 2 ? 1.586 14.656 -14.367 1 32.75 2 GLN B O 1
ATOM 1950 N N . THR B 1 3 ? 1.408 12.875 -15.172 1 38.41 3 THR B N 1
ATOM 1951 C CA . THR B 1 3 ? 2.084 12.203 -14.07 1 38.41 3 THR B CA 1
ATOM 1952 C C . THR B 1 3 ? 3.596 12.383 -14.172 1 38.41 3 THR B C 1
ATOM 1954 O O . THR B 1 3 ? 4.207 12.008 -15.172 1 38.41 3 THR B O 1
ATOM 1957 N N . PHE B 1 4 ? 4.039 13.523 -13.766 1 42.19 4 PHE B N 1
ATOM 1958 C CA . PHE B 1 4 ? 5.477 13.773 -13.758 1 42.19 4 PHE B CA 1
ATOM 1959 C C . PHE B 1 4 ? 6.227 12.625 -13.102 1 42.19 4 PHE B C 1
ATOM 1961 O O . PHE B 1 4 ? 7.402 12.75 -12.758 1 42.19 4 PHE B O 1
ATOM 1968 N N . CYS B 1 5 ? 5.488 11.547 -12.812 1 45.28 5 CYS B N 1
ATOM 1969 C CA . CYS B 1 5 ? 6.004 10.344 -12.172 1 45.28 5 CYS B CA 1
ATOM 1970 C C . CYS B 1 5 ? 7.242 9.828 -12.898 1 45.28 5 CYS B C 1
ATOM 1972 O O . CYS B 1 5 ? 8.148 9.273 -12.273 1 45.28 5 CYS B O 1
ATOM 1974 N N . GLY B 1 6 ? 7.309 10.133 -14.211 1 51.19 6 GLY B N 1
ATOM 1975 C CA . GLY B 1 6 ? 8.453 9.523 -14.867 1 51.19 6 GLY B CA 1
ATOM 1976 C C . GLY B 1 6 ? 9.766 10.234 -14.57 1 51.19 6 GLY B C 1
ATOM 1977 O O . GLY B 1 6 ? 10.836 9.633 -14.648 1 51.19 6 GLY B O 1
ATOM 1978 N N . LEU B 1 7 ? 9.664 11.602 -14.141 1 61.72 7 LEU B N 1
ATOM 1979 C CA . LEU B 1 7 ? 10.898 12.367 -14.031 1 61.72 7 LEU B CA 1
ATOM 1980 C C . LEU B 1 7 ? 11.328 12.492 -12.57 1 61.72 7 LEU B C 1
ATOM 1982 O O . LEU B 1 7 ? 12.422 12.992 -12.281 1 61.72 7 LEU B O 1
ATOM 1986 N N . THR B 1 8 ? 10.555 11.898 -11.711 1 77.81 8 THR B N 1
ATOM 1987 C CA . THR B 1 8 ? 10.883 12.133 -10.312 1 77.81 8 THR B CA 1
ATOM 1988 C C . THR B 1 8 ? 11.078 10.805 -9.578 1 77.81 8 THR B C 1
ATOM 1990 O O . THR B 1 8 ? 10.375 9.828 -9.852 1 77.81 8 THR B O 1
ATOM 1993 N N . THR B 1 9 ? 12.195 10.812 -8.859 1 89.69 9 THR B N 1
ATOM 1994 C CA . THR B 1 9 ? 12.398 9.711 -7.93 1 89.69 9 THR B CA 1
ATOM 1995 C C . THR B 1 9 ? 11.594 9.938 -6.648 1 89.69 9 THR B C 1
ATOM 1997 O O . THR B 1 9 ? 11.102 11.039 -6.406 1 89.69 9 THR B O 1
ATOM 2000 N N . ASP B 1 10 ? 11.477 8.914 -5.875 1 93.56 10 ASP B N 1
ATOM 2001 C CA . ASP B 1 10 ? 10.789 9.016 -4.59 1 93.56 10 ASP B CA 1
ATOM 2002 C C . ASP B 1 10 ? 11.438 10.078 -3.709 1 93.56 10 ASP B C 1
ATOM 2004 O O . ASP B 1 10 ? 10.742 10.867 -3.07 1 93.56 10 ASP B O 1
ATOM 2008 N N . GLY B 1 11 ? 12.727 10.086 -3.746 1 94.5 11 GLY B N 1
ATOM 2009 C CA . GLY B 1 11 ? 13.445 11.086 -2.969 1 94.5 11 GLY B CA 1
ATOM 2010 C C . GLY B 1 11 ? 13.148 12.508 -3.404 1 94.5 11 GLY B C 1
ATOM 2011 O O . GLY B 1 11 ? 12.961 13.391 -2.566 1 94.5 11 GLY B O 1
ATOM 2012 N N . MET B 1 12 ? 13.172 12.75 -4.656 1 95.81 12 MET B N 1
ATOM 2013 C CA . MET B 1 12 ? 12.852 14.07 -5.184 1 95.81 12 MET B CA 1
ATOM 2014 C C . MET B 1 12 ? 11.469 14.516 -4.723 1 95.81 12 MET B C 1
ATOM 2016 O O . MET B 1 12 ? 11.289 15.656 -4.281 1 95.81 12 MET B O 1
ATOM 2020 N N . LEU B 1 13 ? 10.523 13.586 -4.805 1 96.56 13 LEU B N 1
ATOM 2021 C CA . LEU B 1 13 ? 9.156 13.898 -4.414 1 96.56 13 LEU B CA 1
ATOM 2022 C C . LEU B 1 13 ? 9.078 14.234 -2.926 1 96.56 13 LEU B C 1
ATOM 2024 O O . LEU B 1 13 ? 8.352 15.148 -2.527 1 96.56 13 LEU B O 1
ATOM 2028 N N . ASP B 1 14 ? 9.82 13.562 -2.131 1 97.25 14 ASP B N 1
ATOM 2029 C CA . ASP B 1 14 ? 9.844 13.82 -0.695 1 97.25 14 ASP B CA 1
ATOM 2030 C C . ASP B 1 14 ? 10.359 15.219 -0.396 1 97.25 14 ASP B C 1
ATOM 2032 O O . ASP B 1 14 ? 9.828 15.906 0.48 1 97.25 14 ASP B O 1
ATOM 2036 N N . TYR B 1 15 ? 11.367 15.633 -1.095 1 97.69 15 TYR B N 1
ATOM 2037 C CA . TYR B 1 15 ? 11.914 16.969 -0.906 1 97.69 15 TYR B CA 1
ATOM 2038 C C . TYR B 1 15 ? 10.914 18.031 -1.35 1 97.69 15 TYR B C 1
ATOM 2040 O O . TYR B 1 15 ? 10.766 19.062 -0.687 1 97.69 15 TYR B O 1
ATOM 2048 N N . LEU B 1 16 ? 10.273 17.781 -2.441 1 97.88 16 LEU B N 1
ATOM 2049 C CA . LEU B 1 16 ? 9.289 18.734 -2.934 1 97.88 16 LEU B CA 1
ATOM 2050 C C . LEU B 1 16 ? 8.156 18.906 -1.93 1 97.88 16 LEU B C 1
ATOM 2052 O O . LEU B 1 16 ? 7.734 20.031 -1.653 1 97.88 16 LEU B O 1
ATOM 2056 N N . ALA B 1 17 ? 7.707 17.828 -1.388 1 97.56 17 ALA B N 1
ATOM 2057 C CA . ALA B 1 17 ? 6.656 17.891 -0.375 1 97.56 17 ALA B CA 1
ATOM 2058 C C . ALA B 1 17 ? 7.129 18.641 0.861 1 97.56 17 ALA B C 1
ATOM 2060 O O . ALA B 1 17 ? 6.379 19.422 1.442 1 97.56 17 ALA B O 1
ATOM 2061 N N . ALA B 1 18 ? 8.352 18.406 1.254 1 97.31 18 ALA B N 1
ATOM 2062 C CA . ALA B 1 18 ? 8.914 19.094 2.414 1 97.31 18 ALA B CA 1
ATOM 2063 C C . ALA B 1 18 ? 9.008 20.594 2.178 1 97.31 18 ALA B C 1
ATOM 2065 O O . ALA B 1 18 ? 8.688 21.391 3.062 1 97.31 18 ALA B O 1
ATOM 2066 N N . ILE B 1 19 ? 9.453 20.938 1.033 1 97.5 19 ILE B N 1
ATOM 2067 C CA . ILE B 1 19 ? 9.547 22.344 0.688 1 97.5 19 ILE B CA 1
ATOM 2068 C C . ILE B 1 19 ? 8.164 22.984 0.731 1 97.5 19 ILE B C 1
ATOM 2070 O O . ILE B 1 19 ? 7.996 24.078 1.273 1 97.5 19 ILE B O 1
ATOM 2074 N N . TYR B 1 20 ? 7.199 22.328 0.22 1 96.88 20 TYR B N 1
ATOM 2075 C CA . TYR B 1 20 ? 5.832 22.828 0.251 1 96.88 20 TYR B CA 1
ATOM 2076 C C . TYR B 1 20 ? 5.367 23.062 1.685 1 96.88 20 TYR B C 1
ATOM 2078 O O . TYR B 1 20 ? 4.84 24.125 2.012 1 96.88 20 TYR B O 1
ATOM 2086 N N . ARG B 1 21 ? 5.559 22.078 2.508 1 94.44 21 ARG B N 1
ATOM 2087 C CA . ARG B 1 21 ? 5.125 22.172 3.898 1 94.44 21 ARG B CA 1
ATOM 2088 C C . ARG B 1 21 ? 5.816 23.312 4.613 1 94.44 21 ARG B C 1
ATOM 2090 O O . ARG B 1 21 ? 5.172 24.094 5.316 1 94.44 21 ARG B O 1
ATOM 2097 N N . LEU B 1 22 ? 7.094 23.375 4.406 1 94.56 22 LEU B N 1
ATOM 2098 C CA . LEU B 1 22 ? 7.875 24.438 5.035 1 94.56 22 LEU B CA 1
ATOM 2099 C C . LEU B 1 22 ? 7.406 25.812 4.566 1 94.56 22 LEU B C 1
ATOM 2101 O O . LEU B 1 22 ? 7.41 26.766 5.34 1 94.56 22 LEU B O 1
ATOM 2105 N N . SER B 1 23 ? 7.062 25.891 3.33 1 94.06 23 SER B N 1
ATOM 2106 C CA . SER B 1 23 ? 6.648 27.172 2.756 1 94.06 23 SER B CA 1
ATOM 2107 C C . SER B 1 23 ? 5.34 27.641 3.373 1 94.06 23 SER B C 1
ATOM 2109 O O . SER B 1 23 ? 5.031 28.844 3.34 1 94.06 23 SER B O 1
ATOM 2111 N N . GLN B 1 24 ? 4.547 26.672 3.916 1 86.56 24 GLN B N 1
ATOM 2112 C CA . GLN B 1 24 ? 3.287 27.031 4.562 1 86.56 24 GLN B CA 1
ATOM 2113 C C . GLN B 1 24 ? 3.527 27.625 5.949 1 86.56 24 GLN B C 1
ATOM 2115 O O . GLN B 1 24 ? 2.721 28.406 6.441 1 86.56 24 GLN B O 1
ATOM 2120 N N . ASP B 1 25 ? 4.637 27.266 6.52 1 81.69 25 ASP B N 1
ATOM 2121 C CA . ASP B 1 25 ? 4.891 27.594 7.914 1 81.69 25 ASP B CA 1
ATOM 2122 C C . ASP B 1 25 ? 5.871 28.766 8.023 1 81.69 25 ASP B C 1
ATOM 2124 O O . ASP B 1 25 ? 5.941 29.422 9.062 1 81.69 25 ASP B O 1
ATOM 2128 N N . THR B 1 26 ? 6.648 28.875 6.988 1 83.75 26 THR B N 1
ATOM 2129 C CA . THR B 1 26 ? 7.695 29.891 7.055 1 83.75 26 THR B CA 1
ATOM 2130 C C . THR B 1 26 ? 7.648 30.797 5.832 1 83.75 26 THR B C 1
ATOM 2132 O O . THR B 1 26 ? 7.121 30.406 4.785 1 83.75 26 THR B O 1
ATOM 2135 N N . GLU B 1 27 ? 8.188 31.938 6.035 1 83.44 27 GLU B N 1
ATOM 2136 C CA . GLU B 1 27 ? 8.234 32.906 4.938 1 83.44 27 GLU B CA 1
ATOM 2137 C C . GLU B 1 27 ? 9.289 32.5 3.908 1 83.44 27 GLU B C 1
ATOM 2139 O O . GLU B 1 27 ? 9.07 32.625 2.703 1 83.44 27 GLU B O 1
ATOM 2144 N N . LYS B 1 28 ? 10.398 32.031 4.445 1 91.25 28 LYS B N 1
ATOM 2145 C CA . LYS B 1 28 ? 11.523 31.703 3.58 1 91.25 28 LYS B CA 1
ATOM 2146 C C . LYS B 1 28 ? 12.055 30.297 3.896 1 91.25 28 LYS B C 1
ATOM 2148 O O . LYS B 1 28 ? 12.469 30.031 5.023 1 91.25 28 LYS B O 1
ATOM 2153 N N . VAL B 1 29 ? 12.031 29.484 2.838 1 95.88 29 VAL B N 1
ATOM 2154 C CA . VAL B 1 29 ? 12.57 28.141 3.01 1 95.88 29 VAL B CA 1
ATOM 2155 C C . VAL B 1 29 ? 14.078 28.156 2.742 1 95.88 29 VAL B C 1
ATOM 2157 O O . VAL B 1 29 ? 14.523 28.594 1.68 1 95.88 29 VAL B O 1
ATOM 2160 N N . THR B 1 30 ? 14.82 27.719 3.73 1 95.56 30 THR B N 1
ATOM 2161 C CA . THR B 1 30 ? 16.281 27.688 3.605 1 95.56 30 THR B CA 1
ATOM 2162 C C . THR B 1 30 ? 16.797 26.266 3.477 1 95.56 30 THR B C 1
ATOM 2164 O O . THR B 1 30 ? 16.078 25.312 3.807 1 95.56 30 THR B O 1
ATOM 2167 N N . THR B 1 31 ? 18.047 26.188 2.984 1 95.62 31 THR B N 1
ATOM 2168 C CA . THR B 1 31 ? 18.688 24.891 2.865 1 95.62 31 THR B CA 1
ATOM 2169 C C . THR B 1 31 ? 18.828 24.219 4.234 1 95.62 31 THR B C 1
ATOM 2171 O O . THR B 1 31 ? 18.641 23.016 4.371 1 95.62 31 THR B O 1
ATOM 2174 N N . SER B 1 32 ? 19.109 25.016 5.207 1 95.62 32 SER B N 1
ATOM 2175 C CA . SER B 1 32 ? 19.281 24.484 6.559 1 95.62 32 SER B CA 1
ATOM 2176 C C . SER B 1 32 ? 17.969 23.922 7.109 1 95.62 32 SER B C 1
ATOM 2178 O O . SER B 1 32 ? 17.969 22.844 7.699 1 95.62 32 SER B O 1
ATOM 2180 N N . ALA B 1 33 ? 16.953 24.656 6.949 1 95.31 33 ALA B N 1
ATOM 2181 C CA . ALA B 1 33 ? 15.648 24.203 7.41 1 95.31 33 ALA B CA 1
ATOM 2182 C C . ALA B 1 33 ? 15.234 22.922 6.695 1 95.31 33 ALA B C 1
ATOM 2184 O O . ALA B 1 33 ? 14.68 22 7.312 1 95.31 33 ALA B O 1
ATOM 2185 N N . LEU B 1 34 ? 15.484 22.859 5.434 1 96.94 34 LEU B N 1
ATOM 2186 C CA . LEU B 1 34 ? 15.156 21.688 4.637 1 96.94 34 LEU B CA 1
ATOM 2187 C C . LEU B 1 34 ? 15.977 20.484 5.09 1 96.94 34 LEU B C 1
ATOM 2189 O O . LEU B 1 34 ? 15.43 19.391 5.254 1 96.94 34 LEU B O 1
ATOM 2193 N N . ALA B 1 35 ? 17.281 20.672 5.297 1 97.31 35 ALA B N 1
ATOM 2194 C CA . ALA B 1 35 ? 18.156 19.594 5.762 1 97.31 35 ALA B CA 1
ATOM 2195 C C . ALA B 1 35 ? 17.688 19.047 7.102 1 97.31 35 ALA B C 1
ATOM 2197 O O . ALA B 1 35 ? 17.672 17.828 7.309 1 97.31 35 ALA B O 1
ATOM 2198 N N . GLU B 1 36 ? 17.266 19.891 7.941 1 95.38 36 GLU B N 1
ATOM 2199 C CA . GLU B 1 36 ? 16.75 19.5 9.25 1 95.38 36 GLU B CA 1
ATOM 2200 C C . GLU B 1 36 ? 15.469 18.688 9.117 1 95.38 36 GLU B C 1
ATOM 2202 O O . GLU B 1 36 ? 15.328 17.625 9.734 1 95.38 36 GLU B O 1
ATOM 2207 N N . THR B 1 37 ? 14.578 19.188 8.297 1 94.06 37 THR B N 1
ATOM 2208 C CA . THR B 1 37 ? 13.289 18.531 8.086 1 94.06 37 THR B CA 1
ATOM 2209 C C . THR B 1 37 ? 13.477 17.141 7.504 1 94.06 37 THR B C 1
ATOM 2211 O O . THR B 1 37 ? 12.789 16.203 7.902 1 94.06 37 THR B O 1
ATOM 2214 N N . MET B 1 38 ? 14.438 17 6.625 1 96.19 38 MET B N 1
ATOM 2215 C CA . MET B 1 38 ? 14.664 15.742 5.93 1 96.19 38 MET B CA 1
ATOM 2216 C C . MET B 1 38 ? 15.625 14.852 6.711 1 96.19 38 MET B C 1
ATOM 2218 O O . MET B 1 38 ? 15.859 13.703 6.336 1 96.19 38 MET B O 1
ATOM 2222 N N . SER B 1 39 ? 16.188 15.359 7.766 1 96.06 39 SER B N 1
ATOM 2223 C CA . SER B 1 39 ? 17.141 14.664 8.609 1 96.06 39 SER B CA 1
ATOM 2224 C C . SER B 1 39 ? 18.344 14.18 7.797 1 96.06 39 SER B C 1
ATOM 2226 O O . SER B 1 39 ? 18.734 13.016 7.879 1 96.06 39 SER B O 1
ATOM 2228 N N . VAL B 1 40 ? 18.922 15.023 6.992 1 97.31 40 VAL B N 1
ATOM 2229 C CA . VAL B 1 40 ? 20.125 14.766 6.207 1 97.31 40 VAL B CA 1
ATOM 2230 C C . VAL B 1 40 ? 21.125 15.898 6.41 1 97.31 40 VAL B C 1
ATOM 2232 O O . VAL B 1 40 ? 20.797 16.922 7.023 1 97.31 40 VAL B O 1
ATOM 2235 N N . SER B 1 41 ? 22.312 15.68 5.945 1 96.88 41 SER B N 1
ATOM 2236 C CA . SER B 1 41 ? 23.328 16.719 6.016 1 96.88 41 SER B CA 1
ATOM 2237 C C . SER B 1 41 ? 23.016 17.859 5.059 1 96.88 41 SER B C 1
ATOM 2239 O O . SER B 1 41 ? 22.359 17.656 4.035 1 96.88 41 SER B O 1
ATOM 2241 N N . PRO B 1 42 ? 23.5 19.078 5.406 1 96.12 42 PRO B N 1
ATOM 2242 C CA . PRO B 1 42 ? 23.328 20.203 4.484 1 96.12 42 PRO B CA 1
ATOM 2243 C C . PRO B 1 42 ? 23.906 19.938 3.098 1 96.12 42 PRO B C 1
ATOM 2245 O O . PRO B 1 42 ? 23.344 20.375 2.092 1 96.12 42 PRO B O 1
ATOM 2248 N N . ALA B 1 43 ? 24.938 19.234 3.07 1 96.88 43 ALA B N 1
ATOM 2249 C CA . ALA B 1 43 ? 25.562 18.891 1.79 1 96.88 43 ALA B CA 1
ATOM 2250 C C . ALA B 1 43 ? 24.625 18.016 0.956 1 96.88 43 ALA B C 1
ATOM 2252 O O . ALA B 1 43 ? 24.484 18.219 -0.252 1 96.88 43 ALA B O 1
ATOM 2253 N N . ALA B 1 44 ? 24 17.031 1.6 1 96.75 44 ALA B N 1
ATOM 2254 C CA . ALA B 1 44 ? 23.062 16.141 0.917 1 96.75 44 ALA B CA 1
ATOM 2255 C C . ALA B 1 44 ? 21.844 16.906 0.422 1 96.75 44 ALA B C 1
ATOM 2257 O O . ALA B 1 44 ? 21.391 16.703 -0.703 1 96.75 44 ALA B O 1
ATOM 2258 N N . ALA B 1 45 ? 21.359 17.781 1.29 1 97.31 45 ALA B N 1
ATOM 2259 C CA . ALA B 1 45 ? 20.234 18.609 0.905 1 97.31 45 ALA B CA 1
ATOM 2260 C C . ALA B 1 45 ? 20.578 19.5 -0.279 1 97.31 45 ALA B C 1
ATOM 2262 O O . ALA B 1 45 ? 19.781 19.656 -1.205 1 97.31 45 ALA B O 1
ATOM 2263 N N . SER B 1 46 ? 21.75 20.047 -0.253 1 96.88 46 SER B N 1
ATOM 2264 C CA . SER B 1 46 ? 22.188 20.938 -1.324 1 96.88 46 SER B CA 1
ATOM 2265 C C . SER B 1 46 ? 22.312 20.188 -2.646 1 96.88 46 SER B C 1
ATOM 2267 O O . SER B 1 46 ? 21.953 20.719 -3.703 1 96.88 46 SER B O 1
ATOM 2269 N N . SER B 1 47 ? 22.859 19.062 -2.596 1 97.5 47 SER B N 1
ATOM 2270 C CA . SER B 1 47 ? 23 18.25 -3.795 1 97.5 47 SER B CA 1
ATOM 2271 C C . SER B 1 47 ? 21.641 17.938 -4.41 1 97.5 47 SER B C 1
ATOM 2273 O O . SER B 1 47 ? 21.469 18.031 -5.625 1 97.5 47 SER B O 1
ATOM 2275 N N . MET B 1 48 ? 20.703 17.594 -3.594 1 96.81 48 MET B N 1
ATOM 2276 C CA . MET B 1 48 ? 19.344 17.312 -4.066 1 96.81 48 MET B CA 1
ATOM 2277 C C . MET B 1 48 ? 18.688 18.562 -4.625 1 96.81 48 MET B C 1
ATOM 2279 O O . MET B 1 48 ? 18.016 18.5 -5.652 1 96.81 48 MET B O 1
ATOM 2283 N N . LEU B 1 49 ? 18.906 19.625 -3.969 1 97.12 49 LEU B N 1
ATOM 2284 C CA . LEU B 1 49 ? 18.344 20.891 -4.43 1 97.12 49 LEU B CA 1
ATOM 2285 C C . LEU B 1 49 ? 18.875 21.234 -5.82 1 97.12 49 LEU B C 1
ATOM 2287 O O . LEU B 1 49 ? 18.125 21.734 -6.664 1 97.12 49 LEU B O 1
ATOM 2291 N N . LYS B 1 50 ? 20.094 21.031 -5.992 1 96.81 50 LYS B N 1
ATOM 2292 C CA . LYS B 1 50 ? 20.688 21.281 -7.309 1 96.81 50 LYS B CA 1
ATOM 2293 C C . LYS B 1 50 ? 20.016 20.422 -8.375 1 96.81 50 LYS B C 1
ATOM 2295 O O . LYS B 1 50 ? 19.688 20.906 -9.461 1 96.81 50 LYS B O 1
ATOM 2300 N N . ARG B 1 51 ? 19.797 19.188 -8.086 1 96.31 51 ARG B N 1
ATOM 2301 C CA . ARG B 1 51 ? 19.141 18.266 -9 1 96.31 51 ARG B CA 1
ATOM 2302 C C . ARG B 1 51 ? 17.719 18.734 -9.297 1 96.31 51 ARG B C 1
ATOM 2304 O O . ARG B 1 51 ? 17.281 18.703 -10.453 1 96.31 51 ARG B O 1
ATOM 2311 N N . LEU B 1 52 ? 17.016 19.141 -8.281 1 97.5 52 LEU B N 1
ATOM 2312 C CA . LEU B 1 52 ? 15.641 19.625 -8.43 1 97.5 52 LEU B CA 1
ATOM 2313 C C . LEU B 1 52 ? 15.602 20.891 -9.273 1 97.5 52 LEU B C 1
ATOM 2315 O O . LEU B 1 52 ? 14.695 21.062 -10.094 1 97.5 52 LEU B O 1
ATOM 2319 N N . GLN B 1 53 ? 16.562 21.719 -9.055 1 96.88 53 GLN B N 1
ATOM 2320 C CA . GLN B 1 53 ? 16.656 22.953 -9.828 1 96.88 53 GLN B CA 1
ATOM 2321 C C . GLN B 1 53 ? 16.953 22.656 -11.297 1 96.88 53 GLN B C 1
ATOM 2323 O O . GLN B 1 53 ? 16.297 23.219 -12.188 1 96.88 53 GLN B O 1
ATOM 2328 N N . ASP B 1 54 ? 17.891 21.781 -11.492 1 95.88 54 ASP B N 1
ATOM 2329 C CA . ASP B 1 54 ? 18.266 21.406 -12.852 1 95.88 54 ASP B CA 1
ATOM 2330 C C . ASP B 1 54 ? 17.094 20.75 -13.586 1 95.88 54 ASP B C 1
ATOM 2332 O O . ASP B 1 54 ? 16.984 20.875 -14.805 1 95.88 54 ASP B O 1
ATOM 2336 N N . SER B 1 55 ? 16.266 20.078 -12.836 1 95.75 55 SER B N 1
ATOM 2337 C CA . SER B 1 55 ? 15.125 19.391 -13.422 1 95.75 55 SER B CA 1
ATOM 2338 C C . SER B 1 55 ? 13.922 20.297 -13.562 1 95.75 55 SER B C 1
ATOM 2340 O O . SER B 1 55 ? 12.867 19.891 -14.055 1 95.75 55 SER B O 1
ATOM 2342 N N . GLY B 1 56 ? 14 21.562 -13.039 1 96 56 GLY B N 1
ATOM 2343 C CA . GLY B 1 56 ? 12.977 22.562 -13.242 1 96 56 GLY B CA 1
ATOM 2344 C C . GLY B 1 56 ? 11.875 22.531 -12.203 1 96 56 GLY B C 1
ATOM 2345 O O . GLY B 1 56 ? 10.773 23.031 -12.438 1 96 56 GLY B O 1
ATOM 2346 N N . PHE B 1 57 ? 12.133 21.891 -11.039 1 97.56 57 PHE B N 1
ATOM 2347 C CA . PHE B 1 57 ? 11.086 21.734 -10.039 1 97.56 57 PHE B CA 1
ATOM 2348 C C . PHE B 1 57 ? 11.188 22.812 -8.969 1 97.56 57 PHE B C 1
ATOM 2350 O O . PHE B 1 57 ? 10.219 23.094 -8.258 1 97.56 57 PHE B O 1
ATOM 2357 N N . VAL B 1 58 ? 12.406 23.406 -8.805 1 97.75 58 VAL B N 1
ATOM 2358 C CA . VAL B 1 58 ? 12.617 24.406 -7.766 1 97.75 58 VAL B CA 1
ATOM 2359 C C . VAL B 1 58 ? 13.43 25.578 -8.328 1 97.75 58 VAL B C 1
ATOM 2361 O O . VAL B 1 58 ? 14.141 25.422 -9.328 1 97.75 58 VAL B O 1
ATOM 2364 N N . GLU B 1 59 ? 13.281 26.703 -7.754 1 97.31 59 GLU B N 1
ATOM 2365 C CA . GLU B 1 59 ? 14.102 27.891 -7.977 1 97.31 59 GLU B CA 1
ATOM 2366 C C . GLU B 1 59 ? 14.719 28.391 -6.672 1 97.31 59 GLU B C 1
ATOM 2368 O O . GLU B 1 59 ? 14.102 28.297 -5.609 1 97.31 59 GLU B O 1
ATOM 2373 N N . ARG B 1 60 ? 15.93 28.859 -6.84 1 94.94 60 ARG B N 1
ATOM 2374 C CA . ARG B 1 60 ? 16.625 29.375 -5.668 1 94.94 60 ARG B CA 1
ATOM 2375 C C . ARG B 1 60 ? 17.062 30.828 -5.883 1 94.94 60 ARG B C 1
ATOM 2377 O O . ARG B 1 60 ? 17.547 31.172 -6.961 1 94.94 60 ARG B O 1
ATOM 2384 N N . SER B 1 61 ? 16.797 31.656 -4.887 1 91.88 61 SER B N 1
ATOM 2385 C CA . SER B 1 61 ? 17.281 33.031 -4.91 1 91.88 61 SER B CA 1
ATOM 2386 C C . SER B 1 61 ? 17.656 33.5 -3.51 1 91.88 61 SER B C 1
ATOM 2388 O O . SER B 1 61 ? 17.203 32.938 -2.512 1 91.88 61 SER B O 1
ATOM 2390 N N . ASN B 1 62 ? 18.484 34.5 -3.443 1 88.38 62 ASN B N 1
ATOM 2391 C CA . ASN B 1 62 ? 18.891 35.094 -2.164 1 88.38 62 ASN B CA 1
ATOM 2392 C C . ASN B 1 62 ? 17.719 35.812 -1.485 1 88.38 62 ASN B C 1
ATOM 2394 O O . ASN B 1 62 ? 17.594 35.781 -0.259 1 88.38 62 ASN B O 1
ATOM 2398 N N . THR B 1 63 ? 16.797 36.312 -2.184 1 87.31 63 THR B N 1
ATOM 2399 C CA . THR B 1 63 ? 15.703 37.094 -1.669 1 87.31 63 THR B CA 1
ATOM 2400 C C . THR B 1 63 ? 14.555 36.219 -1.195 1 87.31 63 THR B C 1
ATOM 2402 O O . THR B 1 63 ? 14.055 36.375 -0.081 1 87.31 63 THR B O 1
ATOM 2405 N N . ASP B 1 64 ? 14.25 35.188 -1.939 1 88.38 64 ASP B N 1
ATOM 2406 C CA . ASP B 1 64 ? 13.031 34.438 -1.689 1 88.38 64 ASP B CA 1
ATOM 2407 C C . ASP B 1 64 ? 13.359 33.062 -1.085 1 88.38 64 ASP B C 1
ATOM 2409 O O . ASP B 1 64 ? 12.461 32.344 -0.608 1 88.38 64 ASP B O 1
ATOM 2413 N N . GLY B 1 65 ? 14.641 32.719 -1.107 1 95.06 65 GLY B N 1
ATOM 2414 C CA . GLY B 1 65 ? 14.992 31.375 -0.66 1 95.06 65 GLY B CA 1
ATOM 2415 C C . GLY B 1 65 ? 14.656 30.297 -1.672 1 95.06 65 GLY B C 1
ATOM 2416 O O . GLY B 1 65 ? 14.844 30.484 -2.875 1 95.06 65 GLY B O 1
ATOM 2417 N N . ILE B 1 66 ? 14.242 29.141 -1.193 1 97.38 66 ILE B N 1
ATOM 2418 C CA . ILE B 1 66 ? 13.875 28.031 -2.051 1 97.38 66 ILE B CA 1
ATOM 2419 C C . ILE B 1 66 ? 12.375 28.078 -2.355 1 97.38 66 ILE B C 1
ATOM 2421 O O . ILE B 1 66 ? 11.555 28.125 -1.441 1 97.38 66 ILE B O 1
ATOM 2425 N N . THR B 1 67 ? 12.055 28.141 -3.613 1 97.12 67 THR B N 1
ATOM 2426 C CA . THR B 1 67 ? 10.648 28.188 -4.004 1 97.12 67 THR B CA 1
ATOM 2427 C C . THR B 1 67 ? 10.336 27.094 -5.016 1 97.12 67 THR B C 1
ATOM 2429 O O . THR B 1 67 ? 11.195 26.719 -5.816 1 97.12 67 THR B O 1
ATOM 2432 N N . LEU B 1 68 ? 9.086 26.578 -4.98 1 97.5 68 LEU B N 1
ATOM 2433 C CA . LEU B 1 68 ? 8.641 25.578 -5.938 1 97.5 68 LEU B CA 1
ATOM 2434 C C . LEU B 1 68 ? 8.156 26.234 -7.227 1 97.5 68 LEU B C 1
ATOM 2436 O O . LEU B 1 68 ? 7.496 27.281 -7.191 1 97.5 68 LEU B O 1
ATOM 2440 N N . THR B 1 69 ? 8.531 25.672 -8.414 1 97 69 THR B N 1
ATOM 2441 C CA . THR B 1 69 ? 7.871 26.047 -9.664 1 97 69 THR B CA 1
ATOM 2442 C C . THR B 1 69 ? 6.453 25.484 -9.711 1 97 69 THR B C 1
ATOM 2444 O O . THR B 1 69 ? 6.023 24.781 -8.789 1 97 69 THR B O 1
ATOM 2447 N N . GLU B 1 70 ? 5.773 25.812 -10.773 1 95.88 70 GLU B N 1
ATOM 2448 C CA . GLU B 1 70 ? 4.434 25.25 -10.93 1 95.88 70 GLU B CA 1
ATOM 2449 C C . GLU B 1 70 ? 4.477 23.734 -10.992 1 95.88 70 GLU B C 1
ATOM 2451 O O . GLU B 1 70 ? 3.658 23.047 -10.367 1 95.88 70 GLU B O 1
ATOM 2456 N N . GLN B 1 71 ? 5.414 23.266 -11.695 1 95.69 71 GLN B N 1
ATOM 2457 C CA . GLN B 1 71 ? 5.57 21.812 -11.828 1 95.69 71 GLN B CA 1
ATOM 2458 C C . GLN B 1 71 ? 5.965 21.188 -10.5 1 95.69 71 GLN B C 1
ATOM 2460 O O . GLN B 1 71 ? 5.465 20.109 -10.141 1 95.69 71 GLN B O 1
ATOM 2465 N N . GLY B 1 72 ? 6.867 21.875 -9.797 1 97.19 72 GLY B N 1
ATOM 2466 C CA . GLY B 1 72 ? 7.277 21.391 -8.492 1 97.19 72 GLY B CA 1
ATOM 2467 C C . GLY B 1 72 ? 6.145 21.359 -7.484 1 97.19 72 GLY B C 1
ATOM 2468 O O . GLY B 1 72 ? 6.016 20.406 -6.715 1 97.19 72 GLY B O 1
ATOM 2469 N N . ARG B 1 73 ? 5.398 22.359 -7.547 1 96.88 73 ARG B N 1
ATOM 2470 C CA . ARG B 1 73 ? 4.258 22.453 -6.641 1 96.88 73 ARG B CA 1
ATOM 2471 C C . ARG B 1 73 ? 3.242 21.359 -6.918 1 96.88 73 ARG B C 1
ATOM 2473 O O . ARG B 1 73 ? 2.74 20.719 -5.992 1 96.88 73 ARG B O 1
ATOM 2480 N N . LEU B 1 74 ? 2.951 21.156 -8.133 1 96.44 74 LEU B N 1
ATOM 2481 C CA . LEU B 1 74 ? 1.995 20.109 -8.5 1 96.44 74 LEU B CA 1
ATOM 2482 C C . LEU B 1 74 ? 2.492 18.734 -8.062 1 96.44 74 LEU B C 1
ATOM 2484 O O . LEU B 1 74 ? 1.729 17.953 -7.5 1 96.44 74 LEU B O 1
ATOM 2488 N N . ALA B 1 75 ? 3.738 18.484 -8.289 1 96.69 75 ALA B N 1
ATOM 2489 C CA . ALA B 1 75 ? 4.328 17.203 -7.891 1 96.69 75 ALA B CA 1
ATOM 2490 C C . ALA B 1 75 ? 4.25 17 -6.379 1 96.69 75 ALA B C 1
ATOM 2492 O O . ALA B 1 75 ? 3.902 15.922 -5.906 1 96.69 75 ALA B O 1
ATOM 2493 N N . ALA B 1 76 ? 4.578 18.047 -5.664 1 97.38 76 ALA B N 1
ATOM 2494 C CA . ALA B 1 76 ? 4.504 17.984 -4.207 1 97.38 76 ALA B CA 1
ATOM 2495 C C . ALA B 1 76 ? 3.08 17.688 -3.74 1 97.38 76 ALA B C 1
ATOM 2497 O O . ALA B 1 76 ? 2.867 16.828 -2.893 1 97.38 76 ALA B O 1
ATOM 2498 N N . LEU B 1 77 ? 2.158 18.344 -4.32 1 97.06 77 LEU B N 1
ATOM 2499 C CA . LEU B 1 77 ? 0.772 18.25 -3.871 1 97.06 77 LEU B CA 1
ATOM 2500 C C . LEU B 1 77 ? 0.176 16.891 -4.25 1 97.06 77 LEU B C 1
ATOM 2502 O O . LEU B 1 77 ? -0.671 16.359 -3.529 1 97.06 77 LEU B O 1
ATOM 2506 N N . GLN B 1 78 ? 0.615 16.375 -5.297 1 96.75 78 GLN B N 1
ATOM 2507 C CA . GLN B 1 78 ? 0.149 15.055 -5.676 1 96.75 78 GLN B CA 1
ATOM 2508 C C . GLN B 1 78 ? 0.623 14 -4.676 1 96.75 78 GLN B C 1
ATOM 2510 O O . GLN B 1 78 ? -0.127 13.086 -4.324 1 96.75 78 GLN B O 1
ATOM 2515 N N . LEU B 1 79 ? 1.84 14.133 -4.266 1 97.5 79 LEU B N 1
ATOM 2516 C CA . LEU B 1 79 ? 2.324 13.219 -3.24 1 97.5 79 LEU B CA 1
ATOM 2517 C C . LEU B 1 79 ? 1.56 13.406 -1.935 1 97.5 79 LEU B C 1
ATOM 2519 O O . LEU B 1 79 ? 1.19 12.43 -1.278 1 97.5 79 LEU B O 1
ATOM 2523 N N . ILE B 1 80 ? 1.326 14.617 -1.558 1 97.12 80 ILE B N 1
ATOM 2524 C CA . ILE B 1 80 ? 0.596 14.93 -0.335 1 97.12 80 ILE B CA 1
ATOM 2525 C C . ILE B 1 80 ? -0.818 14.359 -0.415 1 97.12 80 ILE B C 1
ATOM 2527 O O . ILE B 1 80 ? -1.327 13.812 0.563 1 97.12 80 ILE B O 1
ATOM 2531 N N . ARG B 1 81 ? -1.451 14.492 -1.536 1 97.69 81 ARG B N 1
ATOM 2532 C CA . ARG B 1 81 ? -2.775 13.914 -1.743 1 97.69 81 ARG B CA 1
ATOM 2533 C C . ARG B 1 81 ? -2.764 12.414 -1.484 1 97.69 81 ARG B C 1
ATOM 2535 O O . ARG B 1 81 ? -3.582 11.898 -0.716 1 97.69 81 ARG B O 1
ATOM 2542 N N . ARG B 1 82 ? -1.847 11.773 -2.115 1 97.75 82 ARG B N 1
ATOM 2543 C CA . ARG B 1 82 ? -1.747 10.328 -1.946 1 97.75 82 ARG B CA 1
ATOM 2544 C C . ARG B 1 82 ? -1.599 9.953 -0.475 1 97.75 82 ARG B C 1
ATOM 2546 O O . ARG B 1 82 ? -2.291 9.062 0.019 1 97.75 82 ARG B O 1
ATOM 2553 N N . HIS B 1 83 ? -0.748 10.641 0.194 1 97.56 83 HIS B N 1
ATOM 2554 C CA . HIS B 1 83 ? -0.477 10.391 1.605 1 97.56 83 HIS B CA 1
ATOM 2555 C C . HIS B 1 83 ? -1.735 10.57 2.447 1 97.56 83 HIS B C 1
ATOM 2557 O O . HIS B 1 83 ? -2.096 9.688 3.227 1 97.56 83 HIS B O 1
ATOM 2563 N N . ARG B 1 84 ? -2.336 11.68 2.258 1 97.25 84 ARG B N 1
ATOM 2564 C CA . ARG B 1 84 ? -3.48 12.016 3.1 1 97.25 84 ARG B CA 1
ATOM 2565 C C . ARG B 1 84 ? -4.68 11.133 2.773 1 97.25 84 ARG B C 1
ATOM 2567 O O . ARG B 1 84 ? -5.457 10.781 3.662 1 97.25 84 ARG B O 1
ATOM 2574 N N . LEU B 1 85 ? -4.887 10.781 1.516 1 98 85 LEU B N 1
ATOM 2575 C CA . LEU B 1 85 ? -5.93 9.828 1.147 1 98 85 LEU B CA 1
ATOM 2576 C C . LEU B 1 85 ? -5.672 8.469 1.773 1 98 85 LEU B C 1
ATOM 2578 O O . LEU B 1 85 ? -6.602 7.812 2.254 1 98 85 LEU B O 1
ATOM 2582 N N . LEU B 1 86 ? -4.445 8.047 1.766 1 98.5 86 LEU B N 1
ATOM 2583 C CA . LEU B 1 86 ? -4.07 6.789 2.402 1 98.5 86 LEU B CA 1
ATOM 2584 C C . LEU B 1 86 ? -4.43 6.801 3.885 1 98.5 86 LEU B C 1
ATOM 2586 O O . LEU B 1 86 ? -4.93 5.805 4.414 1 98.5 86 LEU B O 1
ATOM 2590 N N . GLU B 1 87 ? -4.168 7.926 4.523 1 96.44 87 GLU B N 1
ATOM 2591 C CA . GLU B 1 87 ? -4.504 8.023 5.941 1 96.44 87 GLU B CA 1
ATOM 2592 C C . GLU B 1 87 ? -5.992 7.773 6.172 1 96.44 87 GLU B C 1
ATOM 2594 O O . GLU B 1 87 ? -6.367 7.023 7.078 1 96.44 87 GLU B O 1
ATOM 2599 N N . VAL B 1 88 ? -6.809 8.352 5.383 1 97.56 88 VAL B N 1
ATOM 2600 C CA . VAL B 1 88 ? -8.25 8.164 5.5 1 97.56 88 VAL B CA 1
ATOM 2601 C C . VAL B 1 88 ? -8.602 6.699 5.262 1 97.56 88 VAL B C 1
ATOM 2603 O O . VAL B 1 88 ? -9.328 6.094 6.055 1 97.56 88 VAL B O 1
ATOM 2606 N N . PHE B 1 89 ? -8.078 6.172 4.23 1 98.38 89 PHE B N 1
ATOM 2607 C CA . PHE B 1 89 ? -8.352 4.793 3.842 1 98.38 89 PHE B CA 1
ATOM 2608 C C . PHE B 1 89 ? -7.926 3.826 4.941 1 98.38 89 PHE B C 1
ATOM 2610 O O . PHE B 1 89 ? -8.672 2.91 5.289 1 98.38 89 PHE B O 1
ATOM 2617 N N . LEU B 1 90 ? -6.746 3.988 5.477 1 97.88 90 LEU B N 1
ATOM 2618 C CA . LEU B 1 90 ? -6.18 3.1 6.484 1 97.88 90 LEU B CA 1
ATOM 2619 C C . LEU B 1 90 ? -7.023 3.119 7.758 1 97.88 90 LEU B C 1
ATOM 2621 O O . LEU B 1 90 ? -7.145 2.1 8.445 1 97.88 90 LEU B O 1
ATOM 2625 N N . ILE B 1 91 ? -7.621 4.238 8.016 1 93.56 91 ILE B N 1
ATOM 2626 C CA . ILE B 1 91 ? -8.453 4.332 9.211 1 93.56 91 ILE B CA 1
ATOM 2627 C C . ILE B 1 91 ? -9.852 3.799 8.906 1 93.56 91 ILE B C 1
ATOM 2629 O O . ILE B 1 91 ? -10.328 2.873 9.562 1 93.56 91 ILE B O 1
ATOM 2633 N N . LYS B 1 92 ? -10.469 4.238 7.875 1 95.56 92 LYS B N 1
ATOM 2634 C CA . LYS B 1 92 ? -11.875 3.959 7.598 1 95.56 92 LYS B CA 1
ATOM 2635 C C . LYS B 1 92 ? -12.07 2.512 7.152 1 95.56 92 LYS B C 1
ATOM 2637 O O . LYS B 1 92 ? -13.086 1.889 7.477 1 95.56 92 LYS B O 1
ATOM 2642 N N . VAL B 1 93 ? -11.102 2.023 6.473 1 95.56 93 VAL B N 1
ATOM 2643 C CA . VAL B 1 93 ? -11.297 0.723 5.84 1 95.56 93 VAL B CA 1
ATOM 2644 C C . VAL B 1 93 ? -10.477 -0.338 6.566 1 95.56 93 VAL B C 1
ATOM 2646 O O . VAL B 1 93 ? -10.961 -1.438 6.832 1 95.56 93 VAL B O 1
ATOM 2649 N N . MET B 1 94 ? -9.281 -0.017 6.965 1 95.31 94 MET B N 1
ATOM 2650 C CA . MET B 1 94 ? -8.367 -1.045 7.457 1 95.31 94 MET B CA 1
ATOM 2651 C C . MET B 1 94 ? -8.359 -1.076 8.984 1 95.31 94 MET B C 1
ATOM 2653 O O . MET B 1 94 ? -7.82 -2.008 9.586 1 95.31 94 MET B O 1
ATOM 2657 N N . GLY B 1 95 ? -8.797 -0.01 9.609 1 93.75 95 GLY B N 1
ATOM 2658 C CA . GLY B 1 95 ? -8.961 -0.036 11.055 1 93.75 95 GLY B CA 1
ATOM 2659 C C . GLY B 1 95 ? -7.715 0.415 11.797 1 93.75 95 GLY B C 1
ATOM 2660 O O . GLY B 1 95 ? -7.527 0.064 12.969 1 93.75 95 GLY B O 1
ATOM 2661 N N . PHE B 1 96 ? -6.883 1.12 11.164 1 93.31 96 PHE B N 1
ATOM 2662 C CA . PHE B 1 96 ? -5.754 1.711 11.875 1 93.31 96 PHE B CA 1
ATOM 2663 C C . PHE B 1 96 ? -6.215 2.861 12.766 1 93.31 96 PHE B C 1
ATOM 2665 O O . PHE B 1 96 ? -7.316 3.391 12.578 1 93.31 96 PHE B O 1
ATOM 2672 N N . THR B 1 97 ? -5.32 3.195 13.633 1 89.5 97 THR B N 1
ATOM 2673 C CA . THR B 1 97 ? -5.637 4.32 14.508 1 89.5 97 THR B CA 1
ATOM 2674 C C . THR B 1 97 ? -4.934 5.59 14.031 1 89.5 97 THR B C 1
ATOM 2676 O O . THR B 1 97 ? -3.902 5.52 13.359 1 89.5 97 THR B O 1
ATOM 2679 N N . TRP B 1 98 ? -5.457 6.703 14.32 1 86.62 98 TRP B N 1
ATOM 2680 C CA . TRP B 1 98 ? -4.996 7.973 13.773 1 86.62 98 TRP B CA 1
ATOM 2681 C C . TRP B 1 98 ? -3.576 8.281 14.242 1 86.62 98 TRP B C 1
ATOM 2683 O O . TRP B 1 98 ? -2.879 9.094 13.625 1 86.62 98 TRP B O 1
ATOM 2693 N N . ASP B 1 99 ? -3.137 7.637 15.344 1 85.19 99 ASP B N 1
ATOM 2694 C CA . ASP B 1 99 ? -1.796 7.914 15.852 1 85.19 99 ASP B CA 1
ATOM 2695 C C . ASP B 1 99 ? -0.747 7.09 15.109 1 85.19 99 ASP B C 1
ATOM 2697 O O . ASP B 1 99 ? 0.446 7.398 15.164 1 85.19 99 ASP B O 1
ATOM 2701 N N . GLN B 1 100 ? -1.255 6.07 14.422 1 87.44 100 GLN B N 1
ATOM 2702 C CA . GLN B 1 100 ? -0.313 5.168 13.773 1 87.44 100 GLN B CA 1
ATOM 2703 C C . GLN B 1 100 ? -0.39 5.293 12.258 1 87.44 100 GLN B C 1
ATOM 2705 O O . GLN B 1 100 ? 0.453 4.75 11.539 1 87.44 100 GLN B O 1
ATOM 2710 N N . VAL B 1 101 ? -1.295 6.02 11.805 1 92.62 101 VAL B N 1
ATOM 2711 C CA . VAL B 1 101 ? -1.668 5.906 10.398 1 92.62 101 VAL B CA 1
ATOM 2712 C C . VAL B 1 101 ? -0.647 6.645 9.531 1 92.62 101 VAL B C 1
ATOM 2714 O O . VAL B 1 101 ? -0.404 6.262 8.383 1 92.62 101 VAL B O 1
ATOM 2717 N N . ASP B 1 102 ? 0.029 7.676 10.156 1 92.38 102 ASP B N 1
ATOM 2718 C CA . ASP B 1 102 ? 0.967 8.484 9.383 1 92.38 102 ASP B CA 1
ATOM 2719 C C . ASP B 1 102 ? 2.135 7.641 8.875 1 92.38 102 ASP B C 1
ATOM 2721 O O . ASP B 1 102 ? 2.494 7.711 7.703 1 92.38 102 ASP B O 1
ATOM 2725 N N . VAL B 1 103 ? 2.678 6.852 9.703 1 93.75 103 VAL B N 1
ATOM 2726 C CA . VAL B 1 103 ? 3.826 6.016 9.375 1 93.75 103 VAL B CA 1
ATOM 2727 C C . VAL B 1 103 ? 3.43 4.984 8.32 1 93.75 103 VAL B C 1
ATOM 2729 O O . VAL B 1 103 ? 4.18 4.738 7.371 1 93.75 103 VAL B O 1
ATOM 2732 N N . GLU B 1 104 ? 2.275 4.43 8.477 1 95.12 104 GLU B N 1
ATOM 2733 C CA . GLU B 1 104 ? 1.781 3.441 7.523 1 95.12 104 GLU B CA 1
ATOM 2734 C C . GLU B 1 104 ? 1.563 4.066 6.148 1 95.12 104 GLU B C 1
ATOM 2736 O O . GLU B 1 104 ? 1.944 3.484 5.129 1 95.12 104 GLU B O 1
ATOM 2741 N N . ALA B 1 105 ? 0.992 5.219 6.137 1 96.88 105 ALA B N 1
ATOM 2742 C CA . ALA B 1 105 ? 0.76 5.93 4.879 1 96.88 105 ALA B CA 1
ATOM 2743 C C . ALA B 1 105 ? 2.076 6.238 4.172 1 96.88 105 ALA B C 1
ATOM 2745 O O . ALA B 1 105 ? 2.18 6.102 2.951 1 96.88 105 ALA B O 1
ATOM 2746 N N . HIS B 1 106 ? 3.029 6.605 4.934 1 96 106 HIS B N 1
ATOM 2747 C CA . HIS B 1 106 ? 4.336 6.953 4.379 1 96 106 HIS B CA 1
ATOM 2748 C C . HIS B 1 106 ? 4.98 5.754 3.697 1 96 106 HIS B C 1
ATOM 2750 O O . HIS B 1 106 ? 5.668 5.906 2.684 1 96 106 HIS B O 1
ATOM 2756 N N . ARG B 1 107 ? 4.707 4.625 4.152 1 95.5 107 ARG B N 1
ATOM 2757 C CA . ARG B 1 107 ? 5.258 3.406 3.572 1 95.5 107 ARG B CA 1
ATOM 2758 C C . ARG B 1 107 ? 4.676 3.145 2.189 1 95.5 107 ARG B C 1
ATOM 2760 O O . ARG B 1 107 ? 5.34 2.566 1.327 1 95.5 107 ARG B O 1
ATOM 2767 N N . LEU B 1 108 ? 3.502 3.605 1.95 1 97.44 108 LEU B N 1
ATOM 2768 C CA . LEU B 1 108 ? 2.729 3.148 0.801 1 97.44 108 LEU B CA 1
ATOM 2769 C C . LEU B 1 108 ? 2.68 4.223 -0.282 1 97.44 108 LEU B C 1
ATOM 2771 O O . LEU B 1 108 ? 2.449 3.916 -1.455 1 97.44 108 LEU B O 1
ATOM 2775 N N . GLU B 1 109 ? 2.855 5.441 0.047 1 97.19 109 GLU B N 1
ATOM 2776 C CA . GLU B 1 109 ? 2.477 6.582 -0.78 1 97.19 109 GLU B CA 1
ATOM 2777 C C . GLU B 1 109 ? 3.244 6.59 -2.1 1 97.19 109 GLU B C 1
ATOM 2779 O O . GLU B 1 109 ? 2.738 7.07 -3.115 1 97.19 109 GLU B O 1
ATOM 2784 N N . HIS B 1 110 ? 4.441 6.012 -2.133 1 96.56 110 HIS B N 1
ATOM 2785 C CA . HIS B 1 110 ? 5.223 5.984 -3.363 1 96.56 110 HIS B CA 1
ATOM 2786 C C . HIS B 1 110 ? 4.918 4.738 -4.184 1 96.56 110 HIS B C 1
ATOM 2788 O O . HIS B 1 110 ? 5.266 4.668 -5.367 1 96.56 110 HIS B O 1
ATOM 2794 N N . ALA B 1 111 ? 4.23 3.818 -3.582 1 95.75 111 ALA B N 1
ATOM 2795 C CA . ALA B 1 111 ? 4.082 2.512 -4.219 1 95.75 111 ALA B CA 1
ATOM 2796 C C . ALA B 1 111 ? 2.709 2.377 -4.879 1 95.75 111 ALA B C 1
ATOM 2798 O O . ALA B 1 111 ? 2.518 1.54 -5.762 1 95.75 111 ALA B O 1
ATOM 2799 N N . ILE B 1 112 ? 1.791 3.158 -4.5 1 95.94 112 ILE B N 1
ATOM 2800 C CA . ILE B 1 112 ? 0.434 2.955 -4.996 1 95.94 112 ILE B CA 1
ATOM 2801 C C . ILE B 1 112 ? 0.299 3.559 -6.391 1 95.94 112 ILE B C 1
ATOM 2803 O O . ILE B 1 112 ? 0.932 4.57 -6.699 1 95.94 112 ILE B O 1
ATOM 2807 N N . SER B 1 113 ? -0.554 2.971 -7.246 1 95.62 113 SER B N 1
ATOM 2808 C CA . SER B 1 113 ? -0.836 3.449 -8.594 1 95.62 113 SER B CA 1
ATOM 2809 C C . SER B 1 113 ? -1.92 4.523 -8.586 1 95.62 113 SER B C 1
ATOM 2811 O O . SER B 1 113 ? -2.574 4.742 -7.566 1 95.62 113 SER B O 1
ATOM 2813 N N . ALA B 1 114 ? -2.035 5.148 -9.742 1 95.69 114 ALA B N 1
ATOM 2814 C CA . ALA B 1 114 ? -3.137 6.094 -9.914 1 95.69 114 ALA B CA 1
ATOM 2815 C C . ALA B 1 114 ? -4.484 5.395 -9.766 1 95.69 114 ALA B C 1
ATOM 2817 O O . ALA B 1 114 ? -5.422 5.957 -9.188 1 95.69 114 ALA B O 1
ATOM 2818 N N . ALA B 1 115 ? -4.562 4.176 -10.273 1 95.44 115 ALA B N 1
ATOM 2819 C CA . ALA B 1 115 ? -5.797 3.402 -10.164 1 95.44 115 ALA B CA 1
ATOM 2820 C C . ALA B 1 115 ? -6.121 3.092 -8.711 1 95.44 115 ALA B C 1
ATOM 2822 O O . ALA B 1 115 ? -7.281 3.184 -8.289 1 95.44 115 ALA B O 1
ATOM 2823 N N . PHE B 1 116 ? -5.141 2.734 -7.961 1 97.19 116 PHE B N 1
ATOM 2824 C CA . PHE B 1 116 ? -5.32 2.49 -6.535 1 97.19 116 PHE B CA 1
ATOM 2825 C C . PHE B 1 116 ? -5.809 3.746 -5.828 1 97.19 116 PHE B C 1
ATOM 2827 O O . PHE B 1 116 ? -6.75 3.691 -5.031 1 97.19 116 PHE B O 1
ATOM 2834 N N . GLU B 1 117 ? -5.184 4.848 -6.148 1 97.44 117 GLU B N 1
ATOM 2835 C CA . GLU B 1 117 ? -5.562 6.129 -5.57 1 97.44 117 GLU B CA 1
ATOM 2836 C C . GLU B 1 117 ? -7.027 6.449 -5.844 1 97.44 117 GLU B C 1
ATOM 2838 O O . GLU B 1 117 ? -7.766 6.844 -4.941 1 97.44 117 GLU B O 1
ATOM 2843 N N . ASP B 1 118 ? -7.434 6.273 -7.031 1 96.75 118 ASP B N 1
ATOM 2844 C CA . ASP B 1 118 ? -8.805 6.566 -7.434 1 96.75 118 ASP B CA 1
ATOM 2845 C C . ASP B 1 118 ? -9.797 5.695 -6.664 1 96.75 118 ASP B C 1
ATOM 2847 O O . ASP B 1 118 ? -10.844 6.176 -6.223 1 96.75 118 ASP B O 1
ATOM 2851 N N . ARG B 1 119 ? -9.492 4.543 -6.488 1 95.88 119 ARG B N 1
ATOM 2852 C CA . ARG B 1 119 ? -10.383 3.615 -5.793 1 95.88 119 ARG B CA 1
ATOM 2853 C C . ARG B 1 119 ? -10.484 3.959 -4.312 1 95.88 119 ARG B C 1
ATOM 2855 O O . ARG B 1 119 ? -11.57 3.893 -3.729 1 95.88 119 ARG B O 1
ATOM 2862 N N . MET B 1 120 ? -9.352 4.262 -3.76 1 96.62 120 MET B N 1
ATOM 2863 C CA . MET B 1 120 ? -9.359 4.707 -2.369 1 96.62 120 MET B CA 1
ATOM 2864 C C . MET B 1 120 ? -10.273 5.922 -2.193 1 96.62 120 MET B C 1
ATOM 2866 O O . MET B 1 120 ? -11.062 5.977 -1.253 1 96.62 120 MET B O 1
ATOM 2870 N N . ASP B 1 121 ? -10.055 6.855 -3.129 1 96.75 121 ASP B N 1
ATOM 2871 C CA . ASP B 1 121 ? -10.836 8.086 -3.086 1 96.75 121 ASP B CA 1
ATOM 2872 C C . ASP B 1 121 ? -12.336 7.781 -3.104 1 96.75 121 ASP B C 1
ATOM 2874 O O . ASP B 1 121 ? -13.086 8.281 -2.262 1 96.75 121 ASP B O 1
ATOM 2878 N N . ARG B 1 122 ? -12.711 6.938 -3.926 1 95.44 122 ARG B N 1
ATOM 2879 C CA . ARG B 1 122 ? -14.109 6.555 -4.074 1 95.44 122 ARG B CA 1
ATOM 2880 C C . ARG B 1 122 ? -14.602 5.781 -2.854 1 95.44 122 ARG B C 1
ATOM 2882 O O . ARG B 1 122 ? -15.664 6.078 -2.312 1 95.44 122 ARG B O 1
ATOM 2889 N N . LEU B 1 123 ? -13.844 4.836 -2.418 1 96.12 123 LEU B N 1
ATOM 2890 C CA . LEU B 1 123 ? -14.211 3.986 -1.289 1 96.12 123 LEU B CA 1
ATOM 2891 C C . LEU B 1 123 ? -14.406 4.816 -0.025 1 96.12 123 LEU B C 1
ATOM 2893 O O . LEU B 1 123 ? -15.258 4.5 0.805 1 96.12 123 LEU B O 1
ATOM 2897 N N . CYS B 1 124 ? -13.656 5.867 0.05 1 97 124 CYS B N 1
ATOM 2898 C CA . CYS B 1 124 ? -13.703 6.691 1.252 1 97 124 CYS B CA 1
ATOM 2899 C C . CYS B 1 124 ? -14.734 7.805 1.112 1 97 124 CYS B C 1
ATOM 2901 O O . CYS B 1 124 ? -14.891 8.625 2.016 1 97 124 CYS B O 1
ATOM 2903 N N . GLY B 1 125 ? -15.383 7.863 0.02 1 96.44 125 GLY B N 1
ATOM 2904 C CA . GLY B 1 125 ? -16.438 8.844 -0.19 1 96.44 125 GLY B CA 1
ATOM 2905 C C . GLY B 1 125 ? -15.906 10.211 -0.573 1 96.44 125 GLY B C 1
ATOM 2906 O O . GLY B 1 125 ? -16.453 11.234 -0.155 1 96.44 125 GLY B O 1
ATOM 2907 N N . TYR B 1 126 ? -14.836 10.281 -1.193 1 95.81 126 TYR B N 1
ATOM 2908 C CA . TYR B 1 126 ? -14.219 11.508 -1.688 1 95.81 126 TYR B CA 1
ATOM 2909 C C . TYR B 1 126 ? -13.969 12.484 -0.549 1 95.81 126 TYR B C 1
ATOM 2911 O O . TYR B 1 126 ? -14.477 13.609 -0.563 1 95.81 126 TYR B O 1
ATOM 2919 N N . PRO B 1 127 ? -13.148 12.109 0.369 1 95.81 127 PRO B N 1
ATOM 2920 C CA . PRO B 1 127 ? -12.883 12.969 1.525 1 95.81 127 PRO B CA 1
ATOM 2921 C C . PRO B 1 127 ? -12.172 14.266 1.146 1 95.81 127 PRO B C 1
ATOM 2923 O O . PRO B 1 127 ? -11.383 14.281 0.194 1 95.81 127 PRO B O 1
ATOM 2926 N N . THR B 1 128 ? -12.328 15.273 1.963 1 93.12 128 THR B N 1
ATOM 2927 C CA . THR B 1 128 ? -11.711 16.562 1.684 1 93.12 128 THR B CA 1
ATOM 2928 C C . THR B 1 128 ? -10.562 16.828 2.646 1 93.12 128 THR B C 1
ATOM 2930 O O . THR B 1 128 ? -9.75 17.734 2.416 1 93.12 128 THR B O 1
ATOM 2933 N N . HIS B 1 129 ? -10.555 16.078 3.756 1 93.25 129 HIS B N 1
ATOM 2934 C CA . HIS B 1 129 ? -9.523 16.25 4.77 1 93.25 129 HIS B CA 1
ATOM 2935 C C . HIS B 1 129 ? -9.023 14.898 5.281 1 93.25 129 HIS B C 1
ATOM 2937 O O . HIS B 1 129 ? -9.766 13.914 5.285 1 93.25 129 HIS B O 1
ATOM 2943 N N . CYS B 1 130 ? -7.816 14.898 5.688 1 93.56 130 CYS B N 1
ATOM 2944 C CA . CYS B 1 130 ? -7.309 13.688 6.32 1 93.56 130 CYS B CA 1
ATOM 2945 C C . CYS B 1 130 ? -7.809 13.578 7.754 1 93.56 130 CYS B C 1
ATOM 2947 O O . CYS B 1 130 ? -8.469 14.484 8.258 1 93.56 130 CYS B O 1
ATOM 2949 N N . PRO B 1 131 ? -7.52 12.523 8.453 1 90.56 131 PRO B N 1
ATOM 2950 C CA . PRO B 1 131 ? -8.07 12.328 9.789 1 90.56 131 PRO B CA 1
ATOM 2951 C C . PRO B 1 131 ? -7.598 13.391 10.781 1 90.56 131 PRO B C 1
ATOM 2953 O O . PRO B 1 131 ? -8.242 13.617 11.805 1 90.56 131 PRO B O 1
ATOM 2956 N N . HIS B 1 132 ? -6.457 14 10.484 1 89.06 132 HIS B N 1
ATOM 2957 C CA . HIS B 1 132 ? -5.918 15.016 11.375 1 89.06 132 HIS B CA 1
ATOM 2958 C C . HIS B 1 132 ? -6.465 16.406 11.023 1 89.06 132 HIS B C 1
ATOM 2960 O O . HIS B 1 132 ? -6.184 17.375 11.719 1 89.06 132 HIS B O 1
ATOM 2966 N N . GLY B 1 133 ? -7.168 16.5 9.891 1 89.62 133 GLY B N 1
ATOM 2967 C CA . GLY B 1 133 ? -7.816 17.75 9.523 1 89.62 133 GLY B CA 1
ATOM 2968 C C .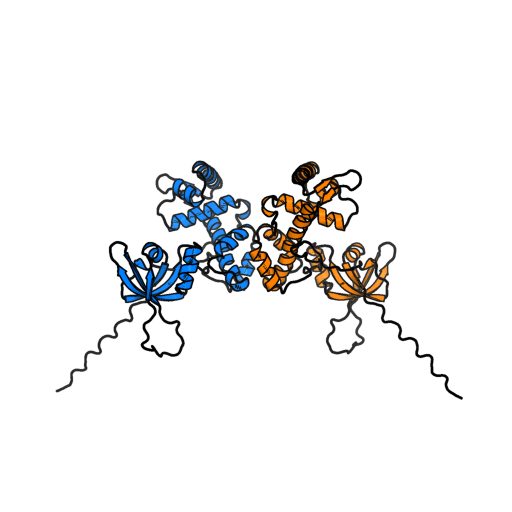 GLY B 1 133 ? -7.102 18.484 8.398 1 89.62 133 GLY B C 1
ATOM 2969 O O . GLY B 1 133 ? -7.551 19.547 7.965 1 89.62 133 GLY B O 1
ATOM 2970 N N . ASP B 1 134 ? -6.031 17.969 7.91 1 91.69 134 ASP B N 1
ATOM 2971 C CA . ASP B 1 134 ? -5.34 18.594 6.789 1 91.69 134 ASP B CA 1
ATOM 2972 C C . ASP B 1 134 ? -6.117 18.406 5.488 1 91.69 134 ASP B C 1
ATOM 2974 O O . ASP B 1 134 ? -6.656 17.328 5.227 1 91.69 134 ASP 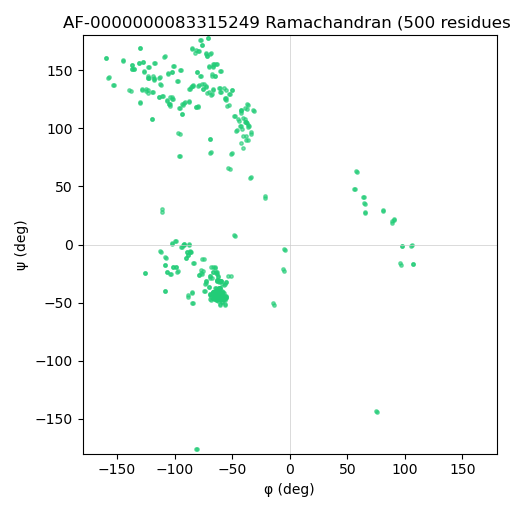B O 1
ATOM 2978 N N . PRO B 1 135 ? -6.199 19.5 4.734 1 94 135 PRO B N 1
ATOM 2979 C CA . PRO B 1 135 ? -6.922 19.375 3.465 1 94 135 PRO B CA 1
ATOM 2980 C C . PRO B 1 135 ? -6.234 18.422 2.488 1 94 135 PRO B C 1
ATOM 2982 O O . PRO B 1 135 ? -5 18.375 2.426 1 94 135 PRO B O 1
ATOM 2985 N N . ILE B 1 136 ? -7.016 17.688 1.714 1 96.56 136 ILE B N 1
ATOM 2986 C CA . ILE B 1 136 ? -6.52 16.797 0.669 1 96.56 136 ILE B CA 1
ATOM 2987 C C . ILE B 1 136 ? -6.547 17.516 -0.677 1 96.56 136 ILE B C 1
ATOM 2989 O O . ILE B 1 136 ? -7.613 17.891 -1.165 1 96.56 136 ILE B O 1
ATOM 2993 N N . PRO B 1 137 ? -5.363 17.672 -1.231 1 96.56 137 PRO B N 1
ATOM 2994 C CA . PRO B 1 137 ? -5.359 18.328 -2.545 1 96.56 137 PRO B CA 1
ATOM 2995 C C . PRO B 1 137 ? -6.164 17.547 -3.586 1 96.56 137 PRO B C 1
ATOM 2997 O O . PRO B 1 137 ? -6.215 16.328 -3.543 1 96.56 137 PRO B O 1
ATOM 3000 N N . ARG B 1 138 ? -6.707 18.266 -4.492 1 94.44 138 ARG B N 1
ATOM 3001 C CA . ARG B 1 138 ? -7.266 17.625 -5.68 1 94.44 138 ARG B CA 1
ATOM 3002 C C . ARG B 1 138 ? -6.16 17.203 -6.641 1 94.44 138 ARG B C 1
ATOM 3004 O O . ARG B 1 138 ? -4.992 17.547 -6.445 1 94.44 138 ARG B O 1
ATOM 3011 N N . LYS B 1 139 ? -6.555 16.469 -7.652 1 93.44 139 LYS B N 1
ATOM 3012 C CA . LYS B 1 139 ? -5.574 15.945 -8.594 1 93.44 139 LYS B CA 1
ATOM 3013 C C . LYS B 1 139 ? -4.867 17.078 -9.336 1 93.44 139 LYS B C 1
ATOM 3015 O O . LYS B 1 139 ? -3.693 16.953 -9.688 1 93.44 139 LYS B O 1
ATOM 3020 N N . ASP B 1 140 ? -5.512 18.219 -9.438 1 92.62 140 ASP B N 1
ATOM 3021 C CA . ASP B 1 140 ? -4.938 19.344 -10.164 1 92.62 140 ASP B CA 1
ATOM 3022 C C . ASP B 1 140 ? -4.156 20.25 -9.227 1 92.62 140 ASP B C 1
ATOM 3024 O O . ASP B 1 140 ? -3.686 21.328 -9.641 1 92.62 140 ASP B O 1
ATOM 3028 N N . GLY B 1 141 ? -4.133 19.906 -7.984 1 92.69 141 GLY B N 1
ATOM 3029 C CA . GLY B 1 141 ? -3.332 20.656 -7.031 1 92.69 141 GLY B CA 1
ATOM 3030 C C . GLY B 1 141 ? -4.137 21.688 -6.262 1 92.69 141 GLY B C 1
ATOM 3031 O O . GLY B 1 141 ? -3.615 22.344 -5.355 1 92.69 141 GLY B O 1
ATOM 3032 N N . THR B 1 142 ? -5.336 21.781 -6.551 1 92.44 142 THR B N 1
ATOM 3033 C CA . THR B 1 142 ? -6.148 22.766 -5.824 1 92.44 142 THR B CA 1
ATOM 3034 C C . THR B 1 142 ? -6.508 22.234 -4.438 1 92.44 142 THR B C 1
ATOM 3036 O O . THR B 1 142 ? -6.625 21.031 -4.238 1 92.44 142 THR B O 1
ATOM 3039 N N . MET B 1 143 ? -6.555 23.172 -3.498 1 90.38 143 MET B N 1
ATOM 3040 C CA . MET B 1 143 ? -6.824 22.844 -2.102 1 90.38 143 MET B CA 1
ATOM 3041 C C . MET B 1 143 ? -8.164 23.406 -1.654 1 90.38 143 MET B C 1
ATOM 3043 O O . MET B 1 143 ? -8.57 24.484 -2.092 1 90.38 143 MET B O 1
ATOM 3047 N N . PRO B 1 144 ? -8.82 22.656 -0.826 1 84.69 144 PRO B N 1
ATOM 3048 C CA . PRO B 1 144 ? -10.008 23.25 -0.208 1 84.69 144 PRO B CA 1
ATOM 3049 C C . PRO B 1 144 ? -9.672 24.484 0.63 1 84.69 144 PRO B C 1
ATOM 3051 O O . PRO B 1 144 ? -8.625 24.531 1.274 1 84.69 144 PRO B O 1
ATOM 3054 N N . GLU B 1 145 ? -10.422 25.453 0.453 1 79.25 145 GLU B N 1
ATOM 3055 C CA . GLU B 1 145 ? -10.203 26.688 1.198 1 79.25 145 GLU B CA 1
ATOM 3056 C C . GLU B 1 145 ? -10.797 26.594 2.604 1 79.25 145 GLU B C 1
ATOM 3058 O O . GLU B 1 145 ? -11.93 26.156 2.779 1 79.25 145 GLU B O 1
ATOM 3063 N N . GLU B 1 146 ? -9.867 26.719 3.553 1 79.06 146 GLU B N 1
ATOM 3064 C CA . GLU B 1 146 ? -10.398 26.828 4.906 1 79.06 146 GLU B CA 1
ATOM 3065 C C . GLU B 1 146 ? -9.641 27.891 5.715 1 79.06 146 GLU B C 1
ATOM 3067 O O . GLU B 1 146 ? -8.43 28.047 5.555 1 79.06 146 GLU B O 1
ATOM 3072 N N . HIS B 1 147 ? -10.406 28.75 6.375 1 85.31 147 HIS B N 1
ATOM 3073 C CA . HIS B 1 147 ? -9.836 29.734 7.277 1 85.31 147 HIS B CA 1
ATOM 3074 C C . HIS B 1 147 ? -9.852 29.25 8.719 1 85.31 147 HIS B C 1
ATOM 3076 O O . HIS B 1 147 ? -10.883 29.328 9.398 1 85.31 147 HIS B O 1
ATOM 3082 N N . LEU B 1 148 ? -8.711 28.688 9.086 1 90.81 148 LEU B N 1
ATOM 3083 C CA . LEU B 1 148 ? -8.578 28.188 10.445 1 90.81 148 LEU B CA 1
ATOM 3084 C C . LEU B 1 148 ? -7.703 29.109 11.281 1 90.81 148 LEU B C 1
ATOM 3086 O O . LEU B 1 148 ? -6.848 29.812 10.742 1 90.81 148 LEU B O 1
ATOM 3090 N N . ILE B 1 149 ? -8.016 29.188 12.531 1 93.31 149 ILE B N 1
ATOM 3091 C CA . ILE B 1 149 ? -7.145 29.891 13.453 1 93.31 149 ILE B CA 1
ATOM 3092 C C . ILE B 1 149 ? -6.719 28.953 14.578 1 93.31 149 ILE B C 1
ATOM 3094 O O . ILE B 1 149 ? -7.41 27.984 14.883 1 93.31 149 ILE B O 1
ATOM 3098 N N . SER B 1 150 ? -5.555 29.234 15.148 1 94.38 150 SER B N 1
ATOM 3099 C CA . SER B 1 150 ? -5.094 28.453 16.297 1 94.38 150 SER B CA 1
ATOM 3100 C C . SER B 1 150 ? -5.988 28.688 17.516 1 94.38 150 SER B C 1
ATOM 3102 O O . SER B 1 150 ? -6.574 29.766 17.656 1 94.38 150 SER B O 1
ATOM 3104 N N . LEU B 1 151 ? -6.035 27.719 18.359 1 93.62 151 LEU B N 1
ATOM 3105 C CA . LEU B 1 151 ? -6.766 27.859 19.609 1 93.62 151 LEU B CA 1
ATOM 3106 C C . LEU B 1 151 ? -6.281 29.078 20.391 1 93.62 151 LEU B C 1
ATOM 3108 O O . LEU B 1 151 ? -7.074 29.75 21.047 1 93.62 151 LEU B O 1
ATOM 3112 N N . THR B 1 152 ? -5.023 29.359 20.25 1 94.12 152 THR B N 1
ATOM 3113 C CA . THR B 1 152 ? -4.418 30.438 21.031 1 94.12 152 THR B CA 1
ATOM 3114 C C . THR B 1 152 ? -4.824 31.797 20.5 1 94.12 152 THR B C 1
ATOM 3116 O O . THR B 1 152 ? -4.598 32.812 21.141 1 94.12 152 THR B O 1
ATOM 3119 N N . GLU B 1 153 ? -5.402 31.797 19.344 1 94.25 153 GLU B N 1
ATOM 3120 C CA . GLU B 1 153 ? -5.848 33.062 18.734 1 94.25 153 GLU B CA 1
ATOM 3121 C C . GLU B 1 153 ? -7.312 33.344 19.047 1 94.25 153 GLU B C 1
ATOM 3123 O O . GLU B 1 153 ? -7.836 34.406 18.719 1 94.25 153 GLU B O 1
ATOM 3128 N N . MET B 1 154 ? -7.941 32.469 19.734 1 94.12 154 MET B N 1
ATOM 3129 C CA . MET B 1 154 ? -9.336 32.625 20.125 1 94.12 154 MET B CA 1
ATOM 3130 C C . MET B 1 154 ? -9.445 33.5 21.375 1 94.12 154 MET B C 1
ATOM 3132 O O . MET B 1 154 ? -8.461 33.688 22.094 1 94.12 154 MET B O 1
ATOM 3136 N N . GLU B 1 155 ? -10.664 33.938 21.609 1 93.25 155 GLU B N 1
ATOM 3137 C CA . GLU B 1 155 ? -10.93 34.719 22.828 1 93.25 155 GLU B CA 1
ATOM 3138 C C . GLU B 1 155 ? -11.609 33.844 23.891 1 93.25 155 GLU B C 1
ATOM 3140 O O . GLU B 1 155 ? -12.375 32.938 23.562 1 93.25 155 GLU B O 1
ATOM 3145 N N . PRO B 1 156 ? -11.266 34.219 25.141 1 93.38 156 PRO B N 1
ATOM 3146 C CA . PRO B 1 156 ? -12.008 33.5 26.188 1 93.38 156 PRO B CA 1
ATOM 3147 C C . PRO B 1 156 ? -13.523 33.625 26.016 1 93.38 156 PRO B C 1
ATOM 3149 O O . PRO B 1 156 ? -14.031 34.688 25.688 1 93.38 156 PRO B O 1
ATOM 3152 N N . GLY B 1 157 ? -14.164 32.531 26.125 1 92.06 157 GLY B N 1
ATOM 3153 C CA . GLY B 1 157 ? -15.609 32.469 25.953 1 92.06 157 GLY B CA 1
ATOM 3154 C C . GLY B 1 157 ? -16.047 32.062 24.562 1 92.06 157 GLY B C 1
ATOM 3155 O O . GLY B 1 157 ? -17.188 31.688 24.344 1 92.06 157 GLY B O 1
ATOM 3156 N N . GLN B 1 158 ? -15.156 32.156 23.594 1 93.31 158 GLN B N 1
ATOM 3157 C CA . GLN B 1 158 ? -15.461 31.859 22.203 1 93.31 158 GLN B CA 1
ATOM 3158 C C . GLN B 1 158 ? -15.586 30.359 21.969 1 93.31 158 GLN B C 1
ATOM 3160 O O . GLN B 1 158 ? -14.805 29.578 22.516 1 93.31 158 GLN B O 1
ATOM 3165 N N . LEU B 1 159 ? -16.594 30 21.172 1 94.31 159 LEU B N 1
ATOM 3166 C CA . LEU B 1 159 ? -16.781 28.625 20.75 1 94.31 159 LEU B CA 1
ATOM 3167 C C . LEU B 1 159 ? -16.125 28.375 19.391 1 94.31 159 LEU B C 1
ATOM 3169 O O . LEU B 1 159 ? -15.984 29.297 18.594 1 94.31 159 LEU B O 1
ATOM 3173 N N . GLY B 1 160 ? -15.688 27.125 19.219 1 94.19 160 GLY B N 1
ATOM 3174 C CA . GLY B 1 160 ? -15.141 26.719 17.938 1 94.19 160 GLY B CA 1
ATOM 3175 C C . GLY B 1 160 ? -15.148 25.219 17.734 1 94.19 160 GLY B C 1
ATOM 3176 O O . GLY B 1 160 ? -15.367 24.453 18.688 1 94.19 160 GLY B O 1
ATOM 3177 N N . VAL B 1 161 ? -15.055 24.859 16.5 1 93.75 161 VAL B N 1
ATOM 3178 C CA . VAL B 1 161 ? -14.953 23.438 16.172 1 93.75 161 VAL B CA 1
ATOM 3179 C C . VAL B 1 161 ? -13.508 23.109 15.789 1 93.75 161 VAL B C 1
ATOM 3181 O O . VAL B 1 161 ? -12.93 23.734 14.906 1 93.75 161 VAL B O 1
ATOM 3184 N N . LEU B 1 162 ? -12.945 22.203 16.547 1 94.44 162 LEU B N 1
ATOM 3185 C CA . LEU B 1 162 ? -11.617 21.734 16.172 1 94.44 162 LEU B CA 1
ATOM 3186 C C . LEU B 1 162 ? -11.625 21.094 14.789 1 94.44 162 LEU B C 1
ATOM 3188 O O . LEU B 1 162 ? -12.453 20.234 14.5 1 94.44 162 LEU B O 1
ATOM 3192 N N . ARG B 1 163 ? -10.664 21.5 13.906 1 93 163 ARG B N 1
ATOM 3193 C CA . ARG B 1 163 ? -10.703 21.031 12.531 1 93 163 ARG B CA 1
ATOM 3194 C C . ARG B 1 163 ? -9.383 20.375 12.133 1 93 163 ARG B C 1
ATOM 3196 O O . ARG B 1 163 ? -9.344 19.531 11.242 1 93 163 ARG B O 1
ATOM 3203 N N . ARG B 1 164 ? -8.297 20.766 12.82 1 93.75 164 ARG B N 1
ATOM 3204 C CA . ARG B 1 164 ? -6.988 20.297 12.367 1 93.75 164 ARG B CA 1
ATOM 3205 C C . ARG B 1 164 ? -5.996 20.234 13.523 1 93.75 164 ARG B C 1
ATOM 3207 O O . ARG B 1 164 ? -5.965 21.141 14.367 1 93.75 164 ARG B O 1
ATOM 3214 N N . VAL B 1 165 ? -5.246 19.172 13.531 1 92.81 165 VAL B N 1
ATOM 3215 C CA . VAL B 1 165 ? -4.094 19.047 14.422 1 92.81 165 VAL B CA 1
ATOM 3216 C C . VAL B 1 165 ? -2.805 19.188 13.609 1 92.81 165 VAL B C 1
ATOM 3218 O O . VAL B 1 165 ? -2.541 18.375 12.711 1 92.81 165 VAL B O 1
ATOM 3221 N N . GLY B 1 166 ? -1.974 20.094 13.977 1 90.38 166 GLY B N 1
ATOM 3222 C CA . GLY B 1 166 ? -0.817 20.469 13.18 1 90.38 166 GLY B CA 1
ATOM 3223 C C . GLY B 1 166 ? 0.403 19.609 13.461 1 90.38 166 GLY B C 1
ATOM 3224 O O . GLY B 1 166 ? 1.464 19.812 12.867 1 90.38 166 GLY B O 1
ATOM 3225 N N . ILE B 1 167 ? 0.28 18.688 14.352 1 84.44 167 ILE B N 1
ATOM 3226 C CA . ILE B 1 167 ? 1.398 17.812 14.695 1 84.44 167 ILE B CA 1
ATOM 3227 C C . ILE B 1 167 ? 0.966 16.359 14.609 1 84.44 167 ILE B C 1
ATOM 3229 O O . ILE B 1 167 ? -0.11 15.992 15.086 1 84.44 167 ILE B O 1
ATOM 3233 N N . LYS B 1 168 ? 1.791 15.523 13.969 1 82.94 168 LYS B N 1
ATOM 3234 C CA . LYS B 1 168 ? 1.397 14.141 13.742 1 82.94 168 LYS B CA 1
ATOM 3235 C C . LYS B 1 168 ? 2.246 13.188 14.578 1 82.94 168 LYS B C 1
ATOM 3237 O O . LYS B 1 168 ? 2.453 12.031 14.188 1 82.94 168 LYS B O 1
ATOM 3242 N N . ASN B 1 169 ? 2.689 13.688 15.664 1 85.69 169 ASN B N 1
ATOM 3243 C CA . ASN B 1 169 ? 3.395 12.828 16.609 1 85.69 169 ASN B CA 1
ATOM 3244 C C . ASN B 1 169 ? 2.447 11.844 17.281 1 85.69 169 ASN B C 1
ATOM 3246 O O . ASN B 1 169 ? 1.409 12.234 17.812 1 85.69 169 ASN B O 1
ATOM 3250 N N . ALA B 1 170 ? 2.816 10.586 17.297 1 86.44 170 ALA B N 1
ATOM 3251 C CA . ALA B 1 170 ? 1.911 9.539 17.766 1 86.44 170 ALA B CA 1
ATOM 3252 C C . ALA B 1 170 ? 1.524 9.766 19.219 1 86.44 170 ALA B C 1
ATOM 3254 O O . ALA B 1 170 ? 0.36 9.602 19.594 1 86.44 170 ALA B O 1
ATOM 3255 N N . SER B 1 171 ? 2.506 10.086 20.047 1 86.44 171 SER B N 1
ATOM 3256 C CA . SER B 1 171 ? 2.238 10.289 21.453 1 86.44 171 SER B CA 1
ATOM 3257 C C . SER B 1 171 ? 1.282 11.461 21.672 1 86.44 171 SER B C 1
ATOM 3259 O O . SER B 1 171 ? 0.391 11.383 22.531 1 86.44 171 SER B O 1
ATOM 3261 N N . VAL B 1 172 ? 1.472 12.5 20.922 1 90.94 172 VAL B N 1
ATOM 3262 C CA . VAL B 1 172 ? 0.614 13.672 21.031 1 90.94 172 VAL B CA 1
ATOM 3263 C C . VAL B 1 172 ? -0.799 13.328 20.562 1 90.94 172 VAL B C 1
ATOM 3265 O O . VAL B 1 172 ? -1.778 13.68 21.234 1 90.94 172 VAL B O 1
ATOM 3268 N N . LEU B 1 173 ? -0.878 12.617 19.516 1 91 173 LEU B N 1
ATOM 3269 C CA . LEU B 1 173 ? -2.178 12.266 18.953 1 91 173 LEU B CA 1
ATOM 3270 C C . LEU B 1 173 ? -2.945 11.344 19.891 1 91 173 LEU B C 1
ATOM 3272 O O . LEU B 1 173 ? -4.16 11.484 20.062 1 91 173 LEU B O 1
ATOM 3276 N N . ARG B 1 174 ? -2.285 10.359 20.516 1 86.56 174 ARG B N 1
ATOM 3277 C CA . ARG B 1 174 ? -2.908 9.492 21.5 1 86.56 174 ARG B CA 1
ATOM 3278 C C . ARG B 1 174 ? -3.43 10.297 22.688 1 86.56 174 ARG B C 1
ATOM 3280 O O . ARG B 1 174 ? -4.539 10.055 23.172 1 86.56 174 ARG B O 1
ATOM 3287 N N . TYR B 1 175 ? -2.58 11.281 23.125 1 89.56 175 TYR B N 1
ATOM 3288 C CA . TYR B 1 175 ? -2.961 12.148 24.219 1 89.56 175 TYR B CA 1
ATOM 3289 C C . TYR B 1 175 ? -4.223 12.938 23.891 1 89.56 175 TYR B C 1
ATOM 3291 O O . TYR B 1 175 ? -5.168 12.969 24.688 1 89.56 175 TYR B O 1
ATOM 3299 N N . LEU B 1 176 ? -4.258 13.5 22.734 1 93.44 176 LEU B N 1
ATOM 3300 C CA . LEU B 1 176 ? -5.414 14.281 22.312 1 93.44 176 LEU B CA 1
ATOM 3301 C C . LEU B 1 176 ? -6.66 13.406 22.219 1 93.44 176 LEU B C 1
ATOM 3303 O O . LEU B 1 176 ? -7.758 13.844 22.578 1 93.44 176 LEU B O 1
ATOM 3307 N N . SER B 1 177 ? -6.469 12.211 21.719 1 91.06 177 SER B N 1
ATOM 3308 C CA . SER B 1 177 ? -7.586 11.273 21.656 1 91.06 177 SER B CA 1
ATOM 3309 C C . SER B 1 177 ? -8.141 10.984 23.047 1 91.06 177 SER B C 1
ATOM 3311 O O . SER B 1 177 ? -9.352 10.898 23.234 1 91.06 177 SER B O 1
ATOM 3313 N N . GLN B 1 178 ? -7.289 10.797 24.016 1 86.44 178 GLN B N 1
ATOM 3314 C CA . GLN B 1 178 ? -7.695 10.547 25.391 1 86.44 178 GLN B CA 1
ATOM 3315 C C . GLN B 1 178 ? -8.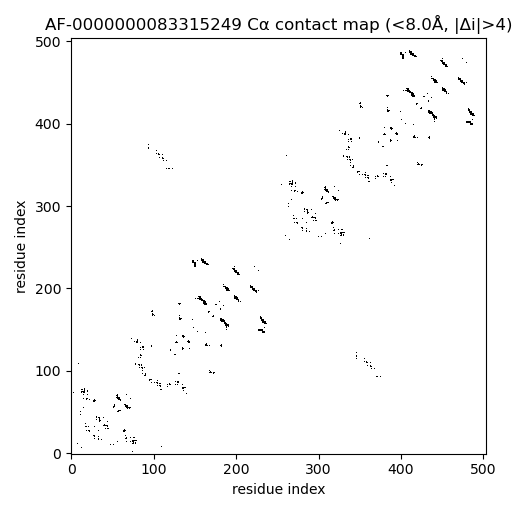523 11.711 25.938 1 86.44 178 GLN B C 1
ATOM 3317 O O . GLN B 1 178 ? -9.453 11.508 26.719 1 86.44 178 GLN B O 1
ATOM 3322 N N . LEU B 1 179 ? -8.219 12.875 25.469 1 89.56 179 LEU B N 1
ATOM 3323 C CA . LEU B 1 179 ? -8.938 14.078 25.906 1 89.56 179 LEU B CA 1
ATOM 3324 C C . LEU B 1 179 ? -10.188 14.289 25.062 1 89.56 179 LEU B C 1
ATOM 3326 O O . LEU B 1 179 ? -10.938 15.25 25.281 1 89.56 179 LEU B O 1
ATOM 3330 N N . THR B 1 180 ? -10.375 13.469 24.016 1 89.94 180 THR B N 1
ATOM 3331 C CA . THR B 1 180 ? -11.469 13.547 23.062 1 89.94 180 THR B CA 1
ATOM 3332 C C . THR B 1 180 ? -11.383 14.844 22.25 1 89.94 180 THR B C 1
ATOM 3334 O O . THR B 1 180 ? -12.414 15.445 21.922 1 89.94 180 THR B O 1
ATOM 3337 N N . LEU B 1 181 ? -10.18 15.258 22.156 1 92.06 181 LEU B N 1
ATOM 3338 C CA . LEU B 1 181 ? -9.914 16.422 21.328 1 92.06 181 LEU B CA 1
ATOM 3339 C C . LEU B 1 181 ? -9.477 16.016 19.922 1 92.06 181 LEU B C 1
ATOM 3341 O O . LEU B 1 181 ? -8.281 16.078 19.609 1 92.06 181 LEU B O 1
ATOM 3345 N N . THR B 1 182 ? -10.406 15.602 19.141 1 92.75 182 THR B N 1
ATOM 3346 C CA . THR B 1 182 ? -10.195 15.188 17.75 1 92.75 182 THR B CA 1
ATOM 3347 C C . THR B 1 182 ? -10.969 16.094 16.797 1 92.75 182 THR B C 1
ATOM 3349 O O . THR B 1 182 ? -11.922 16.75 17.203 1 92.75 182 THR B O 1
ATOM 3352 N N . PRO B 1 183 ? -10.492 16.156 15.562 1 92 183 PRO B N 1
ATOM 3353 C CA . PRO B 1 183 ? -11.211 17 14.617 1 92 183 PRO B CA 1
ATOM 3354 C C . PRO B 1 183 ? -12.719 16.734 14.594 1 92 183 PRO B C 1
ATOM 3356 O O . PRO B 1 183 ? -13.141 15.578 14.562 1 92 183 PRO B O 1
ATOM 3359 N N . GLY B 1 184 ? -13.469 17.781 14.641 1 90.12 184 GLY B N 1
ATOM 3360 C CA . GLY B 1 184 ? -14.922 17.703 14.727 1 90.12 184 GLY B CA 1
ATOM 3361 C C . GLY B 1 184 ? -15.453 18.078 16.094 1 90.12 184 GLY B C 1
ATOM 3362 O O . GLY B 1 184 ? -16.641 18.406 16.234 1 90.12 184 GLY B O 1
ATOM 3363 N N . ARG B 1 185 ? -14.664 18.109 17.094 1 91 185 ARG B N 1
ATOM 3364 C CA . ARG B 1 185 ? -15.07 18.406 18.453 1 91 185 ARG B CA 1
ATOM 3365 C C . ARG B 1 185 ? -15.344 19.891 18.641 1 91 185 ARG B C 1
ATOM 3367 O O . ARG B 1 185 ? -14.57 20.734 18.172 1 91 185 ARG B O 1
ATOM 3374 N N . VAL B 1 186 ? -16.438 20.141 19.266 1 92.75 186 VAL B N 1
ATOM 3375 C CA . VAL B 1 186 ? -16.734 21.516 19.609 1 92.75 186 VAL B CA 1
ATOM 3376 C C . VAL B 1 186 ? -16.078 21.859 20.953 1 92.75 186 VAL B C 1
ATOM 3378 O O . VAL B 1 186 ? -16.203 21.109 21.922 1 92.75 186 VAL B O 1
ATOM 3381 N N . VAL B 1 187 ? -15.414 23.062 20.969 1 93.88 187 VAL B N 1
ATOM 3382 C CA . VAL B 1 187 ? -14.703 23.453 22.188 1 93.88 187 VAL B CA 1
ATOM 3383 C C . VAL B 1 187 ? -15 24.922 22.5 1 93.88 187 VAL B C 1
ATOM 3385 O O . VAL B 1 187 ? -15.297 25.703 21.594 1 93.88 187 VAL B O 1
ATOM 3388 N N . LYS B 1 188 ? -14.945 25.203 23.719 1 94.12 188 LYS B N 1
ATOM 3389 C CA . LYS B 1 188 ? -15.023 26.578 24.203 1 94.12 188 LYS B CA 1
ATOM 3390 C C . LYS B 1 188 ? -13.758 26.969 24.953 1 94.12 188 LYS B C 1
ATOM 3392 O O . LYS B 1 188 ? -13.32 26.25 25.859 1 94.12 188 LYS B O 1
ATOM 3397 N N . VAL B 1 189 ? -13.234 28.094 24.594 1 94.69 189 VAL B N 1
ATOM 3398 C CA . VAL B 1 189 ? -12.07 28.594 25.328 1 94.69 189 VAL B CA 1
ATOM 3399 C C . VAL B 1 189 ? -12.523 29.25 26.625 1 94.69 189 VAL B C 1
ATOM 3401 O O . VAL B 1 189 ? -13.305 30.203 26.609 1 94.69 189 VAL B O 1
ATOM 3404 N N . VAL B 1 190 ? -12.055 28.688 27.703 1 93.62 190 VAL B N 1
ATOM 3405 C CA . VAL B 1 190 ? -12.398 29.25 29 1 93.62 190 VAL B CA 1
ATOM 3406 C C . VAL B 1 190 ? -11.391 30.312 29.391 1 93.62 190 VAL B C 1
ATOM 3408 O O . VAL B 1 190 ? -11.766 31.406 29.828 1 93.62 190 VAL B O 1
ATOM 3411 N N . GLU B 1 191 ? -10.141 29.906 29.125 1 93.5 191 GLU B N 1
ATOM 3412 C CA . GLU B 1 191 ? -9.078 30.828 29.531 1 93.5 191 GLU B CA 1
ATOM 3413 C C . GLU B 1 191 ? -7.797 30.578 28.75 1 93.5 191 GLU B C 1
ATOM 3415 O O . GLU B 1 191 ? -7.473 29.422 28.438 1 93.5 191 GLU B O 1
ATOM 3420 N N . ILE B 1 192 ? -7.113 31.688 28.453 1 93.31 192 ILE B N 1
ATOM 3421 C CA . ILE B 1 192 ? -5.742 31.641 27.953 1 93.31 192 ILE B CA 1
ATOM 3422 C C . ILE B 1 192 ? -4.816 32.375 28.906 1 93.31 192 ILE B C 1
ATOM 3424 O O . ILE B 1 192 ? -4.836 33.625 28.984 1 93.31 192 ILE B O 1
ATOM 3428 N N . ALA B 1 193 ? -4.059 31.625 29.562 1 88.31 193 ALA B N 1
ATOM 3429 C CA . ALA B 1 193 ? -3.211 32.219 30.594 1 88.31 193 ALA B CA 1
ATOM 3430 C C . ALA B 1 193 ? -2.141 33.125 29.984 1 88.31 193 ALA B C 1
ATOM 3432 O O . ALA B 1 193 ? -1.624 32.812 28.906 1 88.31 193 ALA B O 1
ATOM 3433 N N . PRO B 1 194 ? -1.749 34.188 30.625 1 88.75 194 PRO B N 1
ATOM 3434 C CA . PRO B 1 194 ? -0.719 35.094 30.125 1 88.75 194 PRO B CA 1
ATOM 3435 C C . PRO B 1 194 ? 0.673 34.469 30.125 1 88.75 194 PRO B C 1
ATOM 3437 O O . PRO B 1 194 ? 0.851 33.344 30.609 1 88.75 194 PRO B O 1
ATOM 3440 N N . PHE B 1 195 ? 1.673 35.062 29.391 1 88.38 195 PHE B N 1
ATOM 3441 C CA . PHE B 1 195 ? 3.084 34.719 29.359 1 88.38 195 PHE B CA 1
ATOM 3442 C C . PHE B 1 195 ? 3.264 33.312 28.797 1 88.38 195 PHE B C 1
ATOM 3444 O O . PHE B 1 195 ? 3.973 32.469 29.375 1 88.38 195 PHE B O 1
ATOM 3451 N N . ASN B 1 196 ? 2.516 33.062 27.812 1 88.44 196 ASN B N 1
ATOM 3452 C CA . ASN B 1 196 ? 2.586 31.797 27.094 1 88.44 196 ASN B CA 1
ATOM 3453 C C . ASN B 1 196 ? 2.158 30.625 27.969 1 88.44 196 ASN B C 1
ATOM 3455 O O . ASN B 1 196 ? 2.758 29.547 27.922 1 88.44 196 ASN B O 1
ATOM 3459 N N . GLY B 1 197 ? 1.192 30.953 28.797 1 86.56 197 GLY B N 1
ATOM 3460 C CA . GLY B 1 197 ? 0.665 29.953 29.703 1 86.56 197 GLY B CA 1
ATOM 3461 C C . GLY B 1 197 ? -0.332 29.016 29.047 1 86.56 197 GLY B C 1
ATOM 3462 O O . GLY B 1 197 ? -0.58 29.109 27.844 1 86.56 197 GLY B O 1
ATOM 3463 N N . PRO B 1 198 ? -0.886 28.156 29.828 1 91.38 198 PRO B N 1
ATOM 3464 C CA . PRO B 1 198 ? -1.762 27.109 29.312 1 91.38 198 PRO B CA 1
ATOM 3465 C C . PRO B 1 198 ? -3.111 27.641 28.844 1 91.38 198 PRO B C 1
ATOM 3467 O O . PRO B 1 198 ? -3.455 28.797 29.125 1 91.38 198 PRO B O 1
ATOM 3470 N N . VAL B 1 199 ? -3.816 26.859 28.047 1 94.25 199 VAL B N 1
ATOM 3471 C CA . VAL B 1 199 ? -5.156 27.156 27.547 1 94.25 199 VAL B CA 1
ATOM 3472 C C . VAL B 1 199 ? -6.164 26.203 28.203 1 94.25 199 VAL B C 1
ATOM 3474 O O . VAL B 1 199 ? -5.961 24.984 28.203 1 94.25 199 VAL B O 1
ATOM 3477 N N . THR B 1 200 ? -7.172 26.719 28.75 1 94.56 200 THR B N 1
ATOM 3478 C CA . THR B 1 200 ? -8.242 25.922 29.344 1 94.56 200 THR B CA 1
ATOM 3479 C C . THR B 1 200 ? -9.453 25.859 28.422 1 94.56 200 THR B C 1
ATOM 3481 O O . THR B 1 200 ? -9.953 26.891 27.984 1 94.56 200 THR B O 1
ATOM 3484 N N . LEU B 1 201 ? -9.852 24.594 28.141 1 94.94 201 LEU B N 1
ATOM 3485 C CA . LEU B 1 201 ? -10.961 24.375 27.219 1 94.94 201 LEU B CA 1
ATOM 3486 C C . LEU B 1 201 ? -12.117 23.672 27.922 1 94.94 201 LEU B C 1
ATOM 3488 O O . LEU B 1 201 ? -11.891 22.812 28.781 1 94.94 201 LEU B O 1
ATOM 3492 N N . GLU B 1 202 ? -13.273 24.047 27.562 1 92.81 202 GLU B N 1
ATOM 3493 C CA . GLU B 1 202 ? -14.469 23.266 27.875 1 92.81 202 GLU B CA 1
ATOM 3494 C C . GLU B 1 202 ? -14.961 22.484 26.672 1 92.81 202 GLU B C 1
ATOM 3496 O O . GLU B 1 202 ? -15.055 23.031 25.562 1 92.81 202 GLU B O 1
ATOM 3501 N N . LEU B 1 203 ? -15.141 21.234 26.844 1 90.5 203 LEU B N 1
ATOM 3502 C CA . LEU B 1 203 ? -15.586 20.375 25.75 1 90.5 203 LEU B CA 1
ATOM 3503 C C . LEU B 1 203 ? -17.109 20.25 25.734 1 90.5 203 LEU B C 1
ATOM 3505 O O . LEU B 1 203 ? -17.719 20 26.766 1 90.5 203 LEU B O 1
ATOM 3509 N N . ALA B 1 204 ? -17.719 20.656 24.656 1 79 204 ALA B N 1
ATOM 3510 C CA . ALA B 1 204 ? -19.172 20.547 24.531 1 79 204 ALA B CA 1
ATOM 3511 C C . ALA B 1 204 ? -19.609 19.094 24.438 1 79 204 ALA B C 1
ATOM 3513 O O . ALA B 1 204 ? -18.859 18.25 23.953 1 79 204 ALA B O 1
ATOM 3514 N N . SER B 1 205 ? -20.547 18.75 25.266 1 65.69 205 SER B N 1
AT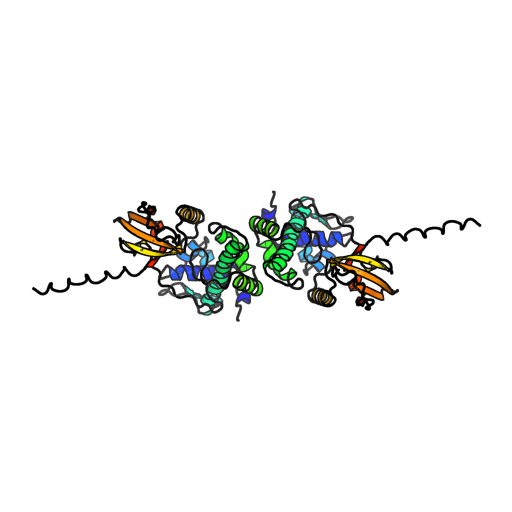OM 3515 C CA . SER B 1 205 ? -21.078 17.391 25.25 1 65.69 205 SER B CA 1
ATOM 3516 C C . SER B 1 205 ? -21.531 16.984 23.844 1 65.69 205 SER B C 1
ATOM 3518 O O . SER B 1 205 ? -22.047 17.812 23.094 1 65.69 205 SER B O 1
ATOM 3520 N N . PRO B 1 206 ? -21 15.953 23.219 1 54.97 206 PRO B N 1
ATOM 3521 C CA . PRO B 1 206 ? -21.562 15.516 21.938 1 54.97 206 PRO B CA 1
ATOM 3522 C C . PRO B 1 206 ? -23.094 15.602 21.906 1 54.97 206 PRO B C 1
ATOM 3524 O O . PRO B 1 206 ? -23.734 15.5 22.953 1 54.97 206 PRO B O 1
ATOM 3527 N N . HIS B 1 207 ? -23.688 16.438 21.016 1 47.72 207 HIS B N 1
ATOM 3528 C CA . HIS B 1 207 ? -25.125 16.609 20.953 1 47.72 207 HIS B CA 1
ATOM 3529 C C . HIS B 1 207 ? -25.844 15.297 21.281 1 47.72 207 HIS B C 1
ATOM 3531 O O . HIS B 1 207 ? -25.859 14.375 20.469 1 47.72 207 HIS B O 1
ATOM 3537 N N . ASN B 1 208 ? -25.719 14.641 22.328 1 42.34 208 ASN B N 1
ATOM 3538 C CA . ASN B 1 208 ? -26.906 13.797 22.469 1 42.34 208 ASN B CA 1
ATOM 3539 C C . ASN B 1 208 ? -28.188 14.602 22.234 1 42.34 208 ASN B C 1
ATOM 3541 O O . ASN B 1 208 ? -28.234 15.797 22.516 1 42.34 208 ASN B O 1
ATOM 3545 N N . GLY B 1 209 ? -28.953 14.383 21.109 1 37.94 209 GLY B N 1
ATOM 3546 C CA . GLY B 1 209 ? -30.281 14.938 20.844 1 37.94 209 GLY B CA 1
ATOM 3547 C C . GLY B 1 209 ? -30.922 15.555 22.078 1 37.94 209 GLY B C 1
ATOM 3548 O O . GLY B 1 209 ? -32.031 16.109 21.984 1 37.94 209 GLY B O 1
ATOM 3549 N N . ASN B 1 210 ? -30.953 14.766 23.141 1 39.66 210 ASN B N 1
ATOM 3550 C CA . ASN B 1 210 ? -31.859 15.273 24.172 1 39.66 210 ASN B CA 1
ATOM 3551 C C . ASN B 1 210 ? -31.312 16.547 24.812 1 39.66 210 ASN B C 1
ATOM 3553 O O . ASN B 1 210 ? -30.141 16.625 25.156 1 39.66 210 ASN B O 1
ATOM 3557 N N . GLY B 1 211 ? -31.625 17.734 24.312 1 38.62 211 GLY B N 1
ATOM 3558 C CA . GLY B 1 211 ? -31.609 19.094 24.812 1 38.62 211 GLY B CA 1
ATOM 3559 C C . GLY B 1 211 ? -31.234 19.188 26.281 1 38.62 211 GLY B C 1
ATOM 3560 O O . GLY B 1 211 ? -31.406 20.234 26.906 1 38.62 211 GLY B O 1
ATOM 3561 N N . GLU B 1 212 ? -31.438 18.078 26.984 1 38.59 212 GLU B N 1
ATOM 3562 C CA . GLU B 1 212 ? -31.344 18.422 28.391 1 38.59 212 GLU B CA 1
ATOM 3563 C C . GLU B 1 212 ? -29.922 18.797 28.781 1 38.59 212 GLU B C 1
ATOM 3565 O O . GLU B 1 212 ? -28.984 18.016 28.562 1 38.59 212 GLU B O 1
ATOM 3570 N N . ASP B 1 213 ? -29.422 20.078 28.5 1 43.44 213 ASP B N 1
ATOM 3571 C CA . ASP B 1 213 ? -28.375 20.703 29.297 1 43.44 213 ASP B CA 1
ATOM 3572 C C . ASP B 1 213 ? -28.281 20.078 30.688 1 43.44 213 ASP B C 1
ATOM 3574 O O . ASP B 1 213 ? -29.016 20.469 31.609 1 43.44 213 ASP B O 1
ATOM 3578 N N . SER B 1 214 ? -28.406 18.812 30.844 1 42.34 214 SER B N 1
ATOM 3579 C CA . SER B 1 214 ? -28.281 18.562 32.281 1 42.34 214 SER B CA 1
ATOM 3580 C C . SER B 1 214 ? -27.125 19.344 32.875 1 42.34 214 SER B C 1
ATOM 3582 O O . SER B 1 214 ? -26.078 19.516 32.25 1 42.34 214 SER B O 1
ATOM 3584 N N . GLY B 1 215 ? -27.297 20.375 33.656 1 46.44 215 GLY B N 1
ATOM 3585 C CA . GLY B 1 215 ? -26.531 21.125 34.625 1 46.44 215 GLY B CA 1
ATOM 3586 C C . GLY B 1 215 ? -25.172 20.547 34.906 1 46.44 215 GLY B C 1
ATOM 3587 O O . GLY B 1 215 ? -24.516 20.906 35.875 1 46.44 215 GLY B O 1
ATOM 3588 N N . GLY B 1 216 ? -24.828 19.375 34.312 1 51.72 216 GLY B N 1
ATOM 3589 C CA . GLY B 1 216 ? -23.578 18.828 34.812 1 51.72 216 GLY B CA 1
ATOM 3590 C C . GLY B 1 216 ? -22.359 19.5 34.188 1 51.72 216 GLY B C 1
ATOM 3591 O O . GLY B 1 216 ? -22.469 20.188 33.188 1 51.72 216 GLY B O 1
ATOM 3592 N N . GLN B 1 217 ? -21.281 19.844 35.031 1 59.38 217 GLN B N 1
ATOM 3593 C CA . GLN B 1 217 ? -19.984 20.453 34.719 1 59.38 217 GLN B CA 1
ATOM 3594 C C . GLN B 1 217 ? -19.375 19.859 33.469 1 59.38 217 GLN B C 1
ATOM 3596 O O . GLN B 1 217 ? -19.172 18.641 33.375 1 59.38 217 GLN B O 1
ATOM 3601 N N . ARG B 1 218 ? -19.453 20.547 32.344 1 72.81 218 ARG B N 1
ATOM 3602 C CA . ARG B 1 218 ? -18.766 20.125 31.109 1 72.81 218 ARG B CA 1
ATOM 3603 C C . ARG B 1 218 ? -17.297 19.875 31.375 1 72.81 218 ARG B C 1
ATOM 3605 O O . ARG B 1 218 ? -16.641 20.656 32.094 1 72.81 218 ARG B O 1
ATOM 3612 N N . PRO B 1 219 ? -16.812 18.797 30.984 1 81.31 219 PRO B N 1
ATOM 3613 C CA . PRO B 1 219 ? -15.414 18.469 31.234 1 81.31 219 PRO B CA 1
ATOM 3614 C C . PRO B 1 219 ? -14.453 19.516 30.703 1 81.31 219 PRO B C 1
ATOM 3616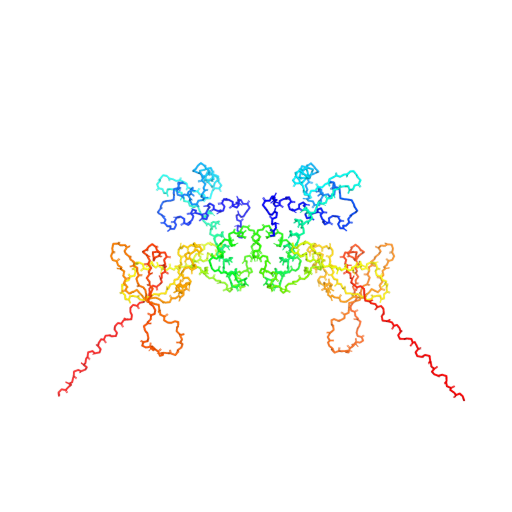 O O . PRO B 1 219 ? -14.688 20.094 29.625 1 81.31 219 PRO B O 1
ATOM 3619 N N . THR B 1 220 ? -13.609 20 31.625 1 89.56 220 THR B N 1
ATOM 3620 C CA . THR B 1 220 ? -12.586 20.969 31.234 1 89.56 220 THR B CA 1
ATOM 3621 C C . THR B 1 220 ? -11.25 20.281 31 1 89.56 220 THR B C 1
ATOM 3623 O O . THR B 1 220 ? -10.922 19.297 31.672 1 89.56 220 THR B O 1
ATOM 3626 N N . GLN B 1 221 ? -10.539 20.734 29.984 1 91.94 221 GLN B N 1
ATOM 3627 C CA . GLN B 1 221 ? -9.188 20.266 29.688 1 91.94 221 GLN B CA 1
ATOM 3628 C C . GLN B 1 221 ? -8.188 21.422 29.672 1 91.94 221 GLN B C 1
ATOM 3630 O O . GLN B 1 221 ? -8.516 22.516 29.203 1 91.94 221 GLN B O 1
ATOM 3635 N N . ILE B 1 222 ? -6.992 21.125 30.172 1 92.25 222 ILE B N 1
ATOM 3636 C CA . ILE B 1 222 ? -5.93 22.125 30.156 1 92.25 222 ILE B CA 1
ATOM 3637 C C . ILE B 1 222 ? -4.812 21.672 29.219 1 92.25 222 ILE B C 1
ATOM 3639 O O . ILE B 1 222 ? -4.297 20.562 29.344 1 92.25 222 ILE B O 1
ATOM 3643 N N . LEU B 1 223 ? -4.461 22.516 28.312 1 94.44 223 LEU B N 1
ATOM 3644 C CA . LEU B 1 223 ? -3.408 22.219 27.344 1 94.44 223 LEU B CA 1
ATOM 3645 C C . LEU B 1 223 ? -2.24 23.203 27.5 1 94.44 223 LEU B C 1
ATOM 3647 O O . LEU B 1 223 ? -2.447 24.391 27.719 1 94.44 223 LEU B O 1
ATOM 3651 N N . GLY B 1 224 ? -1.038 22.703 27.344 1 92.19 224 GLY B N 1
ATOM 3652 C CA . GLY B 1 224 ? 0.099 23.594 27.219 1 92.19 224 GLY B CA 1
ATOM 3653 C C . GLY B 1 224 ? 0.034 24.469 25.984 1 92.19 224 GLY B C 1
ATOM 3654 O O . GLY B 1 224 ? -0.559 24.094 24.969 1 92.19 224 GLY B O 1
ATOM 3655 N N . ARG B 1 225 ? 0.719 25.578 26.094 1 91.69 225 ARG B N 1
ATOM 3656 C CA . ARG B 1 225 ? 0.659 26.562 25.016 1 91.69 225 ARG B CA 1
ATOM 3657 C C . ARG B 1 225 ? 1.144 25.984 23.703 1 91.69 225 ARG B C 1
ATOM 3659 O O . ARG B 1 225 ? 0.524 26.188 22.656 1 91.69 225 ARG B O 1
ATOM 3666 N N . GLU B 1 226 ? 2.191 25.25 23.688 1 90.44 226 GLU B N 1
ATOM 3667 C CA . GLU B 1 226 ? 2.783 24.688 22.484 1 90.44 226 GLU B CA 1
ATOM 3668 C C . GLU B 1 226 ? 1.808 23.766 21.766 1 90.44 226 GLU B C 1
ATOM 3670 O O . GLU B 1 226 ? 1.677 23.812 20.547 1 90.44 226 GLU B O 1
ATOM 3675 N N . LEU B 1 227 ? 1.151 22.969 22.562 1 92.94 227 LEU B N 1
ATOM 3676 C CA . LEU B 1 227 ? 0.164 22.062 22 1 92.94 227 LEU B CA 1
ATOM 3677 C C . LEU B 1 227 ? -1.043 22.844 21.469 1 92.94 227 LEU B C 1
ATOM 3679 O O . LEU B 1 227 ? -1.519 22.578 20.359 1 92.94 227 LEU B O 1
ATOM 3683 N N . ALA B 1 228 ? -1.492 23.766 22.234 1 95.12 228 ALA B N 1
ATOM 3684 C CA . ALA B 1 228 ? -2.662 24.562 21.859 1 95.12 228 ALA B CA 1
ATOM 3685 C C . ALA B 1 228 ? -2.426 25.297 20.547 1 95.12 228 ALA B C 1
ATOM 3687 O O . ALA B 1 228 ? -3.352 25.484 19.75 1 95.12 228 ALA B O 1
ATOM 3688 N N . GLU B 1 229 ? -1.24 25.688 20.328 1 93.5 229 GLU B N 1
ATOM 3689 C CA . GLU B 1 229 ? -0.876 26.422 19.125 1 93.5 229 GLU B CA 1
ATOM 3690 C C . GLU B 1 229 ? -1.006 25.547 17.875 1 93.5 229 GLU B C 1
ATOM 3692 O O . GLU B 1 229 ? -1.114 26.047 16.766 1 93.5 229 GLU B O 1
ATOM 3697 N N . GLN B 1 230 ? -1.015 24.219 18.094 1 93.06 230 GLN B N 1
ATOM 3698 C CA . GLN B 1 230 ? -1.057 23.281 16.984 1 93.06 230 GLN B CA 1
ATOM 3699 C C . GLN B 1 230 ? -2.475 22.766 16.75 1 93.06 230 GLN B C 1
ATOM 3701 O O . GLN B 1 230 ? -2.689 21.859 15.938 1 93.06 230 GLN B O 1
ATOM 3706 N N . LEU B 1 231 ? -3.381 23.297 17.516 1 94.56 231 LEU B N 1
ATOM 3707 C CA . LEU B 1 231 ? -4.785 22.953 17.328 1 94.56 231 LEU B CA 1
ATOM 3708 C C . LEU B 1 231 ? -5.543 24.078 16.656 1 94.56 231 LEU B C 1
ATOM 3710 O O . LEU B 1 231 ? -5.57 25.203 17.156 1 94.56 231 LEU B O 1
ATOM 3714 N N . PHE B 1 232 ? -6.129 23.734 15.461 1 94.94 232 PHE B N 1
ATOM 3715 C CA . PHE B 1 232 ? -6.754 24.766 14.641 1 94.94 232 PHE B CA 1
ATOM 3716 C C . PHE B 1 232 ? -8.266 24.594 14.594 1 94.94 232 PHE B C 1
ATOM 3718 O O . PHE B 1 232 ? -8.758 23.453 14.492 1 94.94 232 PHE B O 1
ATOM 3725 N N . VAL B 1 233 ? -8.992 25.734 14.711 1 94.94 233 VAL B N 1
ATOM 3726 C CA . VAL B 1 233 ? -10.445 25.688 14.852 1 94.94 233 VAL B CA 1
ATOM 3727 C C . VAL B 1 233 ? -11.086 26.656 13.859 1 94.94 233 VAL B C 1
ATOM 3729 O O . VAL B 1 233 ? -10.414 27.516 13.297 1 94.94 233 VAL B O 1
ATOM 3732 N N . ILE B 1 234 ? -12.32 26.359 13.555 1 92.75 234 ILE B N 1
ATOM 3733 C CA . ILE B 1 234 ? -13.203 27.359 12.977 1 92.75 234 ILE B CA 1
ATOM 3734 C C . ILE B 1 234 ? -14 28.047 14.086 1 92.75 234 ILE B C 1
ATOM 3736 O O . ILE B 1 234 ? -14.828 27.406 14.75 1 92.75 234 ILE B O 1
ATOM 3740 N N . PRO B 1 235 ? -13.727 29.297 14.289 1 92.62 235 PRO B N 1
ATOM 3741 C CA . PRO B 1 235 ? -14.492 29.984 15.328 1 92.62 235 PRO B CA 1
ATOM 3742 C C . PRO B 1 235 ? -15.969 30.125 14.977 1 92.62 235 PRO B C 1
ATOM 3744 O O . PRO B 1 235 ? -16.312 30.312 13.812 1 92.62 235 PRO B O 1
ATOM 3747 N N . GLN B 1 236 ? -16.844 29.812 15.914 1 86.12 236 GLN B N 1
ATOM 3748 C CA . GLN B 1 236 ? -18.266 30.047 15.719 1 86.12 236 GLN B CA 1
ATOM 3749 C C . GLN B 1 236 ? -18.641 31.469 16.109 1 86.12 236 GLN B C 1
ATOM 3751 O O . GLN B 1 236 ? -18.062 32.031 17.031 1 86.12 236 GLN B O 1
ATOM 3756 N N . PRO B 1 237 ? -19.438 32.125 15.281 1 74.88 237 PRO B N 1
ATOM 3757 C CA . PRO B 1 237 ? -19.844 33.5 15.617 1 74.88 237 PRO B CA 1
ATOM 3758 C C . PRO B 1 237 ? -20.5 33.594 16.984 1 74.88 237 PRO B C 1
ATOM 3760 O O . PRO B 1 237 ? -21.156 32.656 17.438 1 74.88 237 PRO B O 1
ATOM 3763 N N . ALA B 1 238 ? -20.062 34.469 17.953 1 61.81 238 ALA B N 1
ATOM 3764 C CA . ALA B 1 238 ? -20.703 34.75 19.234 1 61.81 238 ALA B CA 1
ATOM 3765 C C . ALA B 1 238 ? -22.203 34.875 19.094 1 61.81 238 ALA B C 1
ATOM 3767 O O . ALA B 1 238 ? -22.703 35.406 18.109 1 61.81 238 ALA B O 1
ATOM 3768 N N . PRO B 1 239 ? -22.969 33.906 19.734 1 53.91 239 PRO B N 1
ATOM 3769 C CA . PRO B 1 239 ? -24.406 34.188 19.656 1 53.91 239 PRO B CA 1
ATOM 3770 C C . PRO B 1 239 ? -24.75 35.656 19.734 1 53.91 239 PRO B C 1
ATOM 3772 O O . PRO B 1 239 ? -24.141 36.406 20.531 1 53.91 239 PRO B O 1
ATOM 3775 N N . GLN B 1 240 ? -25.062 36.281 18.625 1 49.28 240 GLN B N 1
ATOM 3776 C CA . GLN B 1 240 ? -25.547 37.656 18.703 1 49.28 240 GLN B CA 1
ATOM 3777 C C . GLN B 1 240 ? -26.453 37.844 19.922 1 49.28 240 GLN B C 1
ATOM 3779 O O . GLN B 1 240 ? -27.359 37.062 20.156 1 49.28 240 GLN B O 1
ATOM 3784 N N . ALA B 1 241 ? -26.031 38.469 20.953 1 51.09 241 ALA B N 1
ATOM 3785 C CA . ALA B 1 241 ? -26.906 38.906 22.031 1 51.09 241 ALA B CA 1
ATOM 3786 C C . ALA B 1 241 ? -28.234 39.406 21.5 1 51.09 241 ALA B C 1
ATOM 3788 O O . ALA B 1 241 ? -28.266 40.219 20.562 1 51.09 241 ALA B O 1
ATOM 3789 N N . GLU B 1 242 ? -29.281 38.562 21.406 1 49.03 242 GLU B N 1
ATOM 3790 C CA . GLU B 1 242 ? -30.578 39.188 21.125 1 49.03 242 GLU B CA 1
ATOM 3791 C C . GLU B 1 242 ? -30.672 40.594 21.734 1 49.03 242 GLU B C 1
ATOM 3793 O O . GLU B 1 242 ? -30.25 40.781 22.875 1 49.03 242 GLU B O 1
ATOM 3798 N N . PRO B 1 243 ? -30.781 41.562 20.859 1 47.62 243 PRO B N 1
ATOM 3799 C CA . PRO B 1 243 ? -30.984 42.906 21.469 1 47.62 243 PRO B CA 1
ATOM 3800 C C . PRO B 1 243 ? -31.984 42.844 22.625 1 47.62 243 PRO B C 1
ATOM 3802 O O . PRO B 1 243 ? -32.906 42.062 22.625 1 47.62 243 PRO B O 1
ATOM 3805 N N . ASP B 1 244 ? -31.547 43.125 23.812 1 42.12 244 ASP B N 1
ATOM 3806 C CA . ASP B 1 244 ? -32.469 43.312 24.938 1 42.12 244 ASP B CA 1
ATOM 3807 C C . ASP B 1 244 ? -33.781 43.938 24.469 1 42.12 244 ASP B C 1
ATOM 3809 O O . ASP B 1 244 ? -33.781 45 23.859 1 42.12 244 ASP B O 1
ATOM 3813 N N . ALA B 1 245 ? -34.781 43.094 24.203 1 48.31 245 ALA B N 1
ATOM 3814 C CA . ALA B 1 245 ? -36.094 43.656 23.969 1 48.31 245 ALA B CA 1
ATOM 3815 C C . ALA B 1 245 ? -36.344 44.875 24.875 1 48.31 245 ALA B C 1
ATOM 3817 O O . ALA B 1 245 ? -36.281 44.75 26.109 1 48.31 245 ALA B O 1
ATOM 3818 N N . THR B 1 246 ? -35.969 46.125 24.375 1 44.94 246 THR B N 1
ATOM 3819 C CA . THR B 1 246 ? -36.375 47.344 25.094 1 44.94 246 THR B CA 1
ATOM 3820 C C . THR B 1 246 ? -37.75 47.188 25.703 1 44.94 246 THR B C 1
ATOM 3822 O O . THR B 1 246 ? -38.719 46.812 25 1 44.94 246 THR B O 1
ATOM 3825 N N . PRO B 1 247 ? -37.906 46.938 26.969 1 46.59 247 PRO B N 1
ATOM 3826 C CA . PRO B 1 247 ? -39.25 46.844 27.562 1 46.59 247 PRO B CA 1
ATOM 3827 C C . PRO B 1 247 ? -40.219 47.875 27 1 46.59 247 PRO B C 1
ATOM 3829 O O . PRO B 1 247 ? -39.844 49 26.703 1 46.59 247 PRO B O 1
ATOM 3832 N N . ALA B 1 248 ? -41.188 47.25 26.156 1 49.44 248 ALA B N 1
ATOM 3833 C CA . ALA B 1 248 ? -42.281 48.094 25.672 1 49.44 248 ALA B CA 1
ATOM 3834 C C . ALA B 1 248 ? -42.719 49.094 26.75 1 49.44 248 ALA B C 1
ATOM 3836 O O . ALA B 1 248 ? -42.781 48.75 27.938 1 49.44 248 ALA B O 1
ATOM 3837 N N . PRO B 1 249 ? -42.625 50.406 26.422 1 45.75 249 PRO B N 1
ATOM 3838 C CA . PRO B 1 249 ? -43.062 51.438 27.375 1 45.75 249 PRO B CA 1
ATOM 3839 C C . PRO B 1 249 ? -44.406 51.125 28.016 1 45.75 249 PRO B C 1
ATOM 3841 O O . PRO B 1 249 ? -45.281 50.562 27.359 1 45.75 249 PRO B O 1
ATOM 3844 N N . THR B 1 250 ? -44.469 50.562 29.25 1 44.31 250 THR B N 1
ATOM 3845 C CA . THR B 1 250 ? -45.719 50.469 30 1 44.31 250 THR B CA 1
ATOM 3846 C C . THR B 1 250 ? -46.531 51.75 29.844 1 44.31 250 THR B C 1
ATOM 3848 O O . THR B 1 250 ? -46.062 52.844 30.203 1 44.31 250 THR B O 1
ATOM 3851 N N . SER B 1 251 ? -47.312 51.781 28.656 1 40.88 251 SER B N 1
ATOM 3852 C CA . SER B 1 251 ? -48.312 52.844 28.609 1 40.88 251 SER B CA 1
ATOM 3853 C C . SER B 1 251 ? -48.969 53.062 29.969 1 40.88 251 SER B C 1
ATOM 3855 O O . SER B 1 251 ? -49.438 52.094 30.594 1 40.88 251 SER B O 1
ATOM 3857 N N . LEU B 1 252 ? -48.656 54.125 30.719 1 32.03 252 LEU B N 1
ATOM 3858 C CA . LEU B 1 252 ? -49.531 54.656 31.734 1 32.03 252 LEU B CA 1
ATOM 3859 C C . LEU B 1 252 ? -50.906 54.938 31.141 1 32.03 252 LEU B C 1
ATOM 3861 O O . LEU B 1 252 ? -51.031 55.375 30 1 32.03 252 LEU B O 1
#

pLDDT: mean 86.68, std 17.11, range [25.59, 98.5]

Solvent-accessible surface area (backbone atoms only — not comparable to full-atom values): 27964 Å² total; per-residue (Å²): 125,85,64,62,62,84,81,46,51,72,66,56,43,53,51,36,33,49,51,53,54,44,52,75,76,36,92,60,33,45,66,64,59,49,8,60,75,69,71,48,53,57,67,58,40,48,54,51,48,50,52,36,36,75,71,56,28,36,47,78,45,91,86,58,25,53,41,67,32,75,64,19,43,40,52,14,31,45,52,50,21,44,30,35,52,38,33,37,38,39,35,78,71,60,65,46,49,87,44,55,27,64,64,56,19,64,46,38,48,83,41,60,49,72,68,53,49,53,40,46,38,59,75,60,66,60,65,58,48,22,78,47,32,50,66,32,36,40,93,87,43,50,63,72,86,75,83,66,41,34,54,73,73,56,50,66,69,40,40,25,32,32,40,27,50,74,63,86,47,39,70,59,41,49,51,31,50,76,70,61,59,44,56,70,32,45,36,28,32,64,37,69,44,71,92,76,32,42,34,33,33,33,42,58,73,74,79,58,82,67,78,68,73,63,88,64,82,61,56,68,47,79,36,52,38,75,59,34,56,32,30,24,20,40,74,48,79,72,78,72,73,70,71,73,75,70,76,73,77,76,81,126,129,85,65,61,62,84,81,48,53,71,66,55,43,52,50,35,34,48,51,54,56,42,49,74,76,34,91,59,34,45,65,63,59,49,10,60,75,68,70,49,52,57,67,57,40,49,53,50,49,52,52,36,35,75,72,56,28,35,47,77,45,92,87,58,26,53,43,67,32,73,63,20,44,40,52,14,32,46,52,50,21,44,30,34,51,38,32,38,37,38,34,78,72,61,65,45,50,85,43,54,26,62,63,57,20,64,45,37,47,84,41,59,49,73,67,54,50,52,41,47,38,56,76,59,64,61,65,59,47,21,78,48,32,49,67,33,35,41,95,87,42,50,62,72,86,75,83,64,42,35,54,72,74,56,51,66,69,39,40,24,33,32,42,27,50,74,62,85,48,38,70,57,40,50,50,32,51,75,71,60,60,44,59,70,33,46,35,27,32,64,39,68,45,72,92,75,31,42,36,32,34,33,44,59,74,74,79,60,83,66,75,68,74,63,86,63,82,60,58,69,48,78,37,52,37,75,60,34,55,32,31,27,21,41,74,46,79,71,77,72,72,69,72,72,76,70,74,72,77,76,79,125

Sequence (504 aa):
MQTFCGLTTDGMLDYLAAIYRLSQDTEKVTTSALAETMSVSPAAASSMLKRLQDSGFVERSNTDGITLTEQGRLAALQLIRRHRLLEVFLIKVMGFTWDQVDVEAHRLEHAISAAFEDRMDRLCGYPTHCPHGDPIPRKDGTMPEEHLISLTEMEPGQLGVLRRVGIKNASVLRYLSQLTLTPGRVVKVVEIAPFNGPVTLELASPHNGNGEDSGGQRPTQILGRELAEQLFVIPQPAPQAEPDATPAPTSLMQTFCGLTTDGMLDYLAAIYRLSQDTEKVTTSALAETMSVSPAAASSMLKRLQDSGFVERSNTDGITLTEQGRLAALQLIRRHRLLEVFLIKVMGFTWDQVDVEAHRLEHAISAAFEDRMDRLCGYPTHCPHGDPIPRKDGTMPEEHLISLTEMEPGQLGVLRRVGIKNASVLRYLSQLTLTPGRVVKVVEIAPFNGPVTLELASPHNGNGEDSGGQRPTQILGRELAEQLFVIPQPAPQAEPDATPAPTSL